Protein AF-A0A2E3XXD7-F1 (afdb_monomer)

Solvent-accessible surface area (backbone atoms only — not comparable to full-atom values): 24082 Å² total; per-residue (Å²): 56,36,39,31,40,51,69,52,52,52,36,30,54,69,69,71,48,57,64,45,38,32,30,41,67,48,47,28,54,47,53,36,42,49,74,49,45,40,50,55,34,24,31,18,62,85,58,59,33,44,53,46,67,41,82,47,79,72,61,70,67,58,44,50,50,40,45,76,73,46,100,34,50,27,35,63,49,64,55,60,68,49,34,55,39,41,66,42,71,98,60,78,90,40,75,64,32,76,74,68,47,61,52,34,62,55,48,49,62,70,43,66,65,40,45,62,27,46,64,42,47,82,72,51,25,40,52,59,52,68,73,66,85,84,87,88,74,78,94,76,56,95,61,43,69,63,52,48,55,59,53,54,76,71,57,54,68,66,60,52,52,30,36,49,53,21,45,55,59,45,46,76,75,70,55,62,95,75,48,21,50,12,26,37,49,42,80,35,80,89,77,73,29,37,40,35,20,36,38,31,44,56,96,91,42,80,43,81,48,62,41,55,54,94,69,84,80,84,88,77,64,80,83,53,25,35,34,32,55,55,45,89,88,62,89,70,100,65,97,52,66,70,43,61,41,82,37,77,44,75,44,70,40,96,63,88,60,62,94,74,63,75,87,31,36,38,38,36,62,36,55,65,34,50,53,42,48,48,71,46,69,72,42,49,58,53,52,60,76,35,52,25,33,19,37,20,64,67,29,40,31,48,42,3,59,72,38,28,64,53,40,31,45,18,59,40,60,31,70,66,53,42,50,56,53,54,66,31,50,42,44,28,66,72,71,45,89,59,57,42,36,31,37,30,45,57,90,55,83,58,93,78,36,59,57,43,43,25,22,46,79,48,72,53,88,74,52,73,70,56,48,57,54,58,32,63,24,40,30,38,37,40,78,38,50,71,58,47,52,53,47,61,76,75,41,75,59,41,87,86,26,38,43,30,30,45,53,33,71,39,40,58,56,50,62,76,66,68,56,95,42,66,44,74,26,82,39,73,64,44,48,52,66,68,73,105

pLDDT: mean 90.57, std 8.2, range [52.22, 98.75]

Radius of gyration: 23.63 Å; Cα contacts (8 Å, |Δi|>4): 786; chains: 1; bounding box: 67×52×64 Å

Foldseek 3Di:
DKKFFPVLLVCQLVLVAQEAEEEAPALQQQQLCQPPVLLQAAQSVVSVYHYGYDYDDDDPLVRLVCNVPHPHRMYDDQPLRVLVLLVWDPDCPDPCCVVPNTSNVSLLVSLARMDAADDDCQRRAAAQLRNDDDDDDDPDDPCVVVVVVVVVVVDDPQSVVFSVVSVVVCVVLVDDSRANKHWGWDQAPLVRFIWIFIFGDHPNDTDTDTDTPPDDDDADDLAFEEEEAAAPPDDFPDPHHYHYDPWKDKFFDPDPCVVVQDLAEEEEEDLVLVVLLPVPVVSVVSQQVHAYEYQADVSSSSCSSVSHNYRYYPNNQEPVSVVVVCPRSSNCSNSNDHAYEYRDAPPDDDPRHHYDHGIHIGTHDDDPVSLVSQQRHQEYEDAAQVVVVVCVVVHNHDLNHAYEYEHDDRSNVVVVVVRPHYDYGPDPVRVSVSND

Secondary structure (DSSP, 8-state):
-EEEEHHHHHHHHTT--SEEEEE---HHHHHHHHHHGGGGSTTTTTTTPEEEEE---S-HHHHHHHHHHSS-SEEE--HHHHHHHHT--S-SSSHHHHHH--HHHHHHHHTTTEEEE---TTTSPPPTTTTPPP----S--TTHHHHHHHHHHH--HHHHHHHHHHHHHHHTTT--TT-EEEEEEEEETTTTEEEEEEEEEETTEEEEEEEEET--PPPPPTT--EEESS-TTS----SS-EEE--SEEEEE-----GGG-SS-EEEE--HHHHHHHTSSHHHHHHHHHSEEEESSHHHHHHHHHTT--EEEE-TTS-HHHHHHHHTSHHHHHHH-S--EEEEEETT---SSS-EEEEEEEEEPPPPHHHHHHHHT-SEEEES-HHHHHHHHHHS---TTSEEEEESSHHHHHHHTTT-TTEEEESSHHHHHHHH-

Structure (mmCIF, N/CA/C/O backbone):
data_AF-A0A2E3XXD7-F1
#
_entry.id   AF-A0A2E3XXD7-F1
#
loop_
_atom_site.group_PDB
_atom_site.id
_atom_site.type_symbol
_atom_site.label_atom_id
_atom_site.label_alt_id
_atom_site.label_comp_id
_atom_site.label_asym_id
_atom_site.label_entity_id
_atom_site.label_seq_id
_atom_site.pdbx_PDB_ins_code
_atom_site.Cartn_x
_atom_site.Cartn_y
_atom_site.Cartn_z
_atom_site.occupancy
_atom_site.B_iso_or_equiv
_atom_site.auth_seq_id
_atom_site.auth_comp_id
_atom_site.auth_asym_id
_atom_site.auth_atom_id
_atom_site.pdbx_PDB_model_num
ATOM 1 N N . MET A 1 1 ? 4.573 0.620 -9.674 1.00 96.00 1 MET A N 1
ATOM 2 C CA . MET A 1 1 ? 3.975 1.910 -10.042 1.00 96.00 1 MET A CA 1
ATOM 3 C C . MET A 1 1 ? 3.148 1.694 -11.287 1.00 96.00 1 MET A C 1
ATOM 5 O O . MET A 1 1 ? 3.635 1.072 -12.228 1.00 96.00 1 MET A O 1
ATOM 9 N N . LEU A 1 2 ? 1.891 2.096 -11.231 1.00 98.62 2 LEU A N 1
ATOM 10 C CA . LEU A 1 2 ? 0.983 2.153 -12.361 1.00 98.62 2 LEU A CA 1
ATOM 11 C C . LEU A 1 2 ? 1.081 3.560 -12.957 1.00 98.62 2 LEU A C 1
ATOM 13 O O . LEU A 1 2 ? 1.084 4.520 -12.194 1.00 98.62 2 LEU A O 1
ATOM 17 N N . PHE A 1 3 ? 1.199 3.666 -14.275 1.00 98.62 3 PHE A N 1
ATOM 18 C CA . PHE A 1 3 ? 1.064 4.919 -15.020 1.00 98.62 3 PHE A CA 1
ATOM 19 C C . PHE A 1 3 ? -0.224 4.871 -15.818 1.00 98.62 3 PHE A C 1
ATOM 21 O O . PHE A 1 3 ? -0.572 3.811 -16.332 1.00 98.62 3 PHE A O 1
ATOM 28 N N . ILE A 1 4 ? -0.911 5.998 -15.905 1.00 98.44 4 ILE A N 1
ATOM 29 C CA . ILE A 1 4 ? -2.241 6.137 -16.503 1.00 98.44 4 ILE A CA 1
ATOM 30 C C . ILE A 1 4 ? -2.316 7.486 -17.208 1.00 98.44 4 ILE A C 1
ATOM 32 O O . ILE A 1 4 ? -1.634 8.418 -16.797 1.00 98.44 4 ILE A O 1
ATOM 36 N N . LYS A 1 5 ? -3.133 7.619 -18.247 1.00 97.81 5 LYS A N 1
ATOM 37 C CA . LYS A 1 5 ? -3.365 8.916 -18.893 1.00 97.81 5 LYS A CA 1
ATOM 38 C C . LYS A 1 5 ? -4.277 9.792 -18.030 1.00 97.81 5 LYS A C 1
ATOM 40 O O . LYS A 1 5 ? -5.230 9.286 -17.435 1.00 97.81 5 LYS A O 1
ATOM 45 N N . ASN A 1 6 ? -4.038 11.104 -17.992 1.00 95.88 6 ASN A N 1
ATOM 46 C CA . ASN A 1 6 ? -4.915 12.026 -17.253 1.00 95.88 6 ASN A CA 1
ATOM 47 C C . ASN A 1 6 ? -6.374 11.954 -17.756 1.00 95.88 6 ASN A C 1
ATOM 49 O O . ASN A 1 6 ? -7.304 11.945 -16.951 1.00 95.88 6 ASN A O 1
ATOM 53 N N . GLU A 1 7 ? -6.581 11.794 -19.068 1.00 96.38 7 GLU A N 1
ATOM 54 C CA . GLU A 1 7 ? -7.914 11.592 -19.660 1.00 96.38 7 GLU A CA 1
ATOM 55 C C . GLU A 1 7 ? -8.632 10.336 -19.138 1.00 96.38 7 GLU A C 1
ATOM 57 O O . GLU A 1 7 ? -9.841 10.354 -18.915 1.00 96.38 7 GLU A O 1
ATOM 62 N N . THR A 1 8 ? -7.903 9.245 -18.893 1.00 98.00 8 THR A N 1
ATOM 63 C CA . THR A 1 8 ? -8.481 7.999 -18.380 1.00 98.00 8 THR A CA 1
ATOM 64 C C . THR A 1 8 ? -8.951 8.173 -16.937 1.00 98.00 8 THR A C 1
ATOM 66 O O . THR A 1 8 ? -9.998 7.643 -16.569 1.00 98.00 8 THR A O 1
ATOM 69 N N . ILE A 1 9 ? -8.233 8.956 -16.120 1.00 97.81 9 ILE A N 1
ATOM 70 C CA . ILE A 1 9 ? -8.694 9.307 -14.766 1.00 97.81 9 ILE A CA 1
ATOM 71 C C . ILE A 1 9 ? -10.008 10.083 -14.836 1.00 97.81 9 ILE A C 1
ATOM 73 O O . ILE A 1 9 ? -10.939 9.739 -14.110 1.00 97.81 9 ILE A O 1
ATOM 77 N N . ALA A 1 10 ? -10.114 11.074 -15.725 1.00 97.31 10 ALA A N 1
ATOM 78 C CA . ALA A 1 10 ? -11.345 11.845 -15.889 1.00 97.31 10 ALA A CA 1
ATOM 79 C C . ALA A 1 10 ? -12.538 10.940 -16.254 1.00 97.31 10 ALA A C 1
ATOM 81 O O . ALA A 1 10 ? -13.580 11.007 -15.603 1.00 97.31 10 ALA A O 1
ATOM 82 N N . LYS A 1 11 ? -12.361 10.006 -17.201 1.00 98.06 11 LYS A N 1
ATOM 83 C CA . LYS A 1 11 ? -13.392 9.013 -17.568 1.00 98.06 11 LYS A CA 1
ATOM 84 C C . LYS A 1 11 ? -13.797 8.120 -16.388 1.00 98.06 11 LYS A C 1
ATOM 86 O O . LYS A 1 11 ? -14.983 7.861 -16.185 1.00 98.06 11 LYS A O 1
ATOM 91 N N . LEU A 1 12 ? -12.833 7.670 -15.576 1.00 98.06 12 LEU A N 1
ATOM 92 C CA . LEU A 1 12 ? -13.111 6.905 -14.350 1.00 98.06 12 LEU A CA 1
ATOM 93 C C . LEU A 1 12 ? -13.937 7.732 -13.351 1.00 98.06 12 LEU A C 1
ATOM 95 O O . LEU A 1 12 ? -14.952 7.258 -12.843 1.00 98.06 12 LEU A O 1
ATOM 99 N N . GLN A 1 13 ? -13.543 8.983 -13.102 1.00 96.56 13 GLN A N 1
ATOM 100 C CA . GLN A 1 13 ? -14.234 9.889 -12.178 1.00 96.56 13 GLN A CA 1
ATOM 101 C C . GLN A 1 13 ? -15.636 10.290 -12.658 1.00 96.56 13 GLN A C 1
ATOM 103 O O . GLN A 1 13 ? -16.503 10.555 -11.825 1.00 96.56 13 GLN A O 1
ATOM 108 N N . ASN A 1 14 ? -15.872 10.282 -13.970 1.00 96.88 14 ASN A N 1
ATOM 109 C CA . ASN A 1 14 ? -17.178 10.524 -14.584 1.00 96.88 14 ASN A CA 1
ATOM 110 C C . ASN A 1 14 ? -18.023 9.250 -14.751 1.00 96.88 14 ASN A C 1
ATOM 112 O O . ASN A 1 14 ? -19.149 9.325 -15.235 1.00 96.88 14 ASN A O 1
ATOM 116 N N . LYS A 1 15 ? -17.520 8.081 -14.324 1.00 97.75 15 LYS A N 1
ATOM 117 C CA . LYS A 1 15 ? -18.206 6.780 -14.439 1.00 97.75 15 LYS A CA 1
ATOM 118 C C . LYS A 1 15 ? -18.480 6.345 -15.890 1.00 97.75 15 LYS A C 1
ATOM 120 O O . LYS A 1 15 ? -19.450 5.628 -16.147 1.00 97.75 15 LYS A O 1
ATOM 125 N N . GLU A 1 16 ? -17.605 6.736 -16.811 1.00 97.88 16 GLU A N 1
ATOM 126 C CA . GLU A 1 16 ? -17.708 6.487 -18.260 1.00 97.88 16 GLU A CA 1
ATOM 127 C C . GLU A 1 16 ? -16.963 5.219 -18.716 1.00 97.88 16 GLU A C 1
ATOM 129 O O . GLU A 1 16 ? -16.950 4.893 -19.899 1.00 97.88 16 GLU A O 1
ATOM 134 N N . MET A 1 17 ? -16.324 4.499 -17.791 1.00 97.31 17 MET A N 1
ATOM 135 C CA . MET A 1 17 ? -15.529 3.305 -18.089 1.00 97.31 17 MET A CA 1
ATOM 136 C C . MET A 1 17 ? -16.274 2.029 -17.691 1.00 97.31 17 MET A C 1
ATOM 138 O O . MET A 1 17 ? -16.750 1.911 -16.561 1.00 97.31 17 MET A O 1
ATOM 142 N N . GLU A 1 18 ? -16.307 1.056 -18.601 1.00 96.88 18 GLU A N 1
ATOM 143 C CA . GLU A 1 18 ? -16.820 -0.304 -18.355 1.00 96.88 18 GLU A CA 1
ATOM 144 C C . GLU A 1 18 ? -15.706 -1.359 -18.358 1.00 96.88 18 GLU A C 1
ATOM 146 O O . GLU A 1 18 ? -15.815 -2.380 -17.685 1.00 96.88 18 GLU A O 1
ATOM 151 N N . SER A 1 19 ? -14.602 -1.089 -19.055 1.00 98.06 19 SER A N 1
ATOM 152 C CA . SER A 1 19 ? -13.413 -1.942 -19.119 1.00 98.06 19 SER A CA 1
ATOM 153 C C . SER A 1 19 ? -12.150 -1.126 -18.868 1.00 98.06 19 SER A C 1
ATOM 155 O O . SER A 1 19 ? -12.126 0.065 -19.161 1.00 98.06 19 SER A O 1
ATOM 157 N N . PHE A 1 20 ? -11.094 -1.766 -18.374 1.00 98.56 20 PHE A N 1
ATOM 158 C CA . PHE A 1 20 ? -9.806 -1.142 -18.094 1.00 98.56 20 PHE A CA 1
ATOM 159 C C . PHE A 1 20 ? -8.652 -2.091 -18.441 1.00 98.56 20 PHE A C 1
ATOM 161 O O . PHE A 1 20 ? -8.468 -3.145 -17.822 1.00 98.56 20 PHE A O 1
ATOM 168 N N . VAL A 1 21 ? -7.862 -1.711 -19.441 1.00 98.62 21 VAL A N 1
ATOM 169 C CA . VAL A 1 21 ? -6.796 -2.529 -20.023 1.00 98.62 21 VAL A CA 1
ATOM 170 C C . VAL A 1 21 ? -5.434 -2.103 -19.487 1.00 98.62 21 VAL A C 1
ATOM 172 O O . VAL A 1 21 ? -4.969 -0.987 -19.723 1.00 98.62 21 VAL A O 1
ATOM 175 N N . VAL A 1 22 ? -4.740 -3.032 -18.824 1.00 98.75 22 VAL A N 1
ATOM 176 C CA . VAL A 1 22 ? -3.419 -2.776 -18.235 1.00 98.75 22 VAL A CA 1
ATOM 177 C C . VAL A 1 22 ? -2.291 -3.458 -19.008 1.00 98.75 22 VAL A C 1
ATOM 179 O O . VAL A 1 22 ? -2.253 -4.679 -19.159 1.00 98.75 22 VAL A O 1
ATOM 182 N N . GLY A 1 23 ? -1.309 -2.681 -19.455 1.00 98.56 23 GLY A N 1
ATOM 183 C CA . GLY A 1 23 ? -0.126 -3.179 -20.151 1.00 98.56 23 GLY A CA 1
ATOM 184 C C . GLY A 1 23 ? 0.897 -3.809 -19.205 1.00 98.56 23 GLY A C 1
ATOM 185 O O . GLY A 1 23 ? 1.579 -3.120 -18.436 1.00 98.56 23 GLY A O 1
ATOM 186 N N . THR A 1 24 ? 1.060 -5.133 -19.274 1.00 97.69 24 THR A N 1
ATOM 187 C CA . THR A 1 24 ? 2.131 -5.860 -18.584 1.00 97.69 24 THR A CA 1
ATOM 188 C C . THR A 1 24 ? 2.336 -7.270 -19.149 1.00 97.69 24 THR A C 1
ATOM 190 O O . THR A 1 24 ? 1.388 -7.937 -19.535 1.00 97.69 24 THR A O 1
ATOM 193 N N . SER A 1 25 ? 3.584 -7.751 -19.166 1.00 95.94 25 SER A N 1
ATOM 194 C CA . SER A 1 25 ? 3.921 -9.138 -19.554 1.00 95.94 25 SER A CA 1
ATOM 195 C C . SER A 1 25 ? 4.311 -10.026 -18.363 1.00 95.94 25 SER A C 1
ATOM 197 O O . SER A 1 25 ? 4.855 -11.108 -18.555 1.00 95.94 25 SER A O 1
ATOM 199 N N . SER A 1 26 ? 4.142 -9.548 -17.125 1.00 95.44 26 SER A N 1
ATOM 200 C CA . SER A 1 26 ? 4.548 -10.284 -15.920 1.00 95.44 26 SER A CA 1
ATOM 201 C C . SER A 1 26 ? 3.362 -11.075 -15.355 1.00 95.44 26 SER A C 1
ATOM 203 O O . SER A 1 26 ? 2.413 -10.430 -14.904 1.00 95.44 26 SER A O 1
ATOM 205 N N . PRO A 1 27 ? 3.426 -12.421 -15.275 1.00 94.31 27 PRO A N 1
ATOM 206 C CA . PRO A 1 27 ? 2.336 -13.246 -14.735 1.00 94.31 27 PRO A CA 1
ATOM 207 C C . PRO A 1 27 ? 1.904 -12.832 -13.322 1.00 94.31 27 PRO A C 1
ATOM 209 O O . PRO A 1 27 ? 0.715 -12.695 -13.035 1.00 94.31 27 PRO A O 1
ATOM 212 N N . ARG A 1 28 ? 2.879 -12.505 -12.461 1.00 94.88 28 ARG A N 1
ATOM 213 C CA . ARG A 1 28 ? 2.646 -11.931 -11.127 1.00 94.88 28 ARG A CA 1
ATOM 214 C C . ARG A 1 28 ? 1.793 -10.664 -11.174 1.00 94.88 28 ARG A C 1
ATOM 216 O O . ARG A 1 28 ? 0.885 -10.498 -10.360 1.00 94.88 28 ARG A O 1
ATOM 223 N N . ARG A 1 29 ? 2.129 -9.724 -12.065 1.00 96.81 29 ARG A N 1
ATOM 224 C CA . ARG A 1 29 ? 1.396 -8.454 -12.179 1.00 96.81 29 ARG A CA 1
ATOM 225 C C . ARG A 1 29 ? -0.007 -8.714 -12.705 1.00 96.81 29 ARG A C 1
ATOM 227 O O . ARG A 1 29 ? -0.940 -8.232 -12.087 1.00 96.81 29 ARG A O 1
ATOM 234 N N . MET A 1 30 ? -0.145 -9.512 -13.764 1.00 96.69 30 MET A N 1
ATOM 235 C CA . MET A 1 30 ? -1.443 -9.855 -14.358 1.00 96.69 30 MET A CA 1
ATOM 236 C C . MET A 1 30 ? -2.399 -10.442 -13.316 1.00 96.69 30 MET A C 1
ATOM 238 O O . MET A 1 30 ? -3.506 -9.940 -13.153 1.00 96.69 30 MET A O 1
ATOM 242 N N . THR A 1 31 ? -1.933 -11.428 -12.545 1.00 95.25 31 THR A N 1
ATOM 243 C CA . THR A 1 31 ? -2.726 -12.104 -11.503 1.00 95.25 31 THR A CA 1
ATOM 244 C C . THR A 1 31 ? -3.225 -11.131 -10.436 1.00 95.25 31 THR A C 1
ATOM 246 O O . THR A 1 31 ? -4.406 -11.114 -10.103 1.00 95.25 31 THR A O 1
ATOM 249 N N . ASN A 1 32 ? -2.346 -10.273 -9.912 1.00 96.00 32 ASN A N 1
ATOM 250 C CA . ASN A 1 32 ? -2.736 -9.338 -8.856 1.00 96.00 32 ASN A CA 1
ATOM 251 C C . ASN A 1 32 ? -3.558 -8.148 -9.393 1.00 96.00 32 ASN A C 1
ATOM 253 O O . ASN A 1 32 ? -4.481 -7.686 -8.729 1.00 96.00 32 ASN A O 1
ATOM 257 N N . ILE A 1 33 ? -3.257 -7.649 -10.596 1.00 97.81 33 ILE A N 1
ATOM 258 C CA . ILE A 1 33 ? -3.964 -6.516 -11.214 1.00 97.81 33 ILE A CA 1
ATOM 259 C C . ILE A 1 33 ? -5.411 -6.882 -11.521 1.00 97.81 33 ILE A C 1
ATOM 261 O O . ILE A 1 33 ? -6.315 -6.198 -11.047 1.00 97.81 33 ILE A O 1
ATOM 265 N N . THR A 1 34 ? -5.625 -7.971 -12.259 1.00 97.00 34 THR A N 1
ATOM 266 C CA . THR A 1 34 ? -6.970 -8.426 -12.651 1.00 97.00 34 THR A CA 1
ATOM 267 C C . THR A 1 34 ? -7.857 -8.680 -11.433 1.00 97.00 34 THR A C 1
ATOM 269 O O . THR A 1 34 ? -9.033 -8.330 -11.433 1.00 97.00 34 THR A O 1
ATOM 272 N N . LYS A 1 35 ? -7.276 -9.206 -10.349 1.00 95.25 35 LYS A N 1
ATOM 273 C CA . LYS A 1 35 ? -8.014 -9.546 -9.133 1.00 95.25 35 LYS A CA 1
ATOM 274 C C . LYS A 1 35 ? -8.301 -8.361 -8.209 1.00 95.25 35 LYS A C 1
ATOM 276 O O . LYS A 1 35 ? -9.373 -8.306 -7.609 1.00 95.25 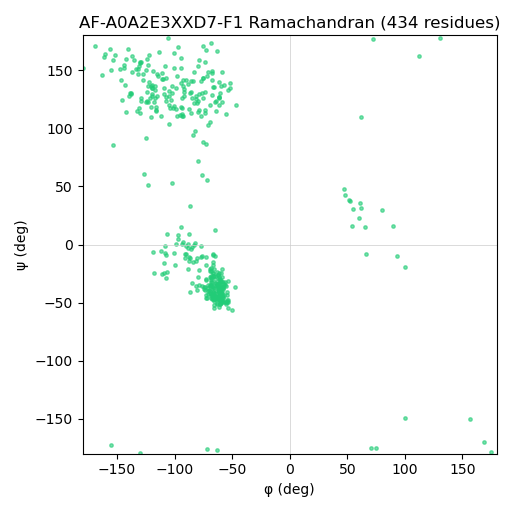35 LYS A O 1
ATOM 281 N N . TYR A 1 36 ? -7.358 -7.430 -8.051 1.00 96.56 36 TYR A N 1
ATOM 282 C CA . TYR A 1 36 ? -7.426 -6.439 -6.968 1.00 96.56 36 TYR A CA 1
ATOM 283 C C . TYR A 1 36 ? -7.514 -4.985 -7.435 1.00 96.56 36 TYR A C 1
ATOM 285 O O . TYR A 1 36 ? -8.049 -4.164 -6.690 1.00 96.56 36 TYR A O 1
ATOM 293 N N . LEU A 1 37 ? -7.048 -4.639 -8.645 1.00 98.50 37 LEU A N 1
ATOM 294 C CA . LEU A 1 37 ? -6.920 -3.234 -9.064 1.00 98.50 37 LEU A CA 1
ATOM 295 C C . LEU A 1 37 ? -8.259 -2.486 -9.084 1.00 98.50 37 LEU A C 1
ATOM 297 O O . LEU A 1 37 ? -8.290 -1.317 -8.715 1.00 98.50 37 LEU A O 1
ATOM 301 N N . LYS A 1 38 ? -9.366 -3.165 -9.414 1.00 98.31 38 LYS A N 1
ATOM 302 C CA . LYS A 1 38 ? -10.731 -2.603 -9.408 1.00 98.31 38 LYS A CA 1
ATOM 303 C C . LYS A 1 38 ? -11.064 -1.829 -8.123 1.00 98.31 38 LYS A C 1
ATOM 305 O O . LYS A 1 38 ? -11.731 -0.803 -8.183 1.00 98.31 38 LYS A O 1
ATOM 310 N N . GLN A 1 39 ? -10.573 -2.293 -6.971 1.00 98.19 39 GLN A N 1
ATOM 311 C CA . GLN A 1 39 ? -10.828 -1.687 -5.654 1.00 98.19 39 GLN A CA 1
ATOM 312 C C . GLN A 1 39 ? -10.088 -0.357 -5.432 1.00 98.19 39 GLN A C 1
ATOM 314 O O . GLN A 1 39 ? -10.348 0.326 -4.446 1.00 98.19 39 GLN A O 1
ATOM 319 N N . TYR A 1 40 ? -9.153 -0.013 -6.315 1.00 98.56 40 TYR A N 1
ATOM 320 C CA . TYR A 1 40 ? -8.302 1.172 -6.228 1.00 98.56 40 TYR A CA 1
ATOM 321 C C . TYR A 1 40 ? -8.605 2.204 -7.317 1.00 98.56 40 TYR A C 1
ATOM 323 O O . TYR A 1 40 ? -8.026 3.286 -7.295 1.00 98.56 40 TYR A O 1
ATOM 331 N N . LEU A 1 41 ? -9.497 1.888 -8.260 1.00 98.56 41 LEU A N 1
ATOM 332 C CA . LEU A 1 41 ? -9.921 2.820 -9.300 1.00 98.56 41 LEU A CA 1
ATOM 333 C C . LEU A 1 41 ? -11.141 3.627 -8.827 1.00 98.56 41 LEU A C 1
ATOM 335 O O . LEU A 1 41 ? -12.025 3.040 -8.192 1.00 98.56 41 LEU A O 1
ATOM 339 N N . PRO A 1 42 ? -11.232 4.932 -9.160 1.00 98.38 42 PRO A N 1
ATOM 340 C CA . PRO A 1 42 ? -12.431 5.734 -8.940 1.00 98.38 42 PRO A CA 1
ATOM 341 C C . PRO A 1 42 ? -13.694 4.999 -9.403 1.00 98.38 42 PRO A C 1
ATOM 343 O O . PRO A 1 42 ? -13.783 4.605 -10.563 1.00 98.38 42 PRO A O 1
ATOM 346 N N . TYR A 1 43 ? -14.633 4.761 -8.481 1.00 98.31 43 TYR A N 1
ATOM 347 C CA . TYR A 1 43 ? -15.886 4.025 -8.720 1.00 98.31 43 TYR A CA 1
ATOM 348 C C . TYR A 1 43 ? -15.733 2.621 -9.341 1.00 98.31 43 TYR A C 1
ATOM 350 O O . TYR A 1 43 ? -16.715 2.046 -9.809 1.00 98.31 43 TYR A O 1
ATOM 358 N N . GLY A 1 44 ? -14.537 2.023 -9.321 1.00 97.94 44 GLY A N 1
ATOM 359 C CA . GLY A 1 44 ? -14.254 0.792 -10.064 1.00 97.94 44 GLY A CA 1
ATOM 360 C C . GLY A 1 44 ? -15.111 -0.401 -9.638 1.00 97.94 44 GLY A C 1
ATOM 361 O O . GLY A 1 44 ? -15.554 -1.184 -10.479 1.00 97.94 44 GLY A O 1
ATOM 362 N N . VAL A 1 45 ? -15.385 -0.525 -8.336 1.00 97.88 45 VAL A N 1
ATOM 363 C CA . VAL A 1 45 ? -16.278 -1.561 -7.791 1.00 97.88 45 VAL A CA 1
ATOM 364 C C . VAL A 1 45 ? -17.737 -1.261 -8.120 1.00 97.88 45 VAL A C 1
ATOM 366 O O . VAL A 1 45 ? -18.435 -2.153 -8.587 1.00 97.88 45 VAL A O 1
ATOM 369 N N . GLU A 1 46 ? -18.178 -0.014 -7.925 1.00 97.69 46 GLU A N 1
ATOM 370 C CA . GLU A 1 46 ? -19.556 0.422 -8.197 1.00 97.69 46 GLU A CA 1
ATOM 371 C C . GLU A 1 46 ? -19.939 0.182 -9.663 1.00 97.69 46 GLU A C 1
ATOM 373 O O . GLU A 1 46 ? -20.988 -0.382 -9.955 1.00 97.69 46 GLU A O 1
ATOM 378 N N . LYS A 1 47 ? -19.049 0.558 -10.586 1.00 97.88 47 LYS A N 1
ATOM 379 C CA . LYS A 1 47 ? -19.230 0.385 -12.032 1.00 97.88 47 LYS A CA 1
ATOM 380 C C . LYS A 1 47 ? -18.844 -1.002 -12.534 1.00 97.88 47 LYS A C 1
ATOM 382 O O . LYS A 1 47 ? -18.963 -1.263 -13.724 1.00 97.88 47 LYS A O 1
ATOM 387 N N . ASN A 1 48 ? -18.394 -1.882 -11.640 1.00 97.69 48 ASN A N 1
ATOM 388 C CA . ASN A 1 48 ? -17.947 -3.233 -11.950 1.00 97.69 48 ASN A CA 1
ATOM 389 C C . ASN A 1 48 ? -16.962 -3.305 -13.138 1.00 97.69 48 ASN A C 1
ATOM 391 O O . ASN A 1 48 ? -17.046 -4.211 -13.960 1.00 97.69 48 ASN A O 1
ATOM 395 N N . ILE A 1 49 ? -16.003 -2.379 -13.201 1.00 98.50 49 ILE A N 1
ATOM 396 C CA . ILE A 1 49 ? -15.110 -2.212 -14.360 1.00 98.50 49 ILE A CA 1
ATOM 397 C C . ILE A 1 49 ? -14.325 -3.497 -14.649 1.00 98.50 49 ILE A C 1
ATOM 399 O O . ILE A 1 49 ? -13.585 -3.978 -13.789 1.00 98.50 49 ILE A O 1
ATOM 403 N N . ASP A 1 50 ? -14.441 -4.053 -15.849 1.00 98.38 50 ASP A N 1
ATOM 404 C CA . ASP A 1 50 ? -13.700 -5.254 -16.224 1.00 98.38 50 ASP A CA 1
ATOM 405 C C . ASP A 1 50 ? -12.198 -4.960 -16.353 1.00 98.38 50 ASP A C 1
ATOM 407 O O . ASP A 1 50 ? -11.789 -4.120 -17.151 1.00 98.38 50 ASP A O 1
ATOM 411 N N . ILE A 1 51 ? -11.361 -5.630 -15.554 1.00 98.56 51 ILE A N 1
ATOM 412 C CA . ILE A 1 51 ? -9.911 -5.401 -15.549 1.00 98.56 51 ILE A CA 1
ATOM 413 C C . ILE A 1 51 ? -9.234 -6.508 -16.346 1.00 98.56 51 ILE A C 1
ATOM 415 O O . ILE A 1 51 ? -9.216 -7.663 -15.921 1.00 98.56 51 ILE A O 1
ATOM 419 N N . SER A 1 52 ? -8.574 -6.140 -17.441 1.00 98.31 52 SER A N 1
ATOM 420 C CA . SER A 1 52 ? -7.810 -7.077 -18.267 1.00 98.31 52 SER A CA 1
ATOM 421 C C . SER A 1 52 ? -6.347 -6.655 -18.394 1.00 98.31 52 SER A C 1
ATOM 423 O O . SER A 1 52 ? -5.959 -5.525 -18.086 1.00 98.31 52 SER A O 1
ATOM 425 N N . CYS A 1 53 ? -5.490 -7.585 -18.817 1.00 98.38 53 CYS A N 1
ATOM 426 C CA . CYS A 1 53 ? -4.086 -7.298 -19.088 1.00 98.38 53 CYS A CA 1
ATOM 427 C C . CYS A 1 53 ? -3.714 -7.662 -20.523 1.00 98.38 53 CYS A C 1
ATOM 429 O O . CYS A 1 53 ? -4.036 -8.751 -20.996 1.00 98.38 53 CYS A O 1
ATOM 431 N N . LYS A 1 54 ? -2.965 -6.775 -21.183 1.00 97.94 54 LYS A N 1
ATOM 432 C CA . LYS A 1 54 ? -2.367 -7.005 -22.504 1.00 97.94 54 LYS A CA 1
ATOM 433 C C . LYS A 1 54 ? -0.840 -7.008 -22.401 1.00 97.94 54 LYS A C 1
ATOM 435 O O . LYS A 1 54 ? -0.252 -6.298 -21.581 1.00 97.94 54 LYS A O 1
ATOM 440 N N . SER A 1 55 ? -0.190 -7.814 -23.239 1.00 96.44 55 SER A N 1
ATOM 441 C CA . SER A 1 55 ? 1.270 -7.965 -23.242 1.00 96.44 55 SER A CA 1
ATOM 442 C C . SER A 1 55 ? 1.964 -6.657 -23.615 1.00 96.44 55 SER A C 1
ATOM 444 O O . SER A 1 55 ? 1.790 -6.145 -24.713 1.00 96.44 55 SER A O 1
ATOM 446 N N . LEU A 1 56 ? 2.853 -6.187 -22.741 1.00 97.25 56 LEU A N 1
ATOM 447 C CA . LEU A 1 56 ? 3.674 -4.999 -22.963 1.00 97.25 56 LEU A CA 1
ATOM 448 C C . LEU A 1 56 ? 5.163 -5.330 -22.810 1.00 97.25 56 LEU A C 1
ATOM 450 O O . LEU A 1 56 ? 5.605 -5.809 -21.756 1.00 97.25 56 LEU A O 1
ATOM 454 N N . ARG A 1 57 ? 5.944 -5.055 -23.860 1.00 94.56 57 ARG A N 1
ATOM 455 C CA . ARG A 1 57 ? 7.398 -5.280 -23.943 1.00 94.56 57 ARG A CA 1
ATOM 456 C C . ARG A 1 57 ? 8.102 -4.062 -24.548 1.00 94.56 57 ARG A C 1
ATOM 458 O O . ARG A 1 57 ? 7.475 -3.258 -25.237 1.00 94.56 57 ARG A O 1
ATOM 465 N N . GLY A 1 58 ? 9.403 -3.958 -24.284 1.00 94.44 58 GLY A N 1
ATOM 466 C CA . GLY A 1 58 ? 10.254 -2.814 -24.630 1.00 94.44 58 GLY A CA 1
ATOM 467 C C . GLY A 1 58 ? 11.075 -2.339 -23.430 1.00 94.44 58 GLY A C 1
ATOM 468 O O . GLY A 1 58 ? 10.923 -2.886 -2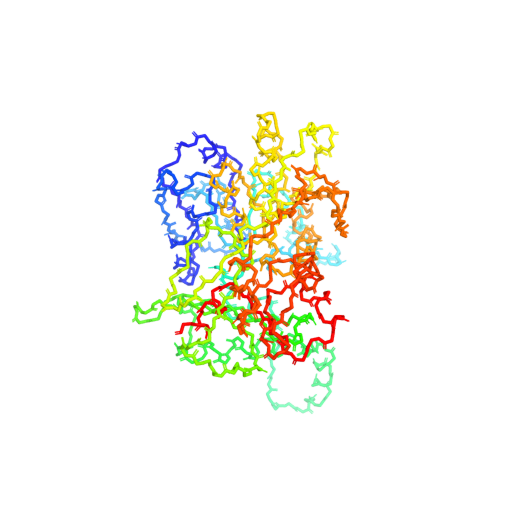2.329 1.00 94.44 58 GLY A O 1
ATOM 469 N N . ASN A 1 59 ? 11.923 -1.332 -23.632 1.00 94.94 59 ASN A N 1
ATOM 470 C CA . ASN A 1 59 ? 12.558 -0.580 -22.543 1.00 94.94 59 ASN A CA 1
ATOM 471 C C . ASN A 1 59 ? 11.517 0.324 -21.834 1.00 94.94 59 ASN A C 1
ATOM 473 O O . ASN A 1 59 ? 10.324 0.231 -22.118 1.00 94.94 59 ASN A O 1
ATOM 477 N N . VAL A 1 60 ? 11.930 1.152 -20.870 1.00 95.50 60 VAL A N 1
ATOM 478 C CA . VAL A 1 60 ? 10.993 2.031 -20.138 1.00 95.50 60 VAL A CA 1
ATOM 479 C C . VAL A 1 60 ? 10.335 3.050 -21.072 1.00 95.50 60 VAL A C 1
ATOM 481 O O . VAL A 1 60 ? 9.108 3.114 -21.103 1.00 95.50 60 VAL A O 1
ATOM 484 N N . ASN A 1 61 ? 11.127 3.775 -21.862 1.00 94.56 61 ASN A N 1
ATOM 485 C CA . ASN A 1 61 ? 10.648 4.867 -22.715 1.00 94.56 61 ASN A CA 1
ATOM 486 C C . ASN A 1 61 ? 9.624 4.369 -23.739 1.00 94.56 61 ASN A C 1
ATOM 488 O O . ASN A 1 61 ? 8.490 4.832 -23.740 1.00 94.56 61 ASN A O 1
ATOM 492 N N . THR A 1 62 ? 9.945 3.305 -24.482 1.00 95.69 62 THR A N 1
ATOM 493 C CA . THR A 1 62 ? 9.027 2.706 -25.463 1.00 95.69 62 THR A CA 1
ATOM 494 C C . THR A 1 62 ? 7.742 2.187 -24.820 1.00 95.69 62 THR A C 1
ATOM 496 O O . THR A 1 62 ? 6.695 2.148 -25.454 1.00 95.69 62 THR A O 1
ATOM 499 N N . ARG A 1 63 ? 7.774 1.760 -23.552 1.00 98.06 63 ARG A N 1
ATOM 500 C CA . ARG A 1 63 ? 6.546 1.347 -22.856 1.00 98.06 63 ARG A CA 1
ATOM 501 C C . ARG A 1 63 ? 5.666 2.533 -22.474 1.00 98.06 63 ARG A C 1
ATOM 503 O O . ARG A 1 63 ? 4.452 2.379 -22.522 1.00 98.06 63 ARG A O 1
ATOM 510 N N . LEU A 1 64 ? 6.256 3.666 -22.093 1.00 97.69 64 LEU A N 1
ATOM 511 C CA . LEU A 1 64 ? 5.524 4.909 -21.834 1.00 97.69 64 LEU A CA 1
ATOM 512 C C . LEU A 1 64 ? 4.949 5.482 -23.137 1.00 97.69 64 LEU A C 1
ATOM 514 O O . LEU A 1 64 ? 3.776 5.827 -23.171 1.00 97.69 64 LEU A O 1
ATOM 518 N N . GLU A 1 65 ? 5.717 5.468 -24.228 1.00 97.25 65 GLU A N 1
ATOM 519 C CA . GLU A 1 65 ? 5.235 5.839 -25.568 1.00 97.25 65 GLU A CA 1
ATOM 520 C C . GLU A 1 65 ? 4.039 4.979 -25.996 1.00 97.25 65 GLU A C 1
ATOM 522 O O . GLU A 1 65 ? 3.040 5.500 -26.477 1.00 97.25 65 GLU A O 1
ATOM 527 N N . LYS A 1 66 ? 4.088 3.663 -25.757 1.00 98.00 66 LYS A N 1
ATOM 528 C CA . LYS A 1 66 ? 2.950 2.770 -26.025 1.00 98.00 66 LYS A CA 1
ATOM 529 C C . LYS A 1 66 ? 1.733 3.059 -25.151 1.00 98.00 66 LYS A C 1
ATOM 531 O O . LYS A 1 66 ? 0.621 2.874 -25.615 1.00 98.00 66 LYS A O 1
ATOM 536 N N . LEU A 1 67 ? 1.903 3.507 -23.904 1.00 98.31 67 LEU A N 1
ATOM 537 C CA . LEU A 1 67 ? 0.757 3.956 -23.099 1.00 98.31 67 LEU A CA 1
ATOM 538 C C . LEU A 1 67 ? 0.080 5.183 -23.727 1.00 98.31 67 LEU A C 1
ATOM 540 O O . LEU A 1 67 ? -1.137 5.311 -23.651 1.00 98.31 67 LEU A O 1
ATOM 544 N N . LEU A 1 68 ? 0.863 6.082 -24.322 1.00 96.94 68 LEU A N 1
ATOM 545 C CA . LEU A 1 68 ? 0.340 7.285 -24.965 1.00 96.94 68 LEU A CA 1
ATOM 546 C C . LEU A 1 68 ? -0.332 6.974 -26.312 1.00 96.94 68 LEU A C 1
ATOM 548 O O . LEU A 1 68 ? -1.360 7.572 -26.618 1.00 96.94 68 LEU A O 1
ATOM 552 N N . ASN A 1 69 ? 0.227 6.038 -27.086 1.00 95.94 69 ASN A N 1
ATOM 553 C CA . ASN A 1 69 ? -0.136 5.833 -28.492 1.00 95.94 69 ASN A CA 1
ATOM 554 C C . ASN A 1 69 ? -0.983 4.579 -28.782 1.00 95.94 69 ASN A C 1
ATOM 556 O O . ASN A 1 69 ? -1.661 4.550 -29.807 1.00 95.94 69 ASN A O 1
ATOM 560 N N . ASP A 1 70 ? -0.946 3.552 -27.928 1.00 93.94 70 ASP A N 1
ATOM 561 C CA . ASP A 1 70 ? -1.647 2.279 -28.152 1.00 93.94 70 ASP A CA 1
ATOM 562 C C . ASP A 1 70 ? -2.899 2.142 -27.251 1.00 93.94 70 ASP A C 1
ATOM 564 O O . ASP A 1 70 ? -3.171 2.955 -26.365 1.00 93.94 70 ASP A O 1
ATOM 568 N N . ASP A 1 71 ? -3.634 1.037 -27.422 1.00 93.12 71 ASP A N 1
ATOM 569 C CA . ASP A 1 71 ? -4.850 0.688 -26.671 1.00 93.12 71 ASP A CA 1
ATOM 570 C C . ASP A 1 71 ? -4.567 0.166 -25.242 1.00 93.12 71 ASP A C 1
ATOM 572 O O . ASP A 1 71 ? -4.922 -0.975 -24.893 1.00 93.12 71 ASP A O 1
ATOM 576 N N . TYR A 1 72 ? -3.916 0.991 -24.415 1.00 98.12 72 TYR A N 1
ATOM 577 C CA . TYR A 1 72 ? -3.774 0.788 -22.970 1.00 98.12 72 TYR A CA 1
ATOM 578 C C . TYR A 1 72 ? -4.407 1.942 -22.188 1.00 98.12 72 TYR A C 1
ATOM 580 O O . TYR A 1 72 ? -4.182 3.116 -22.479 1.00 98.12 72 TYR A O 1
ATOM 588 N N . ASP A 1 73 ? -5.128 1.609 -21.120 1.00 98.50 73 ASP A N 1
ATOM 589 C CA . ASP A 1 73 ? -5.592 2.596 -20.143 1.00 98.50 73 ASP A CA 1
ATOM 590 C C . ASP A 1 73 ? -4.488 2.934 -19.142 1.00 98.50 73 ASP A C 1
ATOM 592 O O . ASP A 1 73 ? -4.334 4.077 -18.712 1.00 98.50 73 ASP A O 1
ATOM 596 N N . ALA A 1 74 ? -3.690 1.927 -18.786 1.00 98.69 74 ALA A N 1
ATOM 597 C CA . ALA A 1 74 ? -2.571 2.063 -17.873 1.00 98.69 74 ALA A CA 1
ATOM 598 C C . ALA A 1 74 ? -1.473 1.033 -18.153 1.00 98.69 74 ALA A C 1
ATOM 600 O O . ALA A 1 74 ? -1.705 -0.005 -18.768 1.00 98.69 74 ALA A O 1
ATOM 601 N N . ILE A 1 75 ? -0.270 1.263 -17.630 1.00 98.75 75 ILE A N 1
ATOM 602 C CA . ILE A 1 75 ? 0.820 0.274 -17.623 1.00 98.75 75 ILE A CA 1
ATOM 603 C C . ILE A 1 75 ? 1.405 0.136 -16.226 1.00 98.75 75 ILE A C 1
ATOM 605 O O . ILE A 1 75 ? 1.347 1.063 -15.423 1.00 98.75 75 ILE A O 1
ATOM 609 N N . VAL A 1 76 ? 2.040 -1.003 -15.935 1.00 98.38 76 VAL A N 1
ATOM 610 C CA . VAL A 1 76 ? 2.727 -1.205 -14.648 1.00 98.38 76 VAL A CA 1
ATOM 611 C C . VAL A 1 76 ? 4.218 -1.424 -14.834 1.00 98.38 76 VAL A C 1
ATOM 613 O O . VAL A 1 76 ? 4.658 -2.393 -15.464 1.00 98.38 76 VAL A O 1
ATOM 616 N N . LEU A 1 77 ? 5.001 -0.567 -14.182 1.00 97.94 77 LEU A N 1
ATOM 617 C CA . LEU A 1 77 ? 6.459 -0.571 -14.172 1.00 97.94 77 LEU A CA 1
ATOM 618 C C . LEU A 1 77 ? 7.012 -0.639 -12.737 1.00 97.94 77 LEU A C 1
ATOM 620 O O . LEU A 1 77 ? 6.324 -0.369 -11.744 1.00 97.94 77 LEU A O 1
ATOM 624 N N . ALA A 1 78 ? 8.267 -1.072 -12.619 1.00 96.75 78 ALA A N 1
ATOM 625 C CA . ALA A 1 78 ? 8.961 -1.110 -11.336 1.00 96.75 78 ALA A CA 1
ATOM 626 C C . ALA A 1 78 ? 9.461 0.298 -10.991 1.00 96.75 78 ALA A C 1
ATOM 628 O O . ALA A 1 78 ? 10.236 0.862 -11.758 1.00 96.75 78 ALA A O 1
ATOM 629 N N . LEU A 1 79 ? 9.056 0.823 -9.830 1.00 96.12 79 LEU A N 1
ATOM 630 C CA . LEU A 1 79 ? 9.468 2.148 -9.356 1.00 96.12 79 LEU A CA 1
ATOM 631 C C . LEU A 1 79 ? 11.005 2.315 -9.334 1.00 96.12 79 LEU A C 1
ATOM 633 O O . LEU A 1 79 ? 11.476 3.267 -9.946 1.00 96.12 79 LEU A O 1
ATOM 637 N N . PRO A 1 80 ? 11.811 1.373 -8.787 1.00 95.25 80 PRO A N 1
ATOM 638 C CA . PRO A 1 80 ? 13.268 1.546 -8.732 1.00 95.25 80 PRO A CA 1
ATOM 639 C C . PRO A 1 80 ? 13.949 1.691 -10.098 1.00 95.25 80 PRO A C 1
ATOM 641 O O . PRO A 1 80 ? 14.994 2.322 -10.203 1.00 95.25 80 PRO A O 1
ATOM 644 N N . GLY A 1 81 ? 13.391 1.083 -11.151 1.00 93.38 81 GLY A N 1
ATOM 645 C CA . GLY A 1 81 ? 13.974 1.169 -12.491 1.00 93.38 81 GLY A CA 1
ATOM 646 C C . GLY A 1 81 ? 13.822 2.560 -13.101 1.00 93.38 81 GLY A C 1
ATOM 647 O O . GLY A 1 81 ? 14.736 3.040 -13.758 1.00 93.38 81 GLY A O 1
ATOM 648 N N . ILE A 1 82 ? 12.683 3.203 -12.856 1.00 95.38 82 ILE A N 1
ATOM 649 C CA . ILE A 1 82 ? 12.370 4.530 -13.393 1.00 95.38 82 ILE A CA 1
ATOM 650 C C . ILE A 1 82 ? 12.951 5.619 -12.490 1.00 95.38 82 ILE A C 1
ATOM 652 O O . ILE A 1 82 ? 13.417 6.630 -12.994 1.00 95.38 82 ILE A O 1
ATOM 656 N N . GLU A 1 83 ? 13.009 5.387 -11.176 1.00 95.81 83 GLU A N 1
ATOM 657 C CA . GLU A 1 83 ? 13.696 6.277 -10.232 1.00 95.81 83 GLU A CA 1
ATOM 658 C C . GLU A 1 83 ? 15.150 6.518 -10.653 1.00 95.81 83 GLU A C 1
ATOM 660 O O . GLU A 1 83 ? 15.591 7.657 -10.697 1.00 95.81 83 GLU A O 1
ATOM 665 N N . ARG A 1 84 ? 15.870 5.468 -11.069 1.00 93.56 84 ARG A N 1
ATOM 666 C CA . ARG A 1 84 ? 17.242 5.596 -11.591 1.00 93.56 84 ARG A CA 1
ATOM 667 C C . ARG A 1 84 ? 17.336 6.484 -12.830 1.00 93.56 84 ARG A C 1
ATOM 669 O O . ARG A 1 84 ? 18.317 7.196 -12.977 1.00 93.56 84 ARG A O 1
ATOM 676 N N . LEU A 1 85 ? 16.334 6.443 -13.711 1.00 92.19 85 LEU A N 1
ATOM 677 C CA . LEU A 1 85 ? 16.276 7.330 -14.878 1.00 92.19 85 LEU A CA 1
ATOM 678 C C . LEU A 1 85 ? 15.971 8.772 -14.456 1.00 92.19 85 LEU A C 1
ATOM 680 O O . LEU A 1 85 ? 16.575 9.702 -14.978 1.00 92.19 85 LEU A O 1
ATOM 684 N N . ALA A 1 86 ? 15.075 8.954 -13.483 1.00 93.88 86 ALA A N 1
ATOM 685 C CA . ALA A 1 86 ? 14.710 10.264 -12.950 1.00 93.88 86 ALA A CA 1
ATOM 686 C C . ALA A 1 86 ? 15.850 10.941 -12.168 1.00 93.88 86 ALA A C 1
ATOM 688 O O . ALA A 1 86 ? 15.920 12.169 -12.143 1.00 93.88 86 ALA A O 1
ATOM 689 N N . MET A 1 87 ? 16.748 10.159 -11.558 1.00 91.56 87 MET A N 1
ATOM 690 C CA . MET A 1 87 ? 17.971 10.656 -10.915 1.00 91.56 87 MET A CA 1
ATOM 691 C C . MET A 1 87 ? 18.966 11.268 -11.916 1.00 91.56 87 MET A C 1
ATOM 693 O O . MET A 1 87 ? 19.789 12.084 -11.511 1.00 91.56 87 MET A O 1
ATOM 697 N N . GLY A 1 88 ? 18.874 10.919 -13.204 1.00 84.12 88 GLY A N 1
ATOM 698 C CA . GLY A 1 88 ? 19.797 11.388 -14.237 1.00 84.12 88 GLY A CA 1
ATOM 699 C C . GLY A 1 88 ? 21.168 10.704 -14.197 1.00 84.12 88 GLY A C 1
ATOM 700 O O . GLY A 1 88 ? 21.398 9.757 -13.441 1.00 84.12 88 GLY A O 1
ATOM 701 N N . LEU A 1 89 ? 22.078 11.177 -15.051 1.00 76.94 89 LEU A N 1
ATOM 702 C CA . LEU A 1 89 ? 23.486 10.776 -15.042 1.00 76.94 89 LEU A CA 1
ATOM 703 C C . LEU A 1 89 ? 24.295 11.749 -14.168 1.00 76.94 89 LEU A C 1
ATOM 705 O O . LEU A 1 89 ? 24.014 12.945 -14.200 1.00 76.94 89 LEU A O 1
ATOM 709 N N . PRO A 1 90 ? 25.288 11.263 -13.400 1.00 70.56 90 PRO A N 1
ATOM 710 C CA . PRO A 1 90 ? 26.126 12.124 -12.567 1.00 70.56 90 PRO A CA 1
ATOM 711 C C . PRO A 1 90 ? 27.039 13.045 -13.391 1.00 70.56 90 PRO A C 1
ATOM 713 O O . PRO A 1 90 ? 27.305 14.157 -12.950 1.00 70.56 90 PRO A O 1
ATOM 716 N N . ASP A 1 91 ? 27.454 12.608 -14.586 1.00 70.31 91 ASP A N 1
ATOM 717 C CA . ASP A 1 91 ? 28.276 13.381 -15.519 1.00 70.31 91 ASP A CA 1
ATOM 718 C C . ASP A 1 91 ? 27.526 13.582 -16.842 1.00 70.31 91 ASP A C 1
ATOM 720 O O . ASP A 1 91 ? 27.036 12.617 -17.440 1.00 70.31 91 ASP A O 1
ATOM 724 N N . HIS A 1 92 ? 27.455 14.832 -17.301 1.00 69.50 92 HIS A N 1
ATOM 725 C CA . HIS A 1 92 ? 26.860 15.206 -18.591 1.00 69.50 92 HIS A CA 1
ATOM 726 C C . HIS A 1 92 ? 27.865 15.147 -19.756 1.00 69.50 92 HIS A C 1
ATOM 728 O O . HIS A 1 92 ? 27.454 15.151 -20.911 1.00 69.50 92 HIS A O 1
ATOM 734 N N . ASP A 1 93 ? 29.156 14.992 -19.453 1.00 68.56 93 ASP A N 1
ATOM 735 C CA . ASP A 1 93 ? 30.253 14.904 -20.424 1.00 68.56 93 ASP A CA 1
ATOM 736 C C . ASP A 1 93 ? 30.712 13.445 -20.605 1.00 68.56 93 ASP A C 1
ATOM 738 O O . ASP A 1 93 ? 31.880 13.102 -20.414 1.00 68.56 93 ASP A O 1
ATOM 742 N N . ASN A 1 94 ? 29.780 12.536 -20.905 1.00 74.56 94 ASN A N 1
ATOM 743 C CA . ASN A 1 94 ? 30.121 11.154 -21.246 1.00 74.56 94 ASN A CA 1
ATOM 744 C C . ASN A 1 94 ? 29.443 10.702 -22.543 1.00 74.56 94 ASN A C 1
ATOM 746 O O . ASN A 1 94 ? 28.387 11.202 -22.929 1.00 74.56 94 ASN A O 1
ATOM 750 N N . GLU A 1 95 ? 30.046 9.704 -23.193 1.00 76.69 95 GLU A N 1
ATOM 751 C CA . GLU A 1 95 ? 29.590 9.153 -24.478 1.00 76.69 95 GLU A CA 1
ATOM 752 C C . GLU A 1 95 ? 28.113 8.714 -24.438 1.00 76.69 95 GLU A C 1
ATOM 754 O O . GLU A 1 95 ? 27.391 8.813 -25.430 1.00 76.69 95 GLU A O 1
ATOM 759 N N . ALA A 1 96 ? 27.626 8.255 -23.278 1.00 74.25 96 ALA A N 1
ATOM 760 C CA . ALA A 1 96 ? 26.233 7.855 -23.119 1.00 74.25 96 ALA A CA 1
ATOM 761 C C . ALA A 1 96 ? 25.273 9.055 -23.174 1.00 74.25 96 ALA A C 1
ATOM 763 O O . ALA A 1 96 ? 24.219 8.938 -23.800 1.00 74.25 96 ALA A O 1
ATOM 764 N N . PHE A 1 97 ? 25.626 10.190 -22.564 1.00 80.44 97 PHE A N 1
ATOM 765 C CA . PHE A 1 97 ? 24.835 11.419 -22.612 1.00 80.44 97 PHE A CA 1
ATOM 766 C C . PHE A 1 97 ? 24.805 12.010 -24.026 1.00 80.44 97 PHE A C 1
ATOM 768 O O . PHE A 1 97 ? 23.730 12.337 -24.521 1.00 80.44 97 PHE A O 1
ATOM 775 N N . GLU A 1 98 ? 25.944 12.061 -24.721 1.00 79.62 98 GLU A N 1
ATOM 776 C CA . GLU A 1 98 ? 25.998 12.524 -26.118 1.00 79.62 98 GLU A CA 1
ATOM 777 C C . GLU A 1 98 ? 25.135 11.657 -27.044 1.00 79.62 98 GLU A C 1
ATOM 779 O O . GLU A 1 98 ? 24.427 12.159 -27.917 1.00 79.62 98 GLU A O 1
ATOM 784 N N . LYS A 1 99 ? 25.164 10.337 -26.835 1.00 81.06 99 LYS A N 1
ATOM 785 C CA . LYS A 1 99 ? 24.456 9.374 -27.682 1.00 81.06 99 LYS A CA 1
ATOM 786 C C . LYS A 1 99 ? 22.960 9.274 -27.390 1.00 81.06 99 LYS A C 1
ATOM 788 O O . LYS A 1 99 ? 22.183 8.986 -28.301 1.00 81.06 99 LYS A O 1
ATOM 793 N N . HIS A 1 100 ? 22.553 9.420 -26.130 1.00 81.06 100 HIS A N 1
ATOM 794 C CA . HIS A 1 100 ? 21.187 9.121 -25.686 1.00 81.06 100 HIS A CA 1
ATOM 795 C C . HIS A 1 100 ? 20.431 10.323 -25.111 1.00 81.06 100 HIS A C 1
ATOM 797 O O . HIS A 1 100 ? 19.231 10.202 -24.866 1.00 81.06 100 HIS A O 1
ATOM 803 N N . GLY A 1 101 ? 21.089 11.471 -24.945 1.00 84.69 101 GLY A N 1
ATOM 804 C CA . GLY A 1 101 ? 20.527 12.665 -24.324 1.00 84.69 101 GLY A CA 1
ATOM 805 C C . GLY A 1 101 ? 20.312 12.516 -22.817 1.00 84.69 101 GLY A C 1
ATOM 806 O O . GLY A 1 101 ? 20.661 11.505 -22.204 1.00 84.69 101 GLY A O 1
ATOM 807 N N . ASP A 1 102 ? 19.704 13.537 -22.212 1.00 87.75 102 ASP A N 1
ATOM 808 C CA . ASP A 1 102 ? 19.351 13.512 -20.794 1.00 87.75 102 ASP A CA 1
ATOM 809 C C . ASP A 1 102 ? 18.141 12.586 -20.547 1.00 87.75 102 ASP A C 1
ATOM 811 O O . ASP A 1 102 ? 17.017 12.920 -20.952 1.00 87.75 102 ASP A O 1
ATOM 815 N N . PRO A 1 103 ? 18.310 11.446 -19.842 1.00 89.44 103 PRO A N 1
ATOM 816 C CA . PRO A 1 103 ? 17.197 10.552 -19.539 1.00 89.44 103 PRO A CA 1
ATOM 817 C C . PRO A 1 103 ? 16.113 11.231 -18.696 1.00 89.44 103 PRO A C 1
ATOM 819 O O . PRO A 1 103 ? 14.943 10.863 -18.817 1.00 89.44 103 PRO A O 1
ATOM 822 N N . ARG A 1 104 ? 16.463 12.229 -17.874 1.00 90.81 104 ARG A N 1
ATOM 823 C CA . ARG A 1 104 ? 15.495 12.967 -17.061 1.00 90.81 104 ARG A CA 1
ATOM 824 C C . ARG A 1 104 ? 14.620 13.865 -17.927 1.00 90.81 104 ARG A C 1
ATOM 826 O O . ARG A 1 104 ? 13.410 13.884 -17.714 1.00 90.81 104 ARG A O 1
ATOM 833 N N . ALA A 1 105 ? 15.196 14.566 -18.904 1.00 90.75 105 ALA A N 1
ATOM 834 C CA . ALA A 1 105 ? 14.441 15.393 -19.846 1.00 90.75 105 ALA A CA 1
ATOM 835 C C . ALA A 1 105 ? 13.477 14.547 -20.691 1.00 90.75 105 ALA A C 1
ATOM 837 O O . ALA A 1 105 ? 12.290 14.861 -20.770 1.00 90.75 105 ALA A O 1
ATOM 838 N N . ILE A 1 106 ? 13.960 13.424 -21.238 1.00 92.94 106 ILE A N 1
ATOM 839 C CA . ILE A 1 106 ? 13.131 12.486 -22.013 1.00 92.94 106 ILE A CA 1
ATOM 840 C C . ILE A 1 106 ? 11.980 11.950 -21.156 1.00 92.94 106 ILE A C 1
ATOM 842 O O . ILE A 1 106 ? 10.825 11.944 -21.579 1.00 92.94 106 ILE A O 1
ATOM 846 N N . LEU A 1 107 ? 12.283 11.516 -19.931 1.00 94.69 107 LEU A N 1
ATOM 847 C CA . LEU A 1 107 ? 11.274 11.013 -19.008 1.00 94.69 107 LEU A CA 1
ATOM 848 C C . LEU A 1 107 ? 10.263 12.100 -18.621 1.00 94.69 107 LEU A C 1
ATOM 850 O O . LEU A 1 107 ? 9.074 11.811 -18.549 1.00 94.69 107 LEU A O 1
ATOM 854 N N . SER A 1 108 ? 10.710 13.337 -18.395 1.00 94.62 108 SER A N 1
ATOM 855 C CA . SER A 1 108 ? 9.831 14.464 -18.069 1.00 94.62 108 SER A CA 1
ATOM 856 C C . SER A 1 108 ? 8.802 14.718 -19.168 1.00 94.62 108 SER A C 1
ATOM 858 O O . SER A 1 108 ? 7.632 14.929 -18.858 1.00 94.62 108 SER A O 1
ATOM 860 N N . GLU A 1 109 ? 9.220 14.656 -20.435 1.00 95.44 109 GLU A N 1
ATOM 861 C CA . GLU A 1 109 ? 8.314 14.834 -21.572 1.00 95.44 109 GLU A CA 1
ATOM 862 C C . GLU A 1 109 ? 7.282 13.700 -21.641 1.00 95.44 109 GLU A C 1
ATOM 864 O O . GLU A 1 109 ? 6.080 13.950 -21.695 1.00 95.44 109 GLU A O 1
ATOM 869 N N . LEU A 1 110 ? 7.726 12.444 -21.514 1.00 95.88 110 LEU A N 1
ATOM 870 C CA . LEU A 1 110 ? 6.839 11.273 -21.538 1.00 95.88 110 LEU A CA 1
ATOM 871 C C . LEU A 1 110 ? 5.824 11.242 -20.382 1.00 95.88 110 LEU A C 1
ATOM 873 O O . LEU A 1 110 ? 4.793 10.581 -20.485 1.00 95.88 110 LEU A O 1
ATOM 877 N N . LEU A 1 111 ? 6.115 11.911 -19.264 1.00 95.88 111 LEU A N 1
ATOM 878 C CA . LEU A 1 111 ? 5.262 11.932 -18.074 1.00 95.88 111 LEU A CA 1
ATOM 879 C C . LEU A 1 111 ? 4.252 13.085 -18.047 1.00 95.88 111 LEU A C 1
ATOM 881 O O . LEU A 1 111 ? 3.394 13.096 -17.160 1.00 95.88 111 LEU A O 1
ATOM 885 N N . LYS A 1 112 ? 4.339 14.041 -18.979 1.00 94.56 112 LYS A N 1
ATOM 886 C CA . LYS A 1 112 ? 3.554 15.283 -18.970 1.00 94.56 112 LYS A CA 1
ATOM 887 C C . LYS A 1 112 ? 2.045 15.035 -18.892 1.00 94.56 112 LYS A C 1
ATOM 889 O O . LYS A 1 112 ? 1.383 15.559 -17.996 1.00 94.56 112 LYS A O 1
ATOM 894 N N . ASP A 1 113 ? 1.538 14.158 -19.755 1.00 93.94 113 ASP A N 1
ATOM 895 C CA . ASP A 1 113 ? 0.104 13.847 -19.874 1.00 93.94 113 ASP A CA 1
ATOM 896 C C . ASP A 1 113 ? -0.321 12.591 -19.099 1.00 93.94 113 ASP A C 1
ATOM 898 O O . ASP A 1 113 ? -1.460 12.117 -19.190 1.00 93.94 113 ASP A O 1
ATOM 902 N N . LEU A 1 114 ? 0.599 12.051 -18.301 1.00 97.06 114 LEU A N 1
ATOM 903 C CA . LEU A 1 114 ? 0.361 10.881 -17.475 1.00 97.06 114 LEU A CA 1
ATOM 904 C C . LEU A 1 114 ? 0.083 11.276 -16.025 1.00 97.06 114 LEU A C 1
ATOM 906 O O . LEU A 1 114 ? 0.365 12.377 -15.572 1.00 97.06 114 LEU A O 1
ATOM 910 N N . ASN A 1 115 ? -0.446 10.333 -15.271 1.00 96.88 115 ASN A N 1
ATOM 911 C CA . ASN A 1 115 ? -0.520 10.326 -13.824 1.00 96.88 115 ASN A CA 1
ATOM 912 C C . ASN A 1 115 ? 0.012 8.983 -13.323 1.00 96.88 115 ASN A C 1
ATOM 914 O O . ASN A 1 115 ? 0.408 8.118 -14.116 1.00 96.88 115 ASN A O 1
ATOM 918 N N . PHE A 1 116 ? 0.021 8.780 -12.010 1.00 98.06 116 PHE A N 1
ATOM 919 C CA . PHE A 1 116 ? 0.541 7.547 -11.447 1.00 98.06 116 PHE A CA 1
ATOM 920 C C . PHE A 1 116 ? -0.267 7.016 -10.272 1.00 98.06 116 PHE A C 1
ATOM 922 O O . PHE A 1 116 ? -1.149 7.665 -9.737 1.00 98.06 116 PHE A O 1
ATOM 929 N N . MET A 1 117 ? 0.041 5.782 -9.892 1.00 98.44 117 MET A N 1
ATOM 930 C CA . MET A 1 117 ? -0.338 5.195 -8.617 1.00 98.44 117 MET A CA 1
ATOM 931 C C . MET A 1 117 ? 0.776 4.258 -8.152 1.00 98.44 117 MET A C 1
ATOM 933 O O . MET A 1 117 ? 1.192 3.315 -8.839 1.00 98.44 117 MET A O 1
ATOM 937 N N . ILE A 1 118 ? 1.282 4.494 -6.954 1.00 98.19 118 ILE A N 1
ATOM 938 C CA . ILE A 1 118 ? 2.196 3.607 -6.254 1.00 98.19 118 ILE A CA 1
ATOM 939 C C . ILE A 1 118 ? 1.353 2.528 -5.580 1.00 98.19 118 ILE A C 1
ATOM 941 O O . ILE A 1 118 ? 0.772 2.715 -4.515 1.00 98.19 118 ILE A O 1
ATOM 945 N N . LEU A 1 119 ? 1.274 1.384 -6.259 1.00 97.69 119 LEU A N 1
ATOM 946 C CA . LEU A 1 119 ? 0.546 0.212 -5.788 1.00 97.69 119 LEU A CA 1
ATOM 947 C C . LEU A 1 119 ? 1.135 -0.296 -4.452 1.00 97.69 119 LEU A C 1
ATOM 949 O O . LEU A 1 119 ? 2.345 -0.547 -4.404 1.00 97.69 119 LEU A O 1
ATOM 953 N N . PRO A 1 120 ? 0.317 -0.473 -3.394 1.00 96.00 120 PRO A N 1
ATOM 954 C CA . PRO A 1 120 ? 0.792 -0.900 -2.079 1.00 96.00 120 PRO A CA 1
ATOM 955 C C . PRO A 1 120 ? 1.346 -2.328 -2.123 1.00 96.00 120 PRO A C 1
ATOM 957 O O . PRO A 1 120 ? 0.736 -3.225 -2.709 1.00 96.00 120 PRO A O 1
ATOM 960 N N . LEU A 1 121 ? 2.500 -2.551 -1.488 1.00 94.88 121 LEU A N 1
ATOM 961 C CA . LEU A 1 121 ? 3.207 -3.838 -1.535 1.00 94.88 121 LEU A CA 1
ATOM 962 C C . LEU A 1 121 ? 2.474 -4.971 -0.807 1.00 94.88 121 LEU A C 1
ATOM 964 O O . LEU A 1 121 ? 2.701 -6.129 -1.146 1.00 94.88 121 LEU A O 1
ATOM 968 N N . SER A 1 122 ? 1.590 -4.662 0.144 1.00 92.25 122 SER A N 1
ATOM 969 C CA . SER A 1 122 ? 0.689 -5.655 0.743 1.00 92.25 122 SER A CA 1
ATOM 970 C C . SER A 1 122 ? -0.219 -6.327 -0.283 1.00 92.25 122 SER A C 1
ATOM 972 O O . SER A 1 122 ? -0.475 -7.521 -0.186 1.00 92.25 122 SER A O 1
ATOM 974 N N . GLU A 1 123 ? -0.680 -5.587 -1.288 1.00 93.25 123 GLU A N 1
ATOM 975 C CA . GLU A 1 123 ? -1.705 -6.065 -2.221 1.00 93.25 123 GLU A CA 1
ATOM 976 C C . GLU A 1 123 ? -1.120 -6.372 -3.603 1.00 93.25 123 GLU A C 1
ATOM 978 O O . GLU A 1 123 ? -1.596 -7.269 -4.299 1.00 93.25 123 GLU A O 1
ATOM 983 N N . PHE A 1 124 ? -0.042 -5.677 -3.974 1.00 96.94 124 PHE A N 1
ATOM 984 C CA . PHE A 1 124 ? 0.691 -5.847 -5.227 1.00 96.94 124 PHE A CA 1
ATOM 985 C C . PHE A 1 124 ? 2.188 -6.082 -4.959 1.00 96.94 124 PHE A C 1
ATOM 987 O O . PHE A 1 124 ? 3.027 -5.289 -5.411 1.00 96.94 124 PHE A O 1
ATOM 994 N N . PRO A 1 125 ? 2.557 -7.161 -4.238 1.00 96.25 125 PRO A N 1
ATOM 995 C CA . PRO A 1 125 ? 3.941 -7.412 -3.857 1.00 96.25 125 PRO A CA 1
ATOM 996 C C . PRO A 1 125 ? 4.845 -7.520 -5.081 1.00 96.25 125 PRO A C 1
ATOM 998 O O . PRO A 1 125 ? 4.429 -7.942 -6.167 1.00 96.25 125 PRO A O 1
ATOM 1001 N N . ALA A 1 126 ? 6.094 -7.096 -4.914 1.00 95.81 126 ALA A N 1
ATOM 1002 C CA . ALA A 1 126 ? 7.071 -6.993 -5.986 1.00 95.81 126 ALA A CA 1
ATOM 1003 C C . ALA A 1 126 ? 7.500 -8.369 -6.531 1.00 95.81 126 ALA A C 1
ATOM 1005 O O . ALA A 1 126 ? 7.100 -9.414 -6.030 1.00 95.81 126 ALA A O 1
ATOM 1006 N N . ALA A 1 127 ? 8.293 -8.384 -7.606 1.00 94.69 127 ALA A N 1
ATOM 1007 C CA . ALA A 1 127 ? 9.049 -9.601 -7.904 1.00 94.69 127 ALA A CA 1
ATOM 1008 C C . ALA A 1 127 ? 10.105 -9.799 -6.804 1.00 94.69 127 ALA A C 1
ATOM 1010 O O . ALA A 1 127 ? 10.603 -8.800 -6.280 1.00 94.69 127 ALA A O 1
ATOM 1011 N N . ALA A 1 128 ? 10.464 -11.047 -6.493 1.00 94.38 128 ALA A N 1
ATOM 1012 C CA . ALA A 1 128 ? 11.555 -11.309 -5.560 1.00 94.38 128 ALA A CA 1
ATOM 1013 C C . ALA A 1 128 ? 12.819 -10.555 -6.009 1.00 94.38 128 ALA A C 1
ATOM 1015 O O . ALA A 1 128 ? 13.176 -10.560 -7.190 1.00 94.38 128 ALA A O 1
ATOM 1016 N N . SER A 1 129 ? 13.464 -9.876 -5.065 1.00 94.62 129 SER A N 1
ATOM 1017 C CA . SER A 1 129 ? 14.664 -9.058 -5.248 1.00 94.62 129 SER A CA 1
ATOM 1018 C C . SER A 1 129 ? 14.482 -7.809 -6.123 1.00 94.62 129 SER A C 1
ATOM 1020 O O . SER A 1 129 ? 15.468 -7.214 -6.565 1.00 94.62 129 SER A O 1
ATOM 1022 N N . GLN A 1 130 ? 13.246 -7.370 -6.401 1.00 96.06 130 GLN A N 1
ATOM 1023 C CA . GLN A 1 130 ? 13.005 -6.209 -7.264 1.00 96.06 130 GLN A CA 1
ATOM 1024 C C . GLN A 1 130 ? 13.630 -4.936 -6.678 1.00 96.06 130 GLN A C 1
ATOM 1026 O O . GLN A 1 130 ? 13.217 -4.445 -5.633 1.00 96.06 130 GLN A O 1
ATOM 1031 N N . GLY A 1 131 ? 14.553 -4.335 -7.428 1.00 95.06 131 GLY A N 1
ATOM 1032 C CA . GLY A 1 131 ? 15.224 -3.093 -7.045 1.00 95.06 131 GLY A CA 1
ATOM 1033 C C . GLY A 1 131 ? 16.618 -3.307 -6.462 1.00 95.06 131 GLY A C 1
ATOM 1034 O O . GLY A 1 131 ? 17.424 -2.386 -6.551 1.00 95.06 131 GLY A O 1
ATOM 1035 N N . ALA A 1 132 ? 16.950 -4.508 -5.986 1.00 96.06 132 ALA A N 1
ATOM 1036 C CA . ALA A 1 132 ? 18.317 -4.846 -5.605 1.00 96.06 132 ALA A CA 1
ATOM 1037 C C . ALA A 1 132 ? 19.212 -4.993 -6.849 1.00 96.06 132 ALA A C 1
ATOM 1039 O O . ALA A 1 132 ? 18.765 -5.463 -7.897 1.00 96.06 132 ALA A O 1
ATOM 1040 N N . LEU A 1 133 ? 20.478 -4.589 -6.728 1.00 95.62 133 LEU A N 1
ATOM 1041 C CA . LEU A 1 133 ? 21.521 -4.894 -7.705 1.00 95.62 133 LEU A CA 1
ATOM 1042 C C . LEU A 1 133 ? 22.393 -6.010 -7.131 1.00 95.62 133 LEU A C 1
ATOM 1044 O O . LEU A 1 133 ? 22.904 -5.888 -6.020 1.00 95.62 133 LEU A O 1
ATOM 1048 N N . GLY A 1 134 ? 22.521 -7.104 -7.877 1.00 94.50 134 GLY A N 1
ATOM 1049 C CA . GLY A 1 134 ? 23.447 -8.189 -7.573 1.00 94.50 134 GLY A CA 1
ATOM 1050 C C . GLY A 1 134 ? 24.672 -8.083 -8.470 1.00 94.50 134 GLY A C 1
ATOM 1051 O O . GLY A 1 134 ? 24.529 -7.833 -9.665 1.00 94.50 134 GLY A O 1
ATOM 1052 N N . ILE A 1 135 ? 25.856 -8.272 -7.896 1.00 93.50 135 ILE A N 1
ATOM 1053 C CA . ILE A 1 135 ? 27.105 -8.384 -8.649 1.00 93.50 135 ILE A CA 1
ATOM 1054 C C . ILE A 1 135 ? 27.493 -9.859 -8.647 1.00 93.50 135 ILE A C 1
ATOM 1056 O O . ILE A 1 135 ? 27.670 -10.452 -7.584 1.00 93.50 135 ILE A O 1
ATOM 1060 N N . GLU A 1 136 ? 27.594 -10.444 -9.835 1.00 92.06 136 GLU A N 1
ATOM 1061 C CA . GLU A 1 136 ? 28.077 -11.806 -10.032 1.00 92.06 136 GLU A CA 1
ATOM 1062 C C . GLU A 1 136 ? 29.548 -11.763 -10.448 1.00 92.06 136 GLU A C 1
ATOM 1064 O O . GLU A 1 136 ? 29.950 -10.968 -11.298 1.00 92.06 136 GLU A O 1
ATOM 1069 N N . CYS A 1 137 ? 30.363 -12.613 -9.833 1.00 87.50 137 CYS A N 1
ATOM 1070 C CA . CYS A 1 137 ? 31.766 -12.769 -10.177 1.00 87.50 137 CYS A CA 1
ATOM 1071 C C . CYS A 1 137 ? 32.169 -14.240 -10.073 1.00 87.50 137 CYS A C 1
ATOM 1073 O O . CYS A 1 137 ? 31.523 -15.031 -9.385 1.00 87.50 137 CYS A O 1
ATOM 1075 N N . LEU A 1 138 ? 33.263 -14.604 -10.744 1.00 88.94 138 LEU A N 1
ATOM 1076 C CA . LEU A 1 138 ? 33.825 -15.949 -10.651 1.00 88.94 138 LEU A CA 1
ATOM 1077 C C . LEU A 1 138 ? 34.219 -16.266 -9.203 1.00 88.94 138 LEU A C 1
ATOM 1079 O O . LEU A 1 138 ? 34.847 -15.446 -8.536 1.00 88.94 138 LEU A O 1
ATOM 1083 N N . SER A 1 139 ? 33.898 -17.476 -8.740 1.00 82.50 139 SER A N 1
ATOM 1084 C CA . SER A 1 139 ? 34.235 -17.935 -7.386 1.00 82.50 139 SER A CA 1
ATOM 1085 C C . SER A 1 139 ? 35.737 -18.158 -7.180 1.00 82.50 139 SER A C 1
ATOM 1087 O O . SER A 1 139 ? 36.207 -18.143 -6.042 1.00 82.50 139 SER A O 1
ATOM 1089 N N . HIS A 1 140 ? 36.495 -18.344 -8.266 1.00 84.69 140 HIS A N 1
ATOM 1090 C CA . HIS A 1 140 ? 37.932 -18.606 -8.246 1.00 84.69 140 HIS A CA 1
ATOM 1091 C C . HIS A 1 140 ? 38.657 -17.657 -9.202 1.00 84.69 140 HIS A C 1
ATOM 1093 O O . HIS A 1 140 ? 38.476 -17.724 -10.416 1.00 84.69 140 HIS A O 1
ATOM 1099 N N . ARG A 1 141 ? 39.473 -16.765 -8.635 1.00 84.19 141 ARG A N 1
ATOM 1100 C CA . ARG A 1 141 ? 40.375 -15.854 -9.346 1.00 84.19 141 ARG A CA 1
ATOM 1101 C C . ARG A 1 141 ? 41.654 -15.684 -8.527 1.00 84.19 141 ARG A C 1
ATOM 1103 O O . ARG A 1 141 ? 41.617 -15.828 -7.306 1.00 84.19 141 ARG A O 1
ATOM 1110 N N . GLU A 1 142 ? 42.765 -15.349 -9.169 1.00 81.88 142 GLU A N 1
ATOM 1111 C CA . GLU A 1 142 ? 44.023 -15.064 -8.461 1.00 81.88 142 GLU A CA 1
ATOM 1112 C C . GLU A 1 142 ? 43.926 -13.775 -7.619 1.00 81.88 142 GLU A C 1
ATOM 1114 O O . GLU A 1 142 ? 44.412 -13.723 -6.492 1.00 81.88 142 GLU A O 1
ATOM 1119 N N . ASP A 1 143 ? 43.192 -12.772 -8.110 1.00 85.19 143 ASP A N 1
ATOM 1120 C CA . ASP A 1 143 ? 42.922 -11.478 -7.461 1.00 85.19 143 ASP A CA 1
ATOM 1121 C C . ASP A 1 143 ? 41.694 -11.493 -6.524 1.00 85.19 143 ASP A C 1
ATOM 1123 O O . ASP A 1 143 ? 41.258 -10.447 -6.034 1.00 85.19 143 ASP A O 1
ATOM 1127 N N . ASN A 1 144 ? 41.116 -12.671 -6.249 1.00 83.94 144 ASN A N 1
ATOM 1128 C CA . ASN A 1 144 ? 39.798 -12.785 -5.611 1.00 83.94 144 ASN A CA 1
ATOM 1129 C C . ASN A 1 144 ? 39.740 -12.124 -4.226 1.00 83.94 144 ASN A C 1
ATOM 1131 O O . ASN A 1 144 ? 38.703 -11.596 -3.835 1.00 83.94 144 ASN A O 1
ATOM 1135 N N . LYS A 1 145 ? 40.855 -12.110 -3.484 1.00 84.12 145 LYS A N 1
ATOM 1136 C CA . LYS A 1 145 ? 40.912 -11.469 -2.163 1.00 84.12 145 LYS A CA 1
ATOM 1137 C C . LYS A 1 145 ? 40.708 -9.955 -2.256 1.00 84.12 145 LYS A C 1
ATOM 1139 O O . LYS A 1 145 ? 39.910 -9.412 -1.499 1.00 84.12 145 LYS A O 1
ATOM 1144 N N . GLU A 1 146 ? 41.394 -9.287 -3.183 1.00 90.06 146 GLU A N 1
ATOM 1145 C CA . GLU A 1 146 ? 41.270 -7.836 -3.367 1.00 90.06 146 GLU A CA 1
ATOM 1146 C C . GLU A 1 146 ? 39.883 -7.468 -3.907 1.00 90.06 146 GLU A C 1
ATOM 1148 O O . GLU A 1 146 ? 39.225 -6.565 -3.381 1.00 90.06 146 GLU A O 1
ATOM 1153 N N . LEU A 1 147 ? 39.410 -8.204 -4.918 1.00 89.56 147 LEU A N 1
ATOM 1154 C CA . LEU A 1 147 ? 38.080 -8.010 -5.488 1.00 89.56 147 LEU A CA 1
ATOM 1155 C C . LEU A 1 147 ? 36.991 -8.181 -4.424 1.00 89.56 147 LEU A C 1
ATOM 1157 O O . LEU A 1 147 ? 36.117 -7.325 -4.299 1.00 89.56 147 LEU A O 1
ATOM 1161 N N . LEU A 1 148 ? 37.055 -9.246 -3.620 1.00 86.88 148 LEU A N 1
ATOM 1162 C CA . LEU A 1 148 ? 36.058 -9.519 -2.589 1.00 86.88 148 LEU A CA 1
ATOM 1163 C C . LEU A 1 148 ? 36.016 -8.412 -1.531 1.00 86.88 148 LEU A C 1
ATOM 1165 O O . LEU A 1 148 ? 34.925 -8.022 -1.126 1.00 86.88 148 LEU A O 1
ATOM 1169 N N . THR A 1 149 ? 37.162 -7.859 -1.123 1.00 90.44 149 THR A N 1
ATOM 1170 C CA . THR A 1 149 ? 37.195 -6.709 -0.204 1.00 90.44 149 THR A CA 1
ATOM 1171 C C . THR A 1 149 ? 36.481 -5.491 -0.796 1.00 90.44 149 THR A C 1
ATOM 1173 O O . THR A 1 149 ? 35.683 -4.858 -0.103 1.00 90.44 149 THR A O 1
ATOM 1176 N N . LYS A 1 150 ? 36.696 -5.189 -2.083 1.00 92.69 150 LYS A N 1
ATOM 1177 C CA . LYS A 1 150 ? 35.996 -4.091 -2.773 1.00 92.69 150 LYS A CA 1
ATOM 1178 C C . LYS A 1 150 ? 34.495 -4.360 -2.917 1.00 92.69 150 LYS A C 1
ATOM 1180 O O . LYS A 1 150 ? 33.689 -3.467 -2.701 1.00 92.69 150 LYS A O 1
ATOM 1185 N N . LEU A 1 151 ? 34.089 -5.586 -3.239 1.00 92.12 151 LEU A N 1
ATOM 1186 C CA . LEU A 1 151 ? 32.668 -5.938 -3.345 1.00 92.12 151 LEU A CA 1
ATOM 1187 C C . LEU A 1 151 ? 31.964 -5.920 -1.981 1.00 92.12 151 LEU A C 1
ATOM 1189 O O . LEU A 1 151 ? 30.804 -5.521 -1.883 1.00 92.12 151 LEU A O 1
ATOM 1193 N N . GLN A 1 152 ? 32.661 -6.315 -0.914 1.00 90.44 152 GLN A N 1
ATOM 1194 C CA . GLN A 1 152 ? 32.131 -6.273 0.448 1.00 90.44 152 GLN A CA 1
ATOM 1195 C C . GLN A 1 152 ? 31.842 -4.846 0.922 1.00 90.44 152 GLN A C 1
ATOM 1197 O O . GLN A 1 152 ? 30.863 -4.662 1.645 1.00 90.44 152 GLN A O 1
ATOM 1202 N N . SER A 1 153 ? 32.620 -3.841 0.498 1.00 95.06 153 SER A N 1
ATOM 1203 C CA . SER A 1 153 ? 32.357 -2.442 0.868 1.00 95.06 153 SER A CA 1
ATOM 1204 C C . SER A 1 153 ? 31.094 -1.869 0.211 1.00 95.06 153 SER A C 1
ATOM 1206 O O . SER A 1 153 ? 30.490 -0.952 0.761 1.00 95.06 153 SER A O 1
ATOM 1208 N N . LEU A 1 154 ? 30.644 -2.443 -0.912 1.00 95.31 154 LEU A N 1
ATOM 1209 C CA . LEU A 1 154 ? 29.384 -2.087 -1.579 1.00 95.31 154 LEU A CA 1
ATOM 1210 C C . LEU A 1 154 ? 28.161 -2.805 -0.980 1.00 95.31 154 LEU A C 1
ATOM 1212 O O . LEU A 1 154 ? 27.018 -2.445 -1.267 1.00 95.31 154 LEU A O 1
ATOM 1216 N N . ASN A 1 155 ? 28.368 -3.854 -0.178 1.00 95.06 155 ASN A N 1
ATOM 1217 C CA . ASN A 1 155 ? 27.289 -4.727 0.266 1.00 95.06 155 ASN A CA 1
ATOM 1218 C C . ASN A 1 155 ? 26.475 -4.116 1.419 1.00 95.06 155 ASN A C 1
ATOM 1220 O O . ASN A 1 155 ? 26.935 -4.023 2.558 1.00 95.06 155 ASN A O 1
ATOM 1224 N N . CYS A 1 156 ? 25.196 -3.839 1.161 1.00 96.19 156 CYS A N 1
ATOM 1225 C CA . CYS A 1 156 ? 24.237 -3.498 2.207 1.00 96.19 156 CYS A CA 1
ATOM 1226 C C . CYS A 1 156 ? 23.732 -4.762 2.927 1.00 96.19 156 CYS A C 1
ATOM 1228 O O . CYS A 1 156 ? 23.015 -5.583 2.349 1.00 96.19 156 CYS A O 1
ATOM 1230 N N . GLN A 1 157 ? 24.059 -4.910 4.217 1.00 93.88 157 GLN A N 1
ATOM 1231 C CA . GLN A 1 157 ? 23.652 -6.080 5.011 1.00 93.88 157 GLN A CA 1
ATOM 1232 C C . GLN A 1 157 ? 22.131 -6.215 5.149 1.00 93.88 157 GLN A C 1
ATOM 1234 O O . GLN A 1 157 ? 21.615 -7.332 5.139 1.00 93.88 157 GLN A O 1
ATOM 1239 N N . GLN A 1 158 ? 21.408 -5.096 5.257 1.00 94.00 158 GLN A N 1
ATOM 1240 C CA . GLN A 1 158 ? 19.949 -5.114 5.342 1.00 94.00 158 GLN A CA 1
ATOM 1241 C C . GLN A 1 158 ? 19.333 -5.634 4.037 1.00 94.00 158 GLN A C 1
ATOM 1243 O O . GLN A 1 158 ? 18.586 -6.610 4.072 1.00 94.00 158 GLN A O 1
ATOM 1248 N N . THR A 1 159 ? 19.714 -5.065 2.887 1.00 95.62 159 THR A N 1
ATOM 1249 C CA . THR A 1 159 ? 19.234 -5.518 1.571 1.00 95.62 159 THR A CA 1
ATOM 1250 C C . THR A 1 159 ? 19.578 -6.981 1.324 1.00 95.62 159 THR A C 1
ATOM 1252 O O . THR A 1 159 ? 18.736 -7.732 0.842 1.00 95.62 159 THR A O 1
ATOM 1255 N N . LYS A 1 160 ? 20.783 -7.425 1.705 1.00 95.19 160 LYS A N 1
ATOM 1256 C CA . LYS A 1 160 ? 21.181 -8.834 1.592 1.00 95.19 160 LYS A CA 1
ATOM 1257 C C . LYS A 1 160 ? 20.243 -9.762 2.373 1.00 95.19 160 LYS A C 1
ATOM 1259 O O . LYS A 1 160 ? 19.854 -10.799 1.842 1.00 95.19 160 LYS A O 1
ATOM 1264 N N . LYS A 1 161 ? 19.870 -9.401 3.608 1.00 93.88 161 LYS A N 1
ATOM 1265 C CA . LYS A 1 161 ? 18.926 -10.176 4.435 1.00 93.88 161 LYS A CA 1
ATOM 1266 C C . LYS A 1 161 ? 17.521 -10.202 3.825 1.00 93.88 161 LYS A C 1
ATOM 1268 O O . LYS A 1 161 ? 16.938 -11.274 3.710 1.00 93.88 161 LYS A O 1
ATOM 1273 N N . GLU A 1 162 ? 17.003 -9.048 3.406 1.00 95.75 162 GLU A N 1
ATOM 1274 C CA . GLU A 1 162 ? 15.684 -8.933 2.764 1.00 95.75 162 GLU A CA 1
ATOM 1275 C C . GLU A 1 162 ? 15.618 -9.780 1.482 1.00 95.75 162 GLU A C 1
ATOM 1277 O O . GLU A 1 162 ? 14.745 -10.635 1.352 1.00 95.75 162 GLU A O 1
ATOM 1282 N N . VAL A 1 163 ? 16.607 -9.641 0.593 1.00 96.25 163 VAL A N 1
ATOM 1283 C CA . VAL A 1 163 ? 16.726 -10.428 -0.644 1.00 96.25 163 VAL A CA 1
ATOM 1284 C C . VAL A 1 163 ? 16.833 -11.925 -0.362 1.00 96.25 163 VAL A C 1
ATOM 1286 O O . VAL A 1 163 ? 16.213 -12.720 -1.068 1.00 96.25 163 VAL A O 1
ATOM 1289 N N . ALA A 1 164 ? 17.601 -12.333 0.653 1.00 95.00 164 ALA A N 1
ATOM 1290 C CA . ALA A 1 164 ? 17.721 -13.740 1.023 1.00 95.00 164 ALA A CA 1
ATOM 1291 C C . ALA A 1 164 ? 16.359 -14.330 1.414 1.00 95.00 164 ALA A C 1
ATOM 1293 O O . ALA A 1 164 ? 16.001 -15.396 0.918 1.00 95.00 164 ALA A O 1
ATOM 1294 N N . TYR A 1 165 ? 15.571 -13.609 2.216 1.00 94.81 165 TYR A N 1
ATOM 1295 C CA . TYR A 1 165 ? 14.221 -14.033 2.589 1.00 94.81 165 TYR A CA 1
ATOM 1296 C C . TYR A 1 165 ? 13.257 -14.084 1.405 1.00 94.81 165 TYR A C 1
ATOM 1298 O O . TYR A 1 165 ? 12.495 -15.041 1.280 1.00 94.81 165 TYR A O 1
ATOM 1306 N N . GLU A 1 166 ? 13.302 -13.100 0.505 1.00 95.56 166 GLU A N 1
ATOM 1307 C CA . GLU A 1 166 ? 12.474 -13.132 -0.703 1.00 95.56 166 GLU A CA 1
ATOM 1308 C C . GLU A 1 166 ? 12.809 -14.336 -1.585 1.00 95.56 166 GLU A C 1
ATOM 1310 O O . GLU A 1 166 ? 11.904 -14.998 -2.087 1.00 95.56 166 GLU A O 1
ATOM 1315 N N . ARG A 1 167 ? 14.101 -14.642 -1.757 1.00 93.81 167 ARG A N 1
ATOM 1316 C CA . ARG A 1 167 ? 14.568 -15.770 -2.573 1.00 93.81 167 ARG A CA 1
ATOM 1317 C C . ARG A 1 167 ? 14.242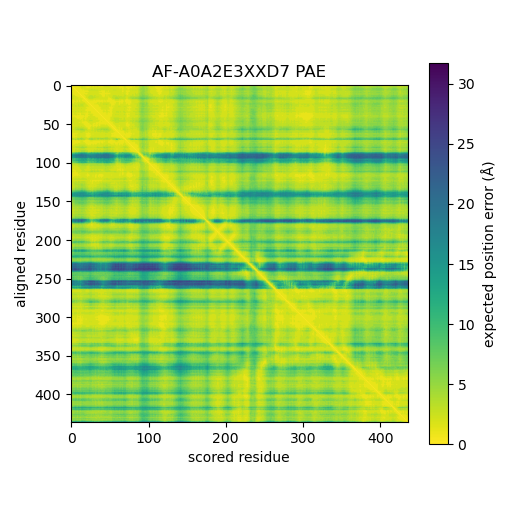 -17.119 -1.945 1.00 93.81 167 ARG A C 1
ATOM 1319 O O . ARG A 1 167 ? 13.807 -18.002 -2.672 1.00 93.81 167 ARG A O 1
ATOM 1326 N N . GLU A 1 168 ? 14.415 -17.259 -0.634 1.00 93.56 168 GLU A N 1
ATOM 1327 C CA . GLU A 1 168 ? 14.054 -18.460 0.132 1.00 93.56 168 GLU A CA 1
ATOM 1328 C C . GLU A 1 168 ? 12.572 -18.808 -0.075 1.00 93.56 168 GLU A C 1
ATOM 1330 O O . GLU A 1 168 ? 12.236 -19.918 -0.484 1.00 93.56 168 GLU A O 1
ATOM 1335 N N . VAL A 1 169 ? 11.683 -17.826 0.110 1.00 92.56 169 VAL A N 1
ATOM 1336 C CA . VAL A 1 169 ? 10.241 -18.022 -0.094 1.00 92.56 169 VAL A CA 1
ATOM 1337 C C . VAL A 1 169 ? 9.897 -18.221 -1.570 1.00 92.56 169 VAL A C 1
ATOM 1339 O O . VAL A 1 169 ? 9.004 -18.993 -1.892 1.00 92.56 169 VAL A O 1
ATOM 1342 N N . PHE A 1 170 ? 10.590 -17.559 -2.496 1.00 92.38 170 PHE A N 1
ATOM 1343 C CA . PHE A 1 170 ? 10.335 -17.762 -3.924 1.00 92.38 170 PHE A CA 1
ATOM 1344 C C . PHE A 1 170 ? 10.715 -19.172 -4.391 1.00 92.38 170 PHE A C 1
ATOM 1346 O O . PHE A 1 170 ? 10.025 -19.760 -5.223 1.00 92.38 170 PHE A O 1
ATOM 1353 N N . GLN A 1 171 ? 11.808 -19.719 -3.853 1.00 91.62 171 GLN A N 1
ATOM 1354 C CA . GLN A 1 171 ? 12.290 -21.063 -4.166 1.00 91.62 171 GLN A CA 1
ATOM 1355 C C . GLN A 1 171 ? 11.351 -22.155 -3.651 1.00 91.62 171 GLN A C 1
ATOM 1357 O O . GLN A 1 171 ? 11.211 -23.175 -4.321 1.00 91.62 171 GLN A O 1
ATOM 1362 N N . SER A 1 172 ? 10.657 -21.942 -2.526 1.00 91.50 172 SER A N 1
ATOM 1363 C CA . SER A 1 172 ? 9.697 -22.929 -2.012 1.00 91.50 172 SER A CA 1
ATOM 1364 C C . SER A 1 172 ? 8.473 -23.128 -2.915 1.00 91.50 172 SER A C 1
ATOM 1366 O O . SER A 1 172 ? 7.795 -24.144 -2.797 1.00 91.50 172 SER A O 1
ATOM 1368 N N . PHE A 1 173 ? 8.229 -22.217 -3.864 1.00 89.44 173 PHE A N 1
ATOM 1369 C CA . PHE A 1 173 ? 7.208 -22.352 -4.908 1.00 89.44 173 PHE A CA 1
ATOM 1370 C C . PHE A 1 173 ? 7.743 -22.931 -6.233 1.00 89.44 173 PHE A C 1
ATOM 1372 O O . PHE A 1 173 ? 7.101 -22.795 -7.269 1.00 89.44 173 PHE A O 1
ATOM 1379 N N . GLY A 1 174 ? 8.940 -23.525 -6.238 1.00 81.69 174 GLY A N 1
ATOM 1380 C CA . GLY A 1 174 ? 9.540 -24.159 -7.418 1.00 81.69 174 GLY A CA 1
ATOM 1381 C C . GLY A 1 174 ? 10.471 -23.261 -8.240 1.00 81.69 174 GLY A C 1
ATOM 1382 O O . GLY A 1 174 ? 11.199 -23.781 -9.075 1.00 81.69 174 GLY A O 1
ATOM 1383 N N . GLY A 1 175 ? 10.511 -21.948 -7.967 1.00 67.62 175 GLY A N 1
ATOM 1384 C CA . GLY A 1 175 ? 11.488 -20.995 -8.513 1.00 67.62 175 GLY A CA 1
ATOM 1385 C C . GLY A 1 175 ? 11.462 -20.827 -10.042 1.00 67.62 175 GLY A C 1
ATOM 1386 O O . GLY A 1 175 ? 11.929 -21.671 -10.793 1.00 67.62 175 GLY A O 1
ATOM 1387 N N . GLY A 1 176 ? 11.005 -19.680 -10.550 1.00 70.94 176 GLY A N 1
ATOM 1388 C CA . GLY A 1 176 ? 11.074 -19.405 -11.992 1.00 70.94 176 GLY A CA 1
ATOM 1389 C C . GLY A 1 176 ? 10.513 -18.045 -12.387 1.00 70.94 176 GLY A C 1
ATOM 1390 O O . GLY A 1 176 ? 9.622 -17.516 -11.734 1.00 70.94 176 GLY A O 1
ATOM 1391 N N . CYS A 1 177 ? 11.004 -17.452 -13.477 1.00 64.56 177 CYS A N 1
ATOM 1392 C CA . CYS A 1 177 ? 10.568 -16.11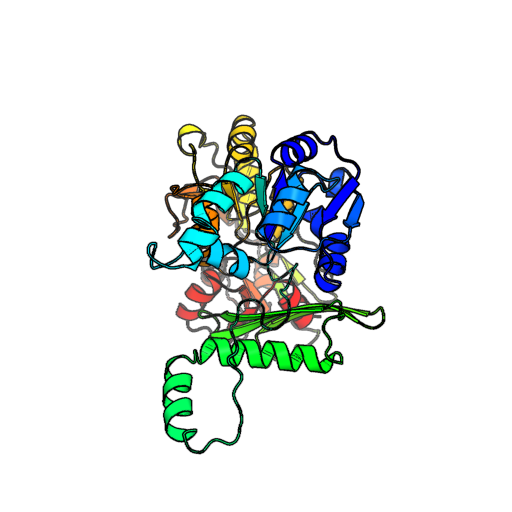9 -13.921 1.00 64.56 177 CYS A CA 1
ATOM 1393 C C . CYS A 1 177 ? 9.098 -16.061 -14.390 1.00 64.56 177 CYS A C 1
ATOM 1395 O O . CYS A 1 177 ? 8.519 -14.974 -14.455 1.00 64.56 177 CYS A O 1
ATOM 1397 N N . HIS A 1 178 ? 8.495 -17.216 -14.686 1.00 72.75 178 HIS A N 1
ATOM 1398 C CA . HIS A 1 178 ? 7.096 -17.352 -15.100 1.00 72.75 178 HIS A CA 1
ATOM 1399 C C . HIS A 1 178 ? 6.118 -17.520 -13.931 1.00 72.75 178 HIS A C 1
ATOM 1401 O O . HIS A 1 178 ? 4.910 -17.558 -14.156 1.00 72.75 178 HIS A O 1
ATOM 1407 N N . LEU A 1 179 ? 6.612 -17.584 -12.691 1.00 86.31 179 LEU A N 1
ATOM 1408 C CA . LEU A 1 179 ? 5.762 -17.770 -11.525 1.00 86.31 179 LEU A CA 1
ATOM 1409 C C . LEU A 1 179 ? 4.852 -16.548 -11.309 1.00 86.31 179 LEU A C 1
ATOM 1411 O O . LEU A 1 179 ? 5.288 -15.393 -11.364 1.00 86.31 179 LEU A O 1
ATOM 1415 N N . ALA A 1 180 ? 3.579 -16.798 -11.015 1.00 93.00 180 ALA A N 1
ATOM 1416 C CA . ALA A 1 180 ? 2.580 -15.760 -10.788 1.00 93.00 180 ALA A CA 1
ATOM 1417 C C . ALA A 1 180 ? 2.535 -15.274 -9.326 1.00 93.00 180 ALA A C 1
ATOM 1419 O O . ALA A 1 180 ? 1.478 -14.883 -8.835 1.00 93.00 180 ALA A O 1
ATOM 1420 N N . VAL A 1 181 ? 3.680 -15.261 -8.633 1.00 94.62 181 VAL A N 1
ATOM 1421 C CA . VAL A 1 181 ? 3.792 -14.875 -7.214 1.00 94.62 181 VAL A CA 1
ATOM 1422 C C . VAL A 1 181 ? 4.656 -13.638 -7.049 1.00 94.62 181 VAL A C 1
ATOM 1424 O O . VAL A 1 181 ? 5.712 -13.497 -7.668 1.00 94.62 181 VAL A O 1
ATOM 1427 N N . GLY A 1 182 ? 4.187 -12.723 -6.208 1.00 95.62 182 GLY A N 1
ATOM 1428 C CA . GLY A 1 182 ? 4.949 -11.589 -5.723 1.00 95.62 182 GLY A CA 1
ATOM 1429 C C . GLY A 1 182 ? 5.343 -11.768 -4.274 1.00 95.62 182 GLY A C 1
ATOM 1430 O O . GLY A 1 182 ? 4.573 -12.306 -3.482 1.00 95.62 182 GLY A O 1
ATOM 1431 N N . ILE A 1 183 ? 6.544 -11.302 -3.953 1.00 95.88 183 ILE A N 1
ATOM 1432 C CA . ILE A 1 183 ? 7.124 -11.342 -2.617 1.00 95.88 183 ILE A CA 1
ATOM 1433 C C . ILE A 1 183 ? 7.797 -9.996 -2.378 1.00 95.88 183 ILE A C 1
ATOM 1435 O O . ILE A 1 183 ? 8.553 -9.515 -3.222 1.00 95.88 183 ILE A O 1
ATOM 1439 N N . SER A 1 184 ? 7.506 -9.387 -1.236 1.00 95.81 184 SER A N 1
ATOM 1440 C CA . SER A 1 184 ? 8.242 -8.229 -0.733 1.00 95.81 184 SER A CA 1
ATOM 1441 C C . SER A 1 184 ? 8.650 -8.484 0.708 1.00 95.81 184 SER A C 1
ATOM 1443 O O . SER A 1 184 ? 7.767 -8.755 1.525 1.00 95.81 184 SER A O 1
ATOM 1445 N N . ALA A 1 185 ? 9.934 -8.352 1.020 1.00 95.56 185 ALA A N 1
ATOM 1446 C CA . ALA A 1 185 ? 10.465 -8.386 2.375 1.00 95.56 185 ALA A CA 1
ATOM 1447 C C . ALA A 1 185 ? 11.057 -7.019 2.727 1.00 95.56 185 ALA A C 1
ATOM 1449 O O . ALA A 1 185 ? 11.869 -6.475 1.983 1.00 95.56 185 ALA A O 1
ATOM 1450 N N . ARG A 1 186 ? 10.645 -6.442 3.856 1.00 93.19 186 ARG A N 1
ATOM 1451 C CA . ARG A 1 186 ? 11.141 -5.137 4.314 1.00 93.19 186 ARG A CA 1
ATOM 1452 C C . ARG A 1 186 ? 11.372 -5.152 5.813 1.00 93.19 186 ARG A C 1
ATOM 1454 O O . ARG A 1 186 ? 10.484 -5.537 6.573 1.00 93.19 186 ARG A O 1
ATOM 1461 N N . TRP A 1 187 ? 12.547 -4.708 6.243 1.00 91.38 187 TRP A N 1
ATOM 1462 C CA . TRP A 1 187 ? 12.819 -4.442 7.648 1.00 91.38 187 TRP A CA 1
ATOM 1463 C C . TRP A 1 187 ? 11.886 -3.345 8.163 1.00 91.38 187 TRP A C 1
ATOM 1465 O O . TRP A 1 187 ? 11.817 -2.252 7.597 1.00 91.38 187 TRP A O 1
ATOM 1475 N N . ASN A 1 188 ? 11.174 -3.634 9.247 1.00 89.25 188 ASN A N 1
ATOM 1476 C CA . ASN A 1 188 ? 10.373 -2.661 9.964 1.00 89.25 188 ASN A CA 1
ATOM 1477 C C . ASN A 1 188 ? 11.108 -2.263 11.246 1.00 89.25 188 ASN A C 1
ATOM 1479 O O . ASN A 1 188 ? 11.343 -3.102 12.114 1.00 89.25 188 ASN A O 1
ATOM 1483 N N . LYS A 1 189 ? 11.466 -0.980 11.359 1.00 86.25 189 LYS A N 1
ATOM 1484 C CA . LYS A 1 189 ? 12.229 -0.463 12.501 1.00 86.25 189 LYS A CA 1
ATOM 1485 C C . LYS A 1 189 ? 11.438 -0.532 13.808 1.00 86.25 189 LYS A C 1
ATOM 1487 O O . LYS A 1 189 ? 12.027 -0.835 14.829 1.00 86.25 189 LYS A O 1
ATOM 1492 N N . GLN A 1 190 ? 10.127 -0.279 13.775 1.00 84.12 190 GLN A N 1
ATOM 1493 C CA . GLN A 1 190 ? 9.291 -0.240 14.981 1.00 84.12 190 GLN A CA 1
ATOM 1494 C C . GLN A 1 190 ? 9.087 -1.631 15.596 1.00 84.12 190 GLN A C 1
ATOM 1496 O O . GLN A 1 190 ? 9.093 -1.779 16.812 1.00 84.12 190 GLN A O 1
ATOM 1501 N N . ALA A 1 191 ? 8.904 -2.652 14.759 1.00 86.12 191 ALA A N 1
ATOM 1502 C CA . ALA A 1 191 ? 8.758 -4.033 15.207 1.00 86.12 191 ALA A CA 1
ATOM 1503 C C . ALA A 1 191 ? 10.095 -4.770 15.364 1.00 86.12 191 ALA A C 1
ATOM 1505 O O . ALA A 1 191 ? 10.096 -5.860 15.921 1.00 86.12 191 ALA A O 1
ATOM 1506 N N . GLU A 1 192 ? 11.196 -4.231 14.830 1.00 89.06 192 GLU A N 1
ATOM 1507 C CA . GLU A 1 192 ? 12.501 -4.906 14.724 1.00 89.06 192 GLU A CA 1
ATOM 1508 C C . GLU A 1 192 ? 12.414 -6.295 14.064 1.00 89.06 192 GLU A C 1
ATOM 1510 O O . GLU A 1 192 ? 13.073 -7.266 14.449 1.00 89.06 192 GLU A O 1
ATOM 1515 N N . LYS A 1 193 ? 11.556 -6.407 13.047 1.00 90.81 193 LYS A N 1
ATOM 1516 C CA . LYS A 1 193 ? 11.303 -7.645 12.297 1.00 90.81 193 LYS A CA 1
ATOM 1517 C C . LYS A 1 193 ? 11.219 -7.356 10.807 1.00 90.81 193 LYS A C 1
ATOM 1519 O O . LYS A 1 193 ? 10.992 -6.224 10.380 1.00 90.81 193 LYS A O 1
ATOM 1524 N N . VAL A 1 194 ? 11.356 -8.403 9.997 1.00 92.62 194 VAL A N 1
ATOM 1525 C CA . VAL A 1 194 ? 11.098 -8.309 8.557 1.00 92.62 194 VAL A CA 1
ATOM 1526 C C . VAL A 1 194 ? 9.622 -8.564 8.301 1.00 92.62 194 VAL A C 1
ATOM 1528 O O . VAL A 1 194 ? 9.129 -9.660 8.549 1.00 92.62 194 VAL A O 1
ATOM 1531 N N . ARG A 1 195 ? 8.925 -7.561 7.773 1.00 93.44 195 ARG A N 1
ATOM 1532 C CA . ARG A 1 195 ? 7.572 -7.717 7.244 1.00 93.44 195 ARG A CA 1
ATOM 1533 C C . ARG A 1 195 ? 7.644 -8.348 5.863 1.00 93.44 195 ARG A C 1
ATOM 1535 O O . ARG A 1 195 ? 8.370 -7.852 5.000 1.00 93.44 195 ARG A O 1
ATOM 1542 N N . MET A 1 196 ? 6.864 -9.399 5.650 1.00 94.06 196 MET A N 1
ATOM 1543 C CA . MET A 1 196 ? 6.743 -10.082 4.371 1.00 94.06 196 MET A CA 1
ATOM 1544 C C . MET A 1 196 ? 5.301 -10.035 3.872 1.00 94.06 196 MET A C 1
ATOM 1546 O O . MET A 1 196 ? 4.362 -10.286 4.624 1.00 94.06 196 MET A O 1
ATOM 1550 N N . ASN A 1 197 ? 5.137 -9.719 2.587 1.00 94.94 197 ASN A N 1
ATOM 1551 C CA . ASN A 1 197 ? 3.870 -9.862 1.872 1.00 94.94 197 ASN A CA 1
ATOM 1552 C C . ASN A 1 197 ? 4.093 -10.792 0.690 1.00 94.94 197 ASN A C 1
ATOM 1554 O O . ASN A 1 197 ? 5.004 -10.564 -0.112 1.00 94.94 197 ASN A O 1
ATOM 1558 N N . ILE A 1 198 ? 3.273 -11.834 0.599 1.00 95.00 198 ILE A N 1
ATOM 1559 C CA . ILE A 1 198 ? 3.376 -12.868 -0.424 1.00 95.00 198 ILE A CA 1
ATOM 1560 C C . ILE A 1 198 ? 1.991 -13.059 -1.025 1.00 95.00 198 ILE A C 1
ATOM 1562 O O . ILE A 1 198 ? 1.062 -13.465 -0.326 1.00 95.00 198 ILE A O 1
ATOM 1566 N N . ARG A 1 199 ? 1.848 -12.785 -2.322 1.00 95.25 199 ARG A N 1
ATOM 1567 C CA . ARG A 1 199 ? 0.552 -12.883 -2.998 1.00 95.25 199 ARG A CA 1
ATOM 1568 C C . ARG A 1 199 ? 0.683 -13.320 -4.443 1.00 95.25 199 ARG A C 1
ATOM 1570 O O . ARG A 1 199 ? 1.595 -12.888 -5.151 1.00 95.25 199 ARG A O 1
ATOM 1577 N N . GLY A 1 200 ? -0.242 -14.154 -4.896 1.00 94.06 200 GLY A N 1
ATOM 1578 C CA . GLY A 1 200 ? -0.260 -14.641 -6.266 1.00 94.06 200 GLY A CA 1
ATOM 1579 C C . GLY A 1 200 ? -1.013 -15.948 -6.410 1.00 94.06 200 GLY A C 1
ATOM 1580 O O . GLY A 1 200 ? -1.947 -16.218 -5.656 1.00 94.06 200 GLY A O 1
ATOM 1581 N N . GLN A 1 201 ? -0.589 -16.752 -7.377 1.00 92.56 201 GLN A N 1
ATOM 1582 C CA . GLN A 1 201 ? -1.179 -18.053 -7.653 1.00 92.56 201 GLN A CA 1
ATOM 1583 C C . GLN A 1 201 ? -0.099 -19.057 -8.064 1.00 92.56 201 GLN A C 1
ATOM 1585 O O . GLN A 1 201 ? 0.803 -18.713 -8.832 1.00 92.56 201 GLN A O 1
ATOM 1590 N N . VAL A 1 202 ? -0.193 -20.278 -7.541 1.00 90.38 202 VAL A N 1
ATOM 1591 C CA . VAL A 1 202 ? 0.645 -21.439 -7.894 1.00 90.38 202 VAL A CA 1
ATOM 1592 C C . VAL A 1 202 ? -0.282 -22.642 -7.972 1.00 90.38 202 VAL A C 1
ATOM 1594 O O . VAL A 1 202 ? -1.079 -22.822 -7.060 1.00 90.38 202 VAL A O 1
ATOM 1597 N N . ASP A 1 203 ? -0.221 -23.417 -9.057 1.00 87.38 203 ASP A N 1
ATOM 1598 C CA . ASP A 1 203 ? -1.036 -24.629 -9.251 1.00 87.38 203 ASP A CA 1
ATOM 1599 C C . ASP A 1 203 ? -2.525 -24.423 -8.911 1.00 87.38 203 ASP A C 1
ATOM 1601 O O . ASP A 1 203 ? -3.121 -25.171 -8.144 1.00 87.38 203 ASP A O 1
ATOM 1605 N N . GLU A 1 204 ? -3.107 -23.331 -9.427 1.00 84.94 204 GLU A N 1
ATOM 1606 C CA . GLU A 1 204 ? -4.495 -22.888 -9.169 1.00 84.94 204 GLU A CA 1
ATOM 1607 C C . GLU A 1 204 ? -4.810 -22.441 -7.730 1.00 84.94 204 GLU A C 1
ATOM 1609 O O . GLU A 1 204 ? -5.848 -21.825 -7.482 1.00 84.94 204 GLU A O 1
ATOM 1614 N N . GLN A 1 205 ? -3.887 -22.627 -6.789 1.00 89.00 205 GLN A N 1
ATOM 1615 C CA . GLN A 1 205 ? -4.034 -22.177 -5.413 1.00 89.00 205 GLN A CA 1
ATOM 1616 C C . GLN A 1 205 ? -3.684 -20.698 -5.274 1.00 89.00 205 GLN A C 1
ATOM 1618 O O . GLN A 1 205 ? -2.605 -20.236 -5.656 1.00 89.00 205 GLN A O 1
ATOM 1623 N N . VAL A 1 206 ? -4.605 -19.942 -4.678 1.00 92.06 206 VAL A N 1
ATOM 1624 C CA . VAL A 1 206 ? -4.391 -18.537 -4.329 1.00 92.06 206 VAL A CA 1
ATOM 1625 C C . VAL A 1 206 ? -3.485 -18.457 -3.106 1.00 92.06 206 VAL A C 1
ATOM 1627 O O . VAL A 1 206 ? -3.800 -19.000 -2.051 1.00 92.06 206 VAL A O 1
ATOM 1630 N N . ILE A 1 207 ? -2.401 -17.699 -3.228 1.00 93.00 207 ILE A N 1
ATOM 1631 C CA . ILE A 1 207 ? -1.506 -17.378 -2.119 1.00 93.00 207 ILE A CA 1
ATOM 1632 C C . ILE A 1 207 ? -1.810 -15.957 -1.663 1.00 93.00 207 ILE A C 1
ATOM 1634 O O . ILE A 1 207 ? -1.847 -15.037 -2.482 1.00 93.00 207 ILE A O 1
ATOM 1638 N N . ASP A 1 208 ? -2.003 -15.776 -0.358 1.00 92.38 208 ASP A N 1
ATOM 1639 C CA . ASP A 1 208 ? -2.233 -14.469 0.256 1.00 92.38 208 ASP A CA 1
ATOM 1640 C C . ASP A 1 208 ? -1.783 -14.473 1.726 1.00 92.38 208 ASP A C 1
ATOM 1642 O O . ASP A 1 208 ? -2.580 -14.747 2.630 1.00 92.38 208 ASP A O 1
ATOM 1646 N N . ARG A 1 209 ? -0.490 -14.214 1.955 1.00 91.00 209 ARG A N 1
ATOM 1647 C CA . ARG A 1 209 ? 0.156 -14.247 3.276 1.00 91.00 209 ARG A CA 1
ATOM 1648 C C . ARG A 1 209 ? 0.769 -12.897 3.639 1.00 91.00 209 ARG A C 1
ATOM 1650 O O . ARG A 1 209 ? 1.472 -12.291 2.827 1.00 91.00 209 ARG A O 1
ATOM 1657 N N . HIS A 1 210 ? 0.555 -12.490 4.888 1.00 91.06 210 HIS A N 1
ATOM 1658 C CA . HIS A 1 210 ? 1.181 -11.330 5.519 1.00 91.06 210 HIS A CA 1
ATOM 1659 C C . HIS A 1 210 ? 1.774 -11.773 6.848 1.00 91.06 210 HIS A C 1
ATOM 1661 O O . HIS A 1 210 ? 1.050 -12.318 7.678 1.00 91.06 210 HIS A O 1
ATOM 1667 N N . GLU A 1 211 ? 3.069 -11.555 7.044 1.00 89.38 211 GLU A N 1
ATOM 1668 C CA . GLU A 1 211 ? 3.760 -12.062 8.228 1.00 89.38 211 GLU A CA 1
ATOM 1669 C C . GLU A 1 211 ? 4.894 -11.141 8.685 1.00 89.38 211 GLU A C 1
ATOM 1671 O O . GLU A 1 211 ? 5.531 -10.444 7.889 1.00 89.38 211 GLU A O 1
ATOM 1676 N N . LEU A 1 212 ? 5.168 -11.155 9.989 1.00 90.88 212 LEU A N 1
ATOM 1677 C CA . LEU A 1 212 ? 6.416 -10.652 10.566 1.00 90.88 212 LEU A CA 1
ATOM 1678 C C . LEU A 1 212 ? 7.367 -11.831 10.815 1.00 90.88 212 LEU A C 1
ATOM 1680 O O . LEU A 1 212 ? 7.131 -12.646 11.705 1.00 90.88 212 LEU A O 1
ATOM 1684 N N . LYS A 1 213 ? 8.455 -11.927 10.045 1.00 88.62 213 LYS A N 1
ATOM 1685 C CA . LYS A 1 213 ? 9.405 -13.045 10.126 1.00 88.62 213 LYS A CA 1
ATOM 1686 C C . LYS A 1 213 ? 10.176 -13.041 11.447 1.00 88.62 213 LYS A C 1
ATOM 1688 O O . LYS A 1 213 ? 10.622 -11.995 11.917 1.00 88.62 213 LYS A O 1
ATOM 1693 N N . GLY A 1 214 ? 10.413 -14.238 11.987 1.00 80.56 214 GLY A N 1
ATOM 1694 C CA . GLY A 1 214 ? 11.255 -14.450 13.167 1.00 80.56 214 GLY A CA 1
ATOM 1695 C C . GLY A 1 214 ? 10.542 -14.161 14.485 1.00 80.56 214 GLY A C 1
ATOM 1696 O O . GLY A 1 214 ? 11.184 -13.710 15.436 1.00 80.56 214 GLY A O 1
ATOM 1697 N N . ARG A 1 215 ? 9.222 -14.363 14.533 1.00 85.62 215 ARG A N 1
ATOM 1698 C CA . ARG A 1 215 ? 8.426 -14.318 15.761 1.00 85.62 215 ARG A CA 1
ATOM 1699 C C . ARG A 1 215 ? 7.648 -15.615 15.932 1.00 85.62 215 ARG A C 1
ATOM 1701 O O . ARG A 1 215 ? 7.232 -16.210 14.942 1.00 85.62 215 ARG A O 1
ATOM 1708 N N . GLU A 1 216 ? 7.400 -15.975 17.179 1.00 87.19 216 GLU A N 1
ATOM 1709 C CA . GLU A 1 216 ? 6.453 -17.021 17.542 1.00 87.19 216 GLU A CA 1
ATOM 1710 C C . GLU A 1 216 ? 5.244 -16.359 18.194 1.00 87.19 216 GLU A C 1
ATOM 1712 O O . GLU A 1 216 ? 5.384 -15.500 19.066 1.00 87.19 216 GLU A O 1
ATOM 1717 N N . LEU A 1 217 ? 4.055 -16.714 17.715 1.00 91.62 217 LEU A N 1
ATOM 1718 C CA . LEU A 1 217 ? 2.801 -16.265 18.299 1.00 91.62 217 LEU A CA 1
ATOM 1719 C C . LEU A 1 217 ? 2.334 -17.299 19.329 1.00 91.62 217 LEU A C 1
ATOM 1721 O O . LEU A 1 217 ? 2.395 -18.498 19.042 1.00 91.62 217 LEU A O 1
ATOM 1725 N N . PRO A 1 218 ? 1.855 -16.875 20.510 1.00 92.81 218 PRO A N 1
ATOM 1726 C CA . PRO A 1 218 ? 1.370 -17.818 21.501 1.00 92.81 218 PRO A CA 1
ATOM 1727 C C . PRO A 1 218 ? 0.090 -18.499 21.006 1.00 92.81 218 PRO A C 1
ATOM 1729 O O . PRO A 1 218 ? -0.712 -17.910 20.278 1.00 92.81 218 PRO A O 1
ATOM 1732 N N . SER A 1 219 ? -0.092 -19.758 21.404 1.00 92.12 219 SER A N 1
ATOM 1733 C CA . SER A 1 219 ? -1.318 -20.505 21.118 1.00 92.12 219 SER A CA 1
ATOM 1734 C C . SER A 1 219 ? -2.457 -19.996 21.992 1.00 92.12 219 SER A C 1
ATOM 1736 O O . SER A 1 219 ? -2.306 -19.894 23.208 1.00 92.12 219 SER A O 1
ATOM 1738 N N . LEU A 1 220 ? -3.599 -19.724 21.367 1.00 90.31 220 LEU A N 1
ATOM 1739 C CA . LEU A 1 220 ? -4.775 -19.191 22.041 1.00 90.31 220 LEU A CA 1
ATOM 1740 C C . LEU A 1 220 ? -5.785 -20.294 22.381 1.00 90.31 220 LEU A C 1
ATOM 1742 O O . LEU A 1 220 ? -5.994 -21.235 21.611 1.00 90.31 220 LEU A O 1
ATOM 1746 N N . LYS A 1 221 ? -6.470 -20.156 23.516 1.00 88.38 221 LYS A N 1
ATOM 1747 C CA . LYS A 1 221 ? -7.612 -20.995 23.901 1.00 88.38 221 LYS A CA 1
ATOM 1748 C C . LYS A 1 221 ? -8.885 -20.440 23.266 1.00 88.38 221 LYS A C 1
ATOM 1750 O O . LYS A 1 221 ? -9.127 -19.241 23.287 1.00 88.38 221 LYS A O 1
ATOM 1755 N N . LYS A 1 222 ? -9.778 -21.315 22.789 1.00 83.69 222 LYS A N 1
ATOM 1756 C CA . LYS A 1 222 ? -11.076 -20.905 22.205 1.00 83.69 222 LYS A CA 1
ATOM 1757 C C . LYS A 1 222 ? -11.972 -20.099 23.157 1.00 83.69 222 LYS A C 1
ATOM 1759 O O . LYS A 1 222 ? -12.888 -19.429 22.699 1.00 83.69 222 LYS A O 1
ATOM 1764 N N . THR A 1 223 ? -11.736 -20.208 24.462 1.00 86.75 223 THR A N 1
ATOM 1765 C CA . THR A 1 223 ? -12.479 -19.496 25.509 1.00 86.75 223 THR A CA 1
ATOM 1766 C C . THR A 1 223 ? -12.001 -18.064 25.728 1.00 86.75 223 THR A C 1
ATOM 1768 O O . THR A 1 223 ? -12.695 -17.323 26.414 1.00 86.75 223 THR A O 1
ATOM 1771 N N . GLU A 1 224 ? -10.832 -17.689 25.201 1.00 90.56 224 GLU A N 1
ATOM 1772 C CA . GLU A 1 224 ? -10.284 -16.345 25.385 1.00 90.56 224 GLU A CA 1
ATOM 1773 C C . GLU A 1 224 ? -11.137 -15.309 24.657 1.00 90.56 224 GLU A C 1
ATOM 1775 O O . GLU A 1 224 ? -11.449 -15.457 23.468 1.00 90.56 224 GLU A O 1
ATOM 1780 N N . LYS A 1 225 ? -11.517 -14.262 25.389 1.00 92.50 225 LYS A N 1
ATOM 1781 C CA . LYS A 1 225 ? -12.364 -13.179 24.889 1.00 92.50 225 LYS A CA 1
ATOM 1782 C C . LYS A 1 225 ? -11.517 -12.091 24.247 1.00 92.50 225 LYS A C 1
ATOM 1784 O O . LYS A 1 225 ? -10.483 -11.693 24.786 1.00 92.50 225 LYS A O 1
ATOM 1789 N N . VAL A 1 226 ? -11.991 -11.579 23.116 1.00 93.06 226 VAL A N 1
ATOM 1790 C CA . VAL A 1 226 ? -11.250 -10.608 22.307 1.00 93.06 226 VAL A CA 1
ATOM 1791 C C . VAL A 1 226 ? -11.996 -9.284 22.272 1.00 93.06 226 VAL A C 1
ATOM 1793 O O . VAL A 1 226 ? -13.098 -9.214 21.735 1.00 93.06 226 VAL A O 1
ATOM 1796 N N . PHE A 1 227 ? -11.375 -8.222 22.774 1.00 93.75 227 PHE A N 1
ATOM 1797 C CA . PHE A 1 227 ? -11.792 -6.855 22.508 1.00 93.75 227 PHE A CA 1
ATOM 1798 C C . PHE A 1 227 ? -11.172 -6.354 21.208 1.00 93.75 227 PHE A C 1
ATOM 1800 O O . PHE A 1 227 ? -9.958 -6.417 21.008 1.00 93.75 227 PHE A O 1
ATOM 1807 N N . LEU A 1 228 ? -12.000 -5.778 20.346 1.00 91.75 228 LEU A N 1
ATOM 1808 C CA . LEU A 1 228 ? -11.575 -5.091 19.142 1.00 91.75 228 LEU A CA 1
ATOM 1809 C C . LEU A 1 228 ? -11.949 -3.624 19.239 1.00 91.75 228 LEU A C 1
ATOM 1811 O O . LEU A 1 228 ? -13.122 -3.260 19.153 1.00 91.75 228 LEU A O 1
ATOM 1815 N N . GLY A 1 229 ? -10.927 -2.773 19.267 1.00 88.88 229 GLY A N 1
ATOM 1816 C CA . GLY A 1 229 ? -11.041 -1.319 19.215 1.00 88.88 229 GLY A CA 1
ATOM 1817 C C . GLY A 1 229 ? -11.613 -0.766 17.903 1.00 88.88 229 GLY A C 1
ATOM 1818 O O . GLY A 1 229 ? -11.471 0.423 17.624 1.00 88.88 229 GLY A O 1
ATOM 1819 N N . ILE A 1 230 ? -12.189 -1.615 17.052 1.00 81.69 230 ILE A N 1
ATOM 1820 C CA . ILE A 1 230 ? -12.856 -1.252 15.807 1.00 81.69 230 ILE A CA 1
ATOM 1821 C C . ILE A 1 230 ? -14.359 -1.370 16.044 1.00 81.69 230 ILE A C 1
ATOM 1823 O O . ILE A 1 230 ? -14.831 -2.430 16.454 1.00 81.69 230 ILE A O 1
ATOM 1827 N N . GLY A 1 231 ? -15.104 -0.311 15.721 1.00 71.31 231 GLY A N 1
ATOM 1828 C CA . GLY A 1 231 ? -16.562 -0.302 15.831 1.00 71.31 231 GLY A CA 1
ATOM 1829 C C . GLY A 1 231 ? -17.274 -1.316 14.919 1.00 71.31 231 GLY A C 1
ATOM 1830 O O . GLY A 1 231 ? -16.662 -2.084 14.171 1.00 71.31 231 GLY A O 1
ATOM 1831 N N . LYS A 1 232 ? -18.611 -1.291 14.947 1.00 61.97 232 LYS A N 1
ATOM 1832 C CA . LYS A 1 232 ? -19.491 -2.276 14.280 1.00 61.97 232 LYS A CA 1
ATOM 1833 C C . LYS A 1 232 ? -19.418 -2.292 12.742 1.00 61.97 232 LYS A C 1
ATOM 1835 O O . LYS A 1 232 ? -19.958 -3.200 12.124 1.00 61.97 232 LYS A O 1
ATOM 1840 N N . SER A 1 233 ? -18.749 -1.323 12.115 1.00 52.22 233 SER A N 1
ATOM 1841 C CA . SER A 1 233 ? -18.713 -1.156 10.654 1.00 52.22 233 SER A CA 1
ATOM 1842 C C . SER A 1 233 ? -17.792 -2.127 9.907 1.00 52.22 233 SER A C 1
ATOM 1844 O O . SER A 1 233 ? -17.858 -2.191 8.681 1.00 52.22 233 SER A O 1
ATOM 1846 N N . ILE A 1 234 ? -16.942 -2.889 10.606 1.00 58.09 234 ILE A N 1
ATOM 1847 C CA . ILE A 1 234 ? -16.068 -3.892 9.982 1.00 58.09 234 ILE A CA 1
ATOM 1848 C C . ILE A 1 234 ? -16.525 -5.292 10.390 1.00 58.09 234 ILE A C 1
ATOM 1850 O O . ILE A 1 234 ? -16.348 -5.708 11.543 1.00 58.09 234 ILE A O 1
ATOM 1854 N N . SER A 1 235 ? -17.076 -6.028 9.420 1.00 55.59 235 SER A N 1
ATOM 1855 C CA . SER A 1 235 ? -17.389 -7.450 9.557 1.00 55.59 235 SER A CA 1
ATOM 1856 C C . SER A 1 235 ? -16.107 -8.230 9.825 1.00 55.59 235 SER A C 1
ATOM 1858 O O . SER A 1 235 ? -15.137 -8.117 9.073 1.00 55.59 235 SER A O 1
ATOM 1860 N N . ILE A 1 236 ? -16.104 -9.019 10.891 1.00 61.09 236 ILE A N 1
ATOM 1861 C CA . ILE A 1 236 ? -15.017 -9.947 11.187 1.00 61.09 236 ILE A CA 1
ATOM 1862 C C . ILE A 1 236 ? -15.666 -11.312 11.301 1.00 61.09 236 ILE A C 1
ATOM 1864 O O . ILE A 1 236 ? -16.626 -11.473 12.050 1.00 61.09 236 ILE A O 1
ATOM 1868 N N . ASP A 1 237 ? -15.176 -12.240 10.490 1.00 56.94 237 ASP A N 1
ATOM 1869 C CA . ASP A 1 237 ? -15.546 -13.647 10.549 1.00 56.94 237 ASP A CA 1
ATOM 1870 C C . ASP A 1 237 ? -14.827 -14.261 11.755 1.00 56.94 237 ASP A C 1
ATOM 1872 O O . ASP A 1 237 ? -13.671 -14.676 11.653 1.00 56.94 237 ASP A O 1
ATOM 1876 N N . ASP A 1 238 ? -15.464 -14.189 12.924 1.00 59.12 238 ASP A N 1
ATOM 1877 C CA . ASP A 1 238 ? -14.944 -14.749 14.169 1.00 59.12 238 ASP A CA 1
ATOM 1878 C C . ASP A 1 238 ? -15.964 -15.726 14.768 1.00 59.12 238 ASP A C 1
ATOM 1880 O O . ASP A 1 238 ? -17.156 -15.436 14.875 1.00 59.12 238 ASP A O 1
ATOM 1884 N N . LYS A 1 239 ? -15.477 -16.912 15.146 1.00 57.22 239 LYS A N 1
ATOM 1885 C CA . LYS A 1 239 ? -16.237 -17.952 15.854 1.00 57.22 239 LYS A CA 1
ATOM 1886 C C . LYS A 1 239 ? -16.143 -17.798 17.381 1.00 57.22 239 LYS A C 1
ATOM 1888 O O . LYS A 1 239 ? -16.718 -18.619 18.097 1.00 57.22 239 LYS A O 1
ATOM 1893 N N . ARG A 1 240 ? -15.396 -16.807 17.886 1.00 69.69 240 ARG A N 1
ATOM 1894 C CA . ARG A 1 240 ? -15.206 -16.499 19.313 1.00 69.69 240 ARG A CA 1
ATOM 1895 C C . ARG A 1 240 ? -16.135 -15.385 19.798 1.00 69.69 240 ARG A C 1
ATOM 1897 O O . ARG A 1 240 ? -16.796 -14.697 19.026 1.00 69.69 240 ARG A O 1
ATOM 1904 N N . SER A 1 241 ? -16.168 -15.201 21.119 1.00 73.06 241 SER A N 1
ATOM 1905 C CA . SER A 1 241 ? -16.844 -14.074 21.765 1.00 73.06 241 SER A CA 1
ATOM 1906 C C . SER A 1 241 ? -16.046 -12.784 21.546 1.00 73.06 241 SER A C 1
ATOM 1908 O O . SER A 1 241 ? -15.209 -12.415 22.373 1.00 73.06 241 SER A O 1
ATOM 1910 N N . THR A 1 242 ? -16.299 -12.106 20.428 1.00 84.19 242 THR A N 1
ATOM 1911 C CA . THR A 1 242 ? -15.692 -10.813 20.099 1.00 84.19 242 THR A CA 1
ATOM 1912 C C . THR A 1 242 ? -16.497 -9.655 20.685 1.00 84.19 242 THR A C 1
ATOM 1914 O O . THR A 1 242 ? -17.701 -9.538 20.460 1.00 84.19 242 THR A O 1
ATOM 1917 N N . ILE A 1 243 ? -15.816 -8.747 21.372 1.00 88.62 243 ILE A N 1
ATOM 1918 C CA . ILE A 1 243 ? -16.382 -7.536 21.966 1.00 88.62 243 ILE A CA 1
ATOM 1919 C C . ILE A 1 243 ? -15.867 -6.346 21.164 1.00 88.62 243 ILE A C 1
ATOM 1921 O O . ILE A 1 243 ? -14.694 -6.290 20.800 1.00 88.62 243 ILE A O 1
ATOM 1925 N N . ARG A 1 244 ? -16.751 -5.412 20.820 1.00 88.75 244 ARG A N 1
ATOM 1926 C CA . ARG A 1 244 ? -16.429 -4.270 19.957 1.00 88.75 244 ARG A CA 1
ATOM 1927 C C . ARG A 1 244 ? -16.396 -2.992 20.761 1.00 88.75 244 ARG A C 1
ATOM 1929 O O . ARG A 1 244 ? -17.115 -2.880 21.742 1.00 88.75 244 ARG A O 1
ATOM 1936 N N . ASP A 1 245 ? -15.623 -2.025 20.289 1.00 89.81 245 ASP A N 1
ATOM 1937 C CA . ASP A 1 245 ? -15.713 -0.666 20.803 1.00 89.81 245 ASP A CA 1
ATOM 1938 C C . ASP A 1 245 ? -17.088 -0.053 20.497 1.00 89.81 245 ASP A C 1
ATOM 1940 O O . ASP A 1 245 ? -17.447 0.139 19.329 1.00 89.81 245 ASP A O 1
ATOM 1944 N N . GLU A 1 246 ? -17.851 0.233 21.551 1.00 88.12 246 GLU A N 1
ATOM 1945 C CA . GLU A 1 246 ? -19.160 0.893 21.485 1.00 88.12 246 GLU A CA 1
ATOM 1946 C C . GLU A 1 246 ? -19.145 2.334 22.014 1.00 88.12 246 GLU A C 1
ATOM 1948 O O . GLU A 1 246 ? -20.143 3.043 21.874 1.00 88.12 246 GLU A O 1
ATOM 1953 N N . ILE A 1 247 ? -18.028 2.778 22.599 1.00 89.44 247 ILE A N 1
ATOM 1954 C CA . ILE A 1 247 ? -17.959 4.049 23.330 1.00 89.44 247 ILE A CA 1
ATOM 1955 C C . ILE A 1 247 ? -17.143 5.116 22.610 1.00 89.44 247 ILE A C 1
ATOM 1957 O O . ILE A 1 247 ? -17.399 6.298 22.822 1.00 89.44 247 ILE A O 1
ATOM 1961 N N . THR A 1 248 ? -16.203 4.740 21.738 1.00 88.31 248 THR A N 1
ATOM 1962 C CA . THR A 1 248 ? -15.476 5.721 20.924 1.00 88.31 248 THR A CA 1
ATOM 1963 C C . THR A 1 248 ? -16.376 6.262 19.817 1.00 88.31 248 THR A C 1
ATOM 1965 O O . THR A 1 248 ? -16.729 5.552 18.872 1.00 88.31 248 THR A O 1
ATOM 1968 N N . GLU A 1 249 ? -16.677 7.555 19.87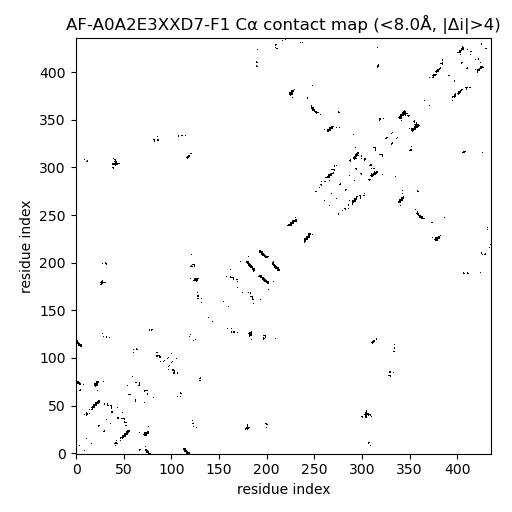5 1.00 87.31 249 GLU A N 1
ATOM 1969 C CA . GLU A 1 249 ? -17.429 8.287 18.863 1.00 87.31 249 GLU A CA 1
ATOM 1970 C C . GLU A 1 249 ? -16.524 9.287 18.134 1.00 87.31 249 GLU A C 1
ATOM 1972 O O . GLU A 1 249 ? -15.564 9.830 18.684 1.00 87.31 249 GLU A O 1
ATOM 1977 N N . LYS A 1 250 ? -16.821 9.518 16.855 1.00 87.94 250 LYS A N 1
ATOM 1978 C CA . LYS A 1 250 ? -16.205 10.585 16.067 1.00 87.94 250 LYS A CA 1
ATOM 1979 C C . LYS A 1 250 ? -17.292 11.565 15.654 1.00 87.94 250 LYS A C 1
ATOM 1981 O O . LYS A 1 250 ? -18.334 11.131 15.164 1.00 87.94 250 LYS A O 1
ATOM 1986 N N . LYS A 1 251 ? -17.043 12.861 15.831 1.00 87.06 251 LYS A N 1
ATOM 1987 C CA . LYS A 1 251 ? -17.974 13.925 15.439 1.00 87.06 251 LYS A CA 1
ATOM 1988 C C . LYS A 1 251 ? -17.316 14.842 14.412 1.00 87.06 251 LYS A C 1
ATOM 1990 O O . LYS A 1 251 ? -16.157 15.199 14.617 1.00 87.06 251 LYS A O 1
ATOM 1995 N N . PRO A 1 252 ? -18.002 15.217 13.321 1.00 85.75 252 PRO A N 1
ATOM 1996 C CA . PRO A 1 252 ? -17.436 16.124 12.332 1.00 85.75 252 PRO A CA 1
ATOM 1997 C C . PRO A 1 252 ? -17.122 17.475 12.966 1.00 85.75 252 PRO A C 1
ATOM 1999 O O . PRO A 1 252 ? -17.907 18.018 13.745 1.00 85.75 252 PRO A O 1
ATOM 2002 N N . THR A 1 253 ? -15.991 18.055 12.587 1.00 81.31 253 THR A N 1
ATOM 2003 C CA . THR A 1 253 ? -15.743 19.480 12.791 1.00 81.31 253 THR A CA 1
ATOM 2004 C C . THR A 1 253 ? -16.168 20.178 11.504 1.00 81.31 253 THR A C 1
ATOM 2006 O O . THR A 1 253 ? -15.532 20.011 10.468 1.00 81.31 253 THR A O 1
ATOM 2009 N N . LEU A 1 254 ? -17.259 20.953 11.540 1.00 64.56 254 LEU A N 1
ATOM 2010 C CA . LEU A 1 254 ? -17.771 21.717 10.387 1.00 64.56 254 LEU A CA 1
ATOM 2011 C C . LEU A 1 254 ? -16.862 22.919 10.053 1.00 64.56 254 LEU A C 1
ATOM 2013 O O . LEU A 1 254 ? -17.294 24.070 10.046 1.00 64.56 254 LEU A O 1
ATOM 2017 N N . LYS A 1 255 ? -15.570 22.669 9.828 1.00 66.31 255 LYS A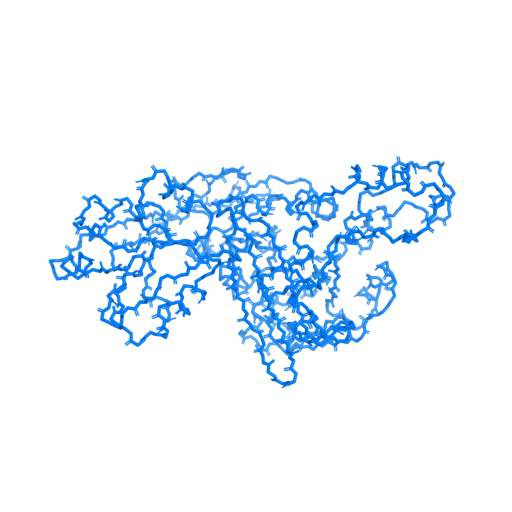 N 1
ATOM 2018 C CA . LYS A 1 255 ? -14.603 23.668 9.378 1.00 66.31 255 LYS A CA 1
ATOM 2019 C C . LYS A 1 255 ? -14.512 23.610 7.860 1.00 66.31 255 LYS A C 1
ATOM 2021 O O . LYS A 1 255 ? -14.244 22.556 7.288 1.00 66.31 255 LYS A O 1
ATOM 2026 N N . ASN A 1 256 ? -14.703 24.758 7.217 1.00 66.12 256 ASN A N 1
ATOM 2027 C CA . ASN A 1 256 ? -14.341 24.914 5.817 1.00 66.12 256 ASN A CA 1
ATOM 2028 C C . ASN A 1 256 ? -12.807 24.896 5.722 1.00 66.12 256 ASN A C 1
ATOM 2030 O O . ASN A 1 256 ? -12.156 25.859 6.120 1.00 66.12 256 ASN A O 1
ATOM 2034 N N . ILE A 1 257 ? -12.248 23.785 5.243 1.00 70.62 257 ILE A N 1
ATOM 2035 C CA . ILE A 1 257 ? -10.797 23.582 5.111 1.00 70.62 257 ILE A CA 1
ATOM 2036 C C . ILE A 1 257 ? -10.290 23.882 3.691 1.00 70.62 257 ILE A C 1
ATOM 2038 O O . ILE A 1 257 ? -9.112 23.684 3.407 1.00 70.62 257 ILE A O 1
ATOM 2042 N N . LEU A 1 258 ? -11.159 24.368 2.792 1.00 61.84 258 LEU A N 1
ATOM 2043 C CA . LEU A 1 258 ? -10.831 24.636 1.382 1.00 61.84 258 LEU A CA 1
ATOM 2044 C C . LEU A 1 258 ? -9.711 25.654 1.215 1.00 61.84 258 LEU A C 1
ATOM 2046 O O . LEU A 1 258 ? -8.839 25.468 0.376 1.00 61.84 258 LEU A O 1
ATOM 2050 N N . ALA A 1 259 ? -9.731 26.719 2.020 1.00 62.09 259 ALA A N 1
ATOM 2051 C CA . ALA A 1 259 ? -8.731 27.785 1.956 1.00 62.09 259 ALA A CA 1
ATOM 2052 C C . ALA A 1 259 ? -7.326 27.311 2.365 1.00 62.09 259 ALA A C 1
ATOM 2054 O O . ALA A 1 259 ? -6.362 28.057 2.229 1.00 62.09 259 ALA A O 1
ATOM 2055 N N . GLU A 1 260 ? -7.208 26.090 2.892 1.00 67.06 260 GLU A N 1
ATOM 2056 C CA . GLU A 1 260 ? -5.962 25.552 3.418 1.00 67.06 260 GLU A CA 1
ATOM 2057 C C . GLU A 1 260 ? -5.344 24.459 2.543 1.00 67.06 260 GLU A C 1
ATOM 2059 O O . GLU A 1 260 ? -4.288 23.968 2.932 1.00 67.06 260 GLU A O 1
ATOM 2064 N N . ILE A 1 261 ? -5.975 24.065 1.427 1.00 71.31 261 ILE A N 1
ATOM 2065 C CA . ILE A 1 261 ? -5.498 23.005 0.525 1.00 71.31 261 ILE A CA 1
ATOM 2066 C C . ILE A 1 261 ? -5.385 23.582 -0.891 1.00 71.31 261 ILE A C 1
ATOM 2068 O O . ILE A 1 261 ? -6.349 23.557 -1.653 1.00 71.31 261 ILE A O 1
ATOM 2072 N N . GLU A 1 262 ? -4.211 24.095 -1.258 1.00 69.88 262 GLU A N 1
ATOM 2073 C CA . GLU A 1 262 ? -3.956 24.619 -2.607 1.00 69.88 262 GLU A CA 1
ATOM 2074 C C . GLU A 1 262 ? -2.627 24.084 -3.148 1.00 69.88 262 GLU A C 1
ATOM 2076 O O . GLU A 1 262 ? -1.564 24.396 -2.627 1.00 69.88 262 GLU A O 1
ATOM 2081 N N . ASP A 1 263 ? -2.692 23.274 -4.210 1.00 71.62 263 ASP A N 1
ATOM 2082 C CA . ASP A 1 263 ? -1.523 22.705 -4.899 1.00 71.62 263 ASP A CA 1
ATOM 2083 C C . ASP A 1 263 ? -0.625 21.796 -4.015 1.00 71.62 263 ASP A C 1
ATOM 2085 O O . ASP A 1 263 ? 0.587 21.692 -4.209 1.00 71.62 263 ASP A O 1
ATOM 2089 N N . GLU A 1 264 ? -1.212 21.024 -3.095 1.00 82.88 264 GLU A N 1
ATOM 2090 C CA . GLU A 1 264 ? -0.477 20.254 -2.074 1.00 82.88 264 GLU A CA 1
ATOM 2091 C C . GLU A 1 264 ? -0.564 18.726 -2.203 1.00 82.88 264 GLU A C 1
ATOM 2093 O O . GLU A 1 264 ? -1.402 18.152 -2.908 1.00 82.88 264 GLU A O 1
ATOM 2098 N N . HIS A 1 265 ? 0.320 18.040 -1.473 1.00 93.25 265 HIS A N 1
ATOM 2099 C CA . HIS A 1 265 ? 0.089 16.654 -1.087 1.00 93.25 265 HIS A CA 1
ATOM 2100 C C . HIS A 1 265 ? -0.927 16.594 0.052 1.00 93.25 265 HIS A C 1
ATOM 2102 O O . HIS A 1 265 ? -0.765 17.250 1.079 1.00 93.25 265 HIS A O 1
ATOM 2108 N N . VAL A 1 266 ? -1.941 15.744 -0.092 1.00 94.62 266 VAL A N 1
ATOM 2109 C CA . VAL A 1 266 ? -2.994 15.589 0.915 1.00 94.62 266 VAL A CA 1
ATOM 2110 C C . VAL A 1 266 ? -2.953 14.175 1.475 1.00 94.62 266 VAL A C 1
ATOM 2112 O O . VAL A 1 266 ? -3.202 13.205 0.759 1.00 94.62 266 VAL A O 1
ATOM 2115 N N . PHE A 1 267 ? -2.645 14.045 2.763 1.00 95.88 267 PHE A N 1
ATOM 2116 C CA . PHE A 1 267 ? -2.596 12.765 3.459 1.00 95.88 267 PHE A CA 1
ATOM 2117 C C . PHE A 1 267 ? -3.879 12.517 4.254 1.00 95.88 267 PHE A C 1
ATOM 2119 O O . PHE A 1 267 ? -4.200 13.228 5.207 1.00 95.88 267 PHE A O 1
ATOM 2126 N N . MET A 1 268 ? -4.602 11.466 3.875 1.00 95.50 268 MET A N 1
ATOM 2127 C CA . MET A 1 268 ? -5.839 11.036 4.513 1.00 95.50 268 MET A CA 1
ATOM 2128 C C . MET A 1 268 ? -5.551 9.973 5.577 1.00 95.50 268 MET A C 1
ATOM 2130 O O . MET A 1 268 ? -5.171 8.837 5.265 1.00 95.50 268 MET A O 1
ATOM 2134 N N . THR A 1 269 ? -5.760 10.313 6.850 1.00 93.12 269 THR A N 1
ATOM 2135 C CA . THR A 1 269 ? -5.375 9.424 7.961 1.00 93.12 269 THR A CA 1
ATOM 2136 C C . THR A 1 269 ? -6.349 8.274 8.206 1.00 93.12 269 THR A C 1
ATOM 2138 O O . THR A 1 269 ? -5.960 7.251 8.774 1.00 93.12 269 THR A O 1
ATOM 2141 N N . SER A 1 270 ? -7.608 8.386 7.776 1.00 91.12 270 SER A N 1
ATOM 2142 C CA . SER A 1 270 ? -8.597 7.320 7.947 1.00 91.12 270 SER A CA 1
ATOM 2143 C C . SER A 1 270 ? -9.784 7.459 7.002 1.00 91.12 270 SER A C 1
ATOM 2145 O O . SER A 1 270 ? -10.054 8.533 6.472 1.00 91.12 270 SER A O 1
ATOM 2147 N N . GLY A 1 271 ? -10.548 6.376 6.850 1.00 90.19 271 GLY A N 1
ATOM 2148 C CA . GLY A 1 271 ? -11.819 6.422 6.133 1.00 90.19 271 GLY A CA 1
ATOM 2149 C C . GLY A 1 271 ? -12.862 7.340 6.779 1.00 90.19 271 GLY A C 1
ATOM 2150 O O . GLY A 1 271 ? -13.716 7.840 6.064 1.00 90.19 271 GLY A O 1
ATOM 2151 N N . SER A 1 272 ? -12.799 7.583 8.093 1.00 88.88 272 SER A N 1
ATOM 2152 C CA . SER A 1 272 ? -13.676 8.568 8.747 1.00 88.88 272 SER A CA 1
ATOM 2153 C C . SER A 1 272 ? -13.252 9.996 8.420 1.00 88.88 272 SER A C 1
ATOM 2155 O O . SER A 1 272 ? -14.103 10.838 8.193 1.00 88.88 272 SER A O 1
ATOM 2157 N N . ALA A 1 273 ? -11.940 10.264 8.360 1.00 91.31 273 ALA A N 1
ATOM 2158 C CA . ALA A 1 273 ? -11.445 11.575 7.941 1.00 91.31 273 ALA A CA 1
ATOM 2159 C C . ALA A 1 273 ? -11.956 11.926 6.538 1.00 91.31 273 ALA A C 1
ATOM 2161 O O . ALA A 1 273 ? -12.350 13.061 6.309 1.00 91.31 273 ALA A O 1
ATOM 2162 N N . LEU A 1 274 ? -12.015 10.936 5.639 1.00 93.19 274 LEU A N 1
ATOM 2163 C CA . LEU A 1 274 ? -12.627 11.102 4.325 1.00 93.19 274 LEU A CA 1
ATOM 2164 C C . LEU A 1 274 ? -14.113 11.453 4.435 1.00 93.19 274 LEU A C 1
ATOM 2166 O O . LEU A 1 274 ? -14.500 12.457 3.855 1.00 93.19 274 LEU A O 1
ATOM 2170 N N . ASP A 1 275 ? -14.911 10.661 5.167 1.00 91.06 275 ASP A N 1
ATOM 2171 C CA . ASP A 1 275 ? -16.362 10.889 5.286 1.00 91.06 275 ASP A CA 1
ATOM 2172 C C . ASP A 1 275 ? -16.651 12.341 5.665 1.00 91.06 275 ASP A C 1
ATOM 2174 O O . ASP A 1 275 ? -17.295 13.057 4.901 1.00 91.06 275 ASP A O 1
ATOM 2178 N N . TYR A 1 276 ? -16.068 12.790 6.779 1.00 89.94 276 TYR A N 1
ATOM 2179 C CA . TYR A 1 276 ? -16.288 14.130 7.316 1.00 89.94 276 TYR A CA 1
ATOM 2180 C C . TYR A 1 276 ? -15.707 15.224 6.422 1.00 89.94 276 TYR A C 1
ATOM 2182 O O . TYR A 1 276 ? -16.337 16.258 6.221 1.00 89.94 276 TYR A O 1
ATOM 2190 N N . ALA A 1 277 ? -14.537 14.994 5.817 1.00 88.31 277 ALA A N 1
ATOM 2191 C CA . ALA A 1 277 ? -13.980 15.942 4.858 1.00 88.31 277 ALA A CA 1
ATOM 2192 C C . ALA A 1 277 ? -14.877 16.112 3.626 1.00 88.31 277 ALA A C 1
ATOM 2194 O O . ALA A 1 277 ? -14.823 17.162 3.002 1.00 88.31 277 ALA A O 1
ATOM 2195 N N . THR A 1 278 ? -15.691 15.117 3.273 1.00 88.38 278 THR A N 1
ATOM 2196 C CA . THR A 1 278 ? -16.567 15.150 2.092 1.00 88.38 278 THR A CA 1
ATOM 2197 C C . THR A 1 278 ? -18.022 15.518 2.389 1.00 88.38 278 THR A C 1
ATOM 2199 O O . THR A 1 278 ? -18.813 15.597 1.453 1.00 88.38 278 THR A O 1
ATOM 2202 N N . GLU A 1 279 ? -18.381 15.787 3.650 1.00 86.06 279 GLU A N 1
ATOM 2203 C CA . GLU A 1 279 ? -19.710 16.317 4.006 1.00 86.06 279 GLU A CA 1
ATOM 2204 C C . GLU A 1 279 ? -19.956 17.711 3.409 1.00 86.06 279 GLU A C 1
ATOM 2206 O O . GLU A 1 279 ? -21.097 18.076 3.135 1.00 86.06 279 GLU A O 1
ATOM 2211 N N . VAL A 1 280 ? -18.883 18.470 3.166 1.00 82.38 280 VAL A N 1
ATOM 2212 C CA . VAL A 1 280 ? -18.908 19.755 2.458 1.00 82.38 280 VAL A CA 1
ATOM 2213 C C . VAL A 1 280 ? -18.640 19.496 0.964 1.00 82.38 280 VAL A C 1
ATOM 2215 O O . VAL A 1 280 ? -17.516 19.116 0.614 1.00 82.38 280 VAL A O 1
ATOM 2218 N N . PRO A 1 281 ? -19.625 19.670 0.060 1.00 81.88 281 PRO A N 1
ATOM 2219 C CA . PRO A 1 281 ? -19.501 19.288 -1.352 1.00 81.88 281 PRO A CA 1
ATOM 2220 C C . PRO A 1 281 ? -18.315 19.923 -2.085 1.00 81.88 281 PRO A C 1
ATOM 2222 O O . PRO A 1 281 ? -17.687 19.291 -2.937 1.00 81.88 281 PRO A O 1
ATOM 2225 N N . GLU A 1 282 ? -17.971 21.159 -1.740 1.00 83.19 282 GLU A N 1
ATOM 2226 C CA . GLU A 1 282 ? -16.866 21.905 -2.329 1.00 83.19 282 GLU A CA 1
ATOM 2227 C C . GLU A 1 282 ? -15.514 21.216 -2.086 1.00 83.19 282 GLU A C 1
ATOM 2229 O O . GLU A 1 282 ? -14.637 21.255 -2.952 1.00 83.19 282 GLU A O 1
ATOM 2234 N N . HIS A 1 283 ? -15.345 20.533 -0.943 1.00 86.50 283 HIS A N 1
ATOM 2235 C CA . HIS A 1 283 ? -14.100 19.838 -0.596 1.00 86.50 283 HIS A CA 1
ATOM 2236 C C . HIS A 1 283 ? -13.801 18.712 -1.589 1.00 86.50 283 HIS A C 1
ATOM 2238 O O . HIS A 1 283 ? -12.643 18.462 -1.924 1.00 86.50 283 HIS A O 1
ATOM 2244 N N . MET A 1 284 ? -14.841 18.056 -2.113 1.00 88.75 284 MET A N 1
ATOM 2245 C CA . MET A 1 284 ? -14.690 16.969 -3.078 1.00 88.75 284 MET A CA 1
ATOM 2246 C C . MET A 1 284 ? -13.988 17.433 -4.357 1.00 88.75 284 MET A C 1
ATOM 2248 O O . MET A 1 284 ? -13.170 16.696 -4.908 1.00 88.75 284 MET A O 1
ATOM 2252 N N . LYS A 1 285 ? -14.282 18.653 -4.828 1.00 87.19 285 LYS A N 1
ATOM 2253 C CA . LYS A 1 285 ? -13.639 19.205 -6.024 1.00 87.19 285 LYS A CA 1
ATOM 2254 C C . LYS A 1 285 ? -12.133 19.369 -5.806 1.00 87.19 285 LYS A C 1
ATOM 2256 O O . LYS A 1 285 ? -11.358 18.840 -6.595 1.00 87.19 285 LYS A O 1
ATOM 2261 N N . LEU A 1 286 ? -11.727 20.004 -4.704 1.00 87.44 286 LEU A N 1
ATOM 2262 C CA . LEU A 1 286 ? -10.305 20.184 -4.384 1.00 87.44 286 LEU A CA 1
ATOM 2263 C C . LEU A 1 286 ? -9.579 18.851 -4.192 1.00 87.44 286 LEU A C 1
ATOM 2265 O O . LEU A 1 286 ? -8.464 18.675 -4.680 1.00 87.44 286 LEU A O 1
ATOM 2269 N N . LEU A 1 287 ? -10.210 17.882 -3.520 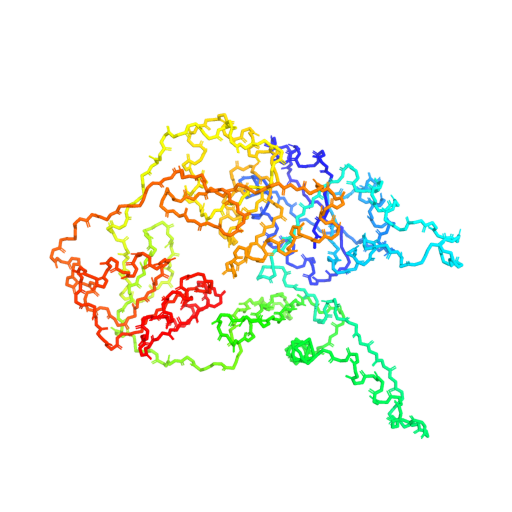1.00 91.25 287 LEU A N 1
ATOM 2270 C CA . LEU A 1 287 ? -9.618 16.557 -3.338 1.00 91.25 287 LEU A CA 1
ATOM 2271 C C . LEU A 1 287 ? -9.366 15.858 -4.682 1.00 91.25 287 LEU A C 1
ATOM 2273 O O . LEU A 1 287 ? -8.333 15.211 -4.834 1.00 91.25 287 LEU A O 1
ATOM 2277 N N . LYS A 1 288 ? -10.259 16.007 -5.671 1.00 90.69 288 LYS A N 1
ATOM 2278 C CA . LYS A 1 288 ? -10.062 15.451 -7.023 1.00 90.69 288 LYS A CA 1
ATOM 2279 C C . LYS A 1 288 ? -8.897 16.092 -7.781 1.00 90.69 288 LYS A C 1
ATOM 2281 O O . LYS A 1 288 ? -8.311 15.424 -8.628 1.00 90.69 288 LYS A O 1
ATOM 2286 N N . GLU A 1 289 ? -8.568 17.343 -7.475 1.00 86.94 289 GLU A N 1
ATOM 2287 C CA . GLU A 1 289 ? -7.478 18.109 -8.097 1.00 86.94 289 GLU A CA 1
ATOM 2288 C C . GLU A 1 289 ? -6.133 17.947 -7.350 1.00 86.94 289 GLU A C 1
ATOM 2290 O O . GLU A 1 289 ? -5.086 18.358 -7.847 1.00 86.94 289 GLU A O 1
ATOM 2295 N N . SER A 1 290 ? -6.137 17.305 -6.176 1.00 90.50 290 SER A N 1
ATOM 2296 C CA . SER A 1 290 ? -4.975 17.169 -5.287 1.00 90.50 290 SER A CA 1
ATOM 2297 C C . SER A 1 290 ? -4.176 15.872 -5.488 1.00 90.50 290 SER A C 1
ATOM 2299 O O . SER A 1 290 ? -4.683 14.850 -5.953 1.00 90.50 290 SER A O 1
ATOM 2301 N N . TYR A 1 291 ? -2.916 15.858 -5.033 1.00 94.19 291 TYR A N 1
ATOM 2302 C CA . TYR A 1 291 ? -2.119 14.627 -4.943 1.00 94.19 291 TYR A CA 1
ATOM 2303 C C . TYR A 1 291 ? -2.424 13.894 -3.635 1.00 94.19 291 TYR A C 1
ATOM 2305 O O . TYR A 1 291 ? -1.834 14.175 -2.590 1.00 94.19 291 TYR A O 1
ATOM 2313 N N . LEU A 1 292 ? -3.361 12.950 -3.702 1.00 96.12 292 LEU A N 1
ATOM 2314 C CA . LEU A 1 292 ? -3.880 12.258 -2.528 1.00 96.12 292 LEU A CA 1
ATOM 2315 C C . LEU A 1 292 ? -3.034 11.053 -2.109 1.00 96.12 292 LEU A C 1
ATOM 2317 O O . LEU A 1 292 ? -2.639 10.229 -2.932 1.00 96.12 292 LEU A O 1
ATOM 2321 N N . TRP A 1 293 ? -2.871 10.885 -0.803 1.00 97.56 293 TRP A N 1
ATOM 2322 C CA . TRP A 1 293 ? -2.180 9.769 -0.165 1.00 97.56 293 TRP A CA 1
ATOM 2323 C C . TRP A 1 293 ? -3.015 9.241 0.997 1.00 97.56 293 TRP A C 1
ATOM 2325 O O . TRP A 1 293 ? -3.752 9.995 1.630 1.00 97.56 293 TRP A O 1
ATOM 2335 N N . SER A 1 294 ? -2.896 7.955 1.321 1.00 97.31 294 SER A N 1
ATOM 2336 C CA . SER A 1 294 ? -3.653 7.358 2.426 1.00 97.31 294 SER A CA 1
ATOM 2337 C C . SER A 1 294 ? -2.765 6.709 3.485 1.00 97.31 294 SER A C 1
ATOM 2339 O O . SER A 1 294 ? -1.681 6.202 3.198 1.00 97.31 294 SER A O 1
ATOM 2341 N N . SER A 1 295 ? -3.265 6.626 4.716 1.00 94.00 295 SER A N 1
ATOM 2342 C CA . SER A 1 295 ? -2.596 5.905 5.808 1.00 94.00 295 SER A CA 1
ATOM 2343 C C . SER A 1 295 ? -2.520 4.388 5.621 1.00 94.00 295 SER A C 1
ATOM 2345 O O . SER A 1 295 ? -1.650 3.736 6.193 1.00 94.00 295 SER A O 1
ATOM 2347 N N . GLY A 1 296 ? -3.427 3.804 4.839 1.00 93.06 296 GLY A N 1
ATOM 2348 C CA . GLY A 1 296 ? -3.505 2.360 4.649 1.00 93.06 296 GLY A CA 1
ATOM 2349 C C . GLY A 1 296 ? -4.451 1.958 3.525 1.00 93.06 296 GLY A C 1
ATOM 2350 O O . GLY A 1 296 ? -5.213 2.774 2.993 1.00 93.06 296 GLY A O 1
ATOM 2351 N N . ILE A 1 297 ? -4.426 0.669 3.183 1.00 93.44 297 ILE A N 1
ATOM 2352 C CA . ILE A 1 297 ? -5.154 0.131 2.027 1.00 93.44 297 ILE A CA 1
ATOM 2353 C C . ILE A 1 297 ? -6.672 0.279 2.147 1.00 93.44 297 ILE A C 1
ATOM 2355 O O . ILE A 1 297 ? -7.328 0.555 1.151 1.00 93.44 297 ILE A O 1
ATOM 2359 N N . HIS A 1 298 ? -7.241 0.163 3.350 1.00 92.25 298 HIS A N 1
ATOM 2360 C CA . HIS A 1 298 ? -8.684 0.329 3.546 1.00 92.25 298 HIS A CA 1
ATOM 2361 C C . HIS A 1 298 ? -9.122 1.773 3.265 1.00 92.25 298 HIS A C 1
ATOM 2363 O O . HIS A 1 298 ? -10.058 1.999 2.502 1.00 92.25 298 HIS A O 1
ATOM 2369 N N . THR A 1 299 ? -8.391 2.753 3.806 1.00 95.44 299 THR A N 1
ATOM 2370 C CA . THR A 1 299 ? -8.612 4.176 3.512 1.00 95.44 299 THR A CA 1
ATOM 2371 C C . THR A 1 299 ? -8.452 4.453 2.017 1.00 95.44 299 THR A C 1
ATOM 2373 O O . THR A 1 299 ? -9.301 5.117 1.436 1.00 95.44 299 THR A O 1
ATOM 2376 N N . MET A 1 300 ? -7.424 3.884 1.372 1.00 97.88 300 MET A N 1
ATOM 2377 C CA . MET A 1 300 ? -7.201 4.036 -0.074 1.00 97.88 300 MET A CA 1
ATOM 2378 C C . MET A 1 300 ? -8.392 3.531 -0.900 1.00 97.88 300 MET A C 1
ATOM 2380 O O . MET A 1 300 ? -8.882 4.249 -1.766 1.00 97.88 300 MET A O 1
ATOM 2384 N N . LYS A 1 301 ? -8.882 2.318 -0.606 1.00 97.88 301 LYS A N 1
ATOM 2385 C CA . LYS A 1 301 ? -10.042 1.717 -1.285 1.00 97.88 301 LYS A CA 1
ATOM 2386 C C . LYS A 1 301 ? -11.303 2.558 -1.087 1.00 97.88 301 LYS A C 1
ATOM 2388 O O . LYS A 1 301 ? -12.071 2.748 -2.023 1.00 97.88 301 LYS A O 1
ATOM 2393 N N . LYS A 1 302 ? -11.498 3.111 0.114 1.00 97.31 302 LYS A N 1
ATOM 2394 C CA . LYS A 1 302 ? -12.634 3.993 0.407 1.00 97.31 302 LYS A CA 1
ATOM 2395 C C . LYS A 1 302 ? -12.569 5.312 -0.369 1.00 97.31 302 LYS A C 1
ATOM 2397 O O . LYS A 1 302 ? -13.577 5.740 -0.916 1.00 97.31 302 LYS A O 1
ATOM 2402 N N . MET A 1 303 ? -11.387 5.919 -0.469 1.00 98.12 303 MET A N 1
ATOM 2403 C CA . MET A 1 303 ? -11.166 7.115 -1.293 1.00 98.12 303 MET A CA 1
ATOM 2404 C C . MET A 1 303 ? -11.455 6.831 -2.773 1.00 98.12 303 MET A C 1
ATOM 2406 O O . MET A 1 303 ? -12.172 7.596 -3.412 1.00 98.12 303 MET A O 1
ATOM 2410 N N . ALA A 1 304 ? -10.984 5.697 -3.298 1.00 98.31 304 ALA A N 1
ATOM 2411 C CA . ALA A 1 304 ? -11.296 5.268 -4.661 1.00 98.31 304 ALA A CA 1
ATOM 2412 C C . ALA A 1 304 ? -12.808 5.047 -4.866 1.00 98.31 304 ALA A C 1
ATOM 2414 O O . ALA A 1 304 ? -13.384 5.527 -5.841 1.00 98.31 304 ALA A O 1
ATOM 2415 N N . ALA A 1 305 ? -13.492 4.403 -3.917 1.00 98.06 305 ALA A N 1
ATOM 2416 C CA . ALA A 1 305 ? -14.946 4.240 -3.960 1.00 98.06 305 ALA A CA 1
ATOM 2417 C C . ALA A 1 305 ? -15.703 5.584 -3.948 1.00 98.06 305 ALA A C 1
ATOM 2419 O O . ALA A 1 305 ? -16.755 5.689 -4.569 1.00 98.06 305 ALA A O 1
ATOM 2420 N N . ALA A 1 306 ? -15.148 6.621 -3.313 1.00 96.88 306 ALA A N 1
ATOM 2421 C CA . ALA A 1 306 ? -15.686 7.983 -3.337 1.00 96.88 306 ALA A CA 1
ATOM 2422 C C . ALA A 1 306 ? -15.404 8.747 -4.651 1.00 96.88 306 ALA A C 1
ATOM 2424 O O . ALA A 1 306 ? -15.841 9.886 -4.804 1.00 96.88 306 ALA A O 1
ATOM 2425 N N . GLY A 1 307 ? -14.697 8.138 -5.610 1.00 96.94 307 GLY A N 1
ATOM 2426 C CA . GLY A 1 307 ? -14.363 8.750 -6.898 1.00 96.94 307 GLY A CA 1
ATOM 2427 C C . GLY A 1 307 ? -13.045 9.522 -6.912 1.00 96.94 307 GLY A C 1
ATOM 2428 O O . GLY A 1 307 ? -12.812 10.320 -7.819 1.00 96.94 307 GLY A O 1
ATOM 2429 N N . LEU A 1 308 ? -12.182 9.323 -5.915 1.00 97.62 308 LEU A N 1
ATOM 2430 C CA . LEU A 1 308 ? -10.896 10.009 -5.819 1.00 97.62 308 LEU A CA 1
ATOM 2431 C C . LEU A 1 308 ? -9.767 9.174 -6.431 1.00 97.62 308 LEU A C 1
ATOM 2433 O O . LEU A 1 308 ? -9.689 7.964 -6.218 1.00 97.62 308 LEU A O 1
ATOM 2437 N N . TRP A 1 309 ? -8.858 9.829 -7.157 1.00 97.94 309 TRP A N 1
ATOM 2438 C CA . TRP A 1 309 ? -7.611 9.208 -7.600 1.00 97.94 309 TRP A CA 1
ATOM 2439 C C . TRP A 1 309 ? -6.556 9.322 -6.497 1.00 97.94 309 TRP A C 1
ATOM 2441 O O . TRP A 1 309 ? -6.289 10.417 -6.007 1.00 97.94 309 TRP A O 1
ATOM 2451 N N . VAL A 1 310 ? -5.955 8.201 -6.092 1.00 98.06 310 VAL A N 1
ATOM 2452 C CA . VAL A 1 310 ? -5.012 8.163 -4.963 1.00 98.06 310 VAL A CA 1
ATOM 2453 C C . VAL A 1 310 ? -3.631 7.731 -5.437 1.00 98.06 310 VAL A C 1
ATOM 2455 O O . VAL A 1 310 ? -3.476 6.663 -6.025 1.00 98.06 310 VAL A O 1
ATOM 2458 N N . GLN A 1 311 ? -2.618 8.540 -5.131 1.00 97.50 311 GLN A N 1
ATOM 2459 C CA . GLN A 1 311 ? -1.240 8.354 -5.585 1.00 97.50 311 GLN A CA 1
ATOM 2460 C C . GLN A 1 311 ? -0.531 7.202 -4.893 1.00 97.50 311 GLN A C 1
ATOM 2462 O O . GLN A 1 311 ? 0.347 6.575 -5.477 1.00 97.50 311 GLN A O 1
ATOM 2467 N N . GLY A 1 312 ? -0.895 6.896 -3.654 1.00 97.06 312 GLY A N 1
ATOM 2468 C CA . GLY A 1 312 ? -0.280 5.810 -2.913 1.00 97.06 312 GLY A CA 1
ATOM 2469 C C . GLY A 1 312 ? -0.770 5.729 -1.481 1.00 97.06 312 GLY A C 1
ATOM 2470 O O . GLY A 1 312 ? -1.623 6.496 -1.030 1.00 97.06 312 GLY A O 1
ATOM 2471 N N . SER A 1 313 ? -0.206 4.773 -0.756 1.00 96.75 313 SER A N 1
ATOM 2472 C CA . SER A 1 313 ? -0.547 4.519 0.633 1.00 96.75 313 SER A CA 1
ATOM 2473 C C . SER A 1 313 ? 0.706 4.265 1.453 1.00 96.75 313 SER A C 1
ATOM 2475 O O . SER A 1 313 ? 1.651 3.650 0.965 1.00 96.75 313 SER A O 1
ATOM 2477 N N . ALA A 1 314 ? 0.661 4.656 2.723 1.00 94.00 314 ALA A N 1
ATOM 2478 C CA . ALA A 1 314 ? 1.630 4.247 3.731 1.00 94.00 314 ALA A CA 1
ATOM 2479 C C . ALA A 1 314 ? 1.548 2.747 4.052 1.00 94.00 314 ALA A C 1
ATOM 2481 O O . ALA A 1 314 ? 2.369 2.248 4.813 1.00 94.00 314 ALA A O 1
ATOM 2482 N N . ASP A 1 315 ? 0.544 2.028 3.533 1.00 91.69 315 ASP A N 1
ATOM 2483 C CA . ASP A 1 315 ? 0.354 0.593 3.769 1.00 91.69 315 ASP A CA 1
ATOM 2484 C C . ASP A 1 315 ? 0.298 0.237 5.270 1.00 91.69 315 ASP A C 1
ATOM 2486 O O . ASP A 1 315 ? 0.734 -0.831 5.698 1.00 91.69 315 ASP A O 1
ATOM 2490 N N . SER A 1 316 ? -0.208 1.177 6.082 1.00 86.31 316 SER A N 1
ATOM 2491 C CA . SER A 1 316 ? -0.237 1.119 7.549 1.00 86.31 316 SER A CA 1
ATOM 2492 C C . SER A 1 316 ? 1.141 1.019 8.223 1.00 86.31 316 SER A C 1
ATOM 2494 O O . SER A 1 316 ? 1.235 0.600 9.372 1.00 86.31 316 SER A O 1
ATOM 2496 N N . LEU A 1 317 ? 2.207 1.446 7.540 1.00 85.31 317 LEU A N 1
ATOM 2497 C CA . LEU A 1 317 ? 3.579 1.479 8.065 1.00 85.31 317 LEU A CA 1
ATOM 2498 C C . LEU A 1 317 ? 3.941 2.812 8.735 1.00 85.31 317 LEU A C 1
ATOM 2500 O O . LEU A 1 317 ? 4.944 2.892 9.438 1.00 85.31 317 LEU A O 1
ATOM 2504 N N . GLY A 1 318 ? 3.105 3.835 8.555 1.00 86.56 318 GLY A N 1
ATOM 2505 C CA . GLY A 1 318 ? 3.321 5.180 9.082 1.00 86.56 318 GLY A CA 1
ATOM 2506 C C . GLY A 1 318 ? 3.575 6.211 7.987 1.00 86.56 318 GLY A C 1
ATOM 2507 O O . GLY A 1 318 ? 3.884 5.886 6.844 1.00 86.56 318 GLY A O 1
ATOM 2508 N N . GLU A 1 319 ? 3.409 7.479 8.346 1.00 89.25 319 GLU A N 1
ATOM 2509 C CA . GLU A 1 319 ? 3.453 8.599 7.402 1.00 89.25 319 GLU A CA 1
ATOM 2510 C C . GLU A 1 319 ? 4.840 8.840 6.780 1.00 89.25 319 GLU A C 1
ATOM 2512 O O . GLU A 1 319 ? 4.929 9.299 5.645 1.00 89.25 319 GLU A O 1
ATOM 2517 N N . GLU A 1 320 ? 5.917 8.416 7.451 1.00 88.94 320 GLU A N 1
ATOM 2518 C CA . GLU A 1 320 ? 7.279 8.428 6.894 1.00 88.94 320 GLU A CA 1
ATOM 2519 C C . GLU A 1 320 ? 7.376 7.648 5.570 1.00 88.94 320 GLU A C 1
ATOM 2521 O O . GLU A 1 320 ? 8.135 8.033 4.682 1.00 88.94 320 GLU A O 1
ATOM 2526 N N . GLU A 1 321 ? 6.590 6.577 5.386 1.00 90.62 321 GLU A N 1
ATOM 2527 C CA . GLU A 1 321 ? 6.624 5.795 4.143 1.00 90.62 321 GLU A CA 1
ATOM 2528 C C . GLU A 1 321 ? 6.136 6.629 2.952 1.00 90.62 321 GLU A C 1
ATOM 2530 O O . GLU A 1 321 ? 6.785 6.645 1.908 1.00 90.62 321 GLU A O 1
ATOM 2535 N N . VAL A 1 322 ? 5.035 7.378 3.099 1.00 93.06 322 VAL A N 1
ATOM 2536 C CA . VAL A 1 322 ? 4.559 8.257 2.015 1.00 93.06 322 VAL A CA 1
ATOM 2537 C C . VAL A 1 322 ? 5.451 9.477 1.836 1.00 93.06 322 VAL A C 1
ATOM 2539 O O . VAL A 1 322 ? 5.608 9.931 0.707 1.00 93.06 322 VAL A O 1
ATOM 2542 N N . GLN A 1 323 ? 6.088 9.966 2.905 1.00 91.69 323 GLN A N 1
ATOM 2543 C CA . GLN A 1 323 ? 7.087 11.027 2.805 1.00 91.69 323 GLN A CA 1
ATOM 2544 C C . GLN A 1 323 ? 8.258 10.592 1.918 1.00 91.69 323 GLN A C 1
ATOM 2546 O O . GLN A 1 323 ? 8.608 11.295 0.972 1.00 91.69 323 GLN A O 1
ATOM 2551 N N . ASN A 1 324 ? 8.810 9.402 2.176 1.00 91.69 324 ASN A N 1
ATOM 2552 C CA . ASN A 1 324 ? 9.902 8.827 1.391 1.00 91.69 324 ASN A CA 1
ATOM 2553 C C . ASN A 1 324 ? 9.492 8.611 -0.072 1.00 91.69 324 ASN A C 1
ATOM 2555 O O . ASN A 1 324 ? 10.268 8.888 -0.986 1.00 91.69 324 ASN A O 1
ATOM 2559 N N . LEU A 1 325 ? 8.261 8.145 -0.309 1.00 93.44 325 LEU A N 1
ATOM 2560 C CA . LEU A 1 325 ? 7.733 7.979 -1.663 1.00 93.44 325 LEU A CA 1
ATOM 2561 C C . LEU A 1 325 ? 7.553 9.319 -2.382 1.00 93.44 325 LEU A C 1
ATOM 2563 O O . LEU A 1 325 ? 7.901 9.410 -3.551 1.00 93.44 325 LEU A O 1
ATOM 2567 N N . ALA A 1 326 ? 7.055 10.361 -1.717 1.00 91.88 326 ALA A N 1
ATOM 2568 C CA . ALA A 1 326 ? 6.913 11.686 -2.321 1.00 91.88 326 ALA A CA 1
ATOM 2569 C C . ALA A 1 326 ? 8.267 12.361 -2.598 1.00 91.88 326 ALA A C 1
ATOM 2571 O O . ALA A 1 326 ? 8.388 13.156 -3.526 1.00 91.88 326 ALA A O 1
ATOM 2572 N N . GLN A 1 327 ? 9.301 12.018 -1.823 1.00 91.75 327 GLN A N 1
ATOM 2573 C CA . GLN A 1 327 ? 10.666 12.508 -2.016 1.00 91.75 327 GLN A CA 1
ATOM 2574 C C . GLN A 1 327 ? 11.418 11.834 -3.175 1.00 91.75 327 GLN A C 1
ATOM 2576 O O . GLN A 1 327 ? 12.479 12.329 -3.550 1.00 91.75 327 GLN A O 1
ATOM 2581 N N . SER A 1 328 ? 10.890 10.764 -3.775 1.00 94.62 328 SER A N 1
ATOM 2582 C CA . SER A 1 328 ? 11.451 10.154 -4.991 1.00 94.62 328 SER A CA 1
ATOM 2583 C C . SER A 1 328 ? 11.654 11.195 -6.098 1.00 94.62 328 SER A C 1
ATOM 2585 O O . SER A 1 328 ? 10.792 12.046 -6.327 1.00 94.62 328 SER A O 1
ATOM 2587 N N . HIS A 1 329 ? 12.773 11.106 -6.822 1.00 94.88 329 HIS A N 1
ATOM 2588 C CA . HIS A 1 329 ? 13.062 11.981 -7.960 1.00 94.88 329 HIS A CA 1
ATOM 2589 C C . HIS A 1 329 ? 11.988 11.851 -9.029 1.00 94.88 329 HIS A C 1
ATOM 2591 O O . HIS A 1 329 ? 11.575 12.853 -9.596 1.00 94.88 329 HIS A O 1
ATOM 2597 N N . LEU A 1 330 ? 11.497 10.635 -9.277 1.00 95.25 330 LEU A N 1
ATOM 2598 C CA . LEU A 1 330 ? 10.407 10.392 -10.213 1.00 95.25 330 LEU A CA 1
ATOM 2599 C C . LEU A 1 330 ? 9.102 11.064 -9.778 1.00 95.25 330 LEU A C 1
ATOM 2601 O O . LEU A 1 330 ? 8.422 11.670 -10.604 1.00 95.25 330 LEU A O 1
ATOM 2605 N N . VAL A 1 331 ? 8.742 10.955 -8.497 1.00 94.44 331 VAL A N 1
ATOM 2606 C CA . VAL A 1 331 ? 7.521 11.591 -7.989 1.00 94.44 331 VAL A CA 1
ATOM 2607 C C . VAL A 1 331 ? 7.657 13.108 -8.071 1.00 94.44 331 VAL A C 1
ATOM 2609 O O . VAL A 1 331 ? 6.810 13.747 -8.689 1.00 94.44 331 VAL A O 1
ATOM 2612 N N . GLN A 1 332 ? 8.766 13.675 -7.589 1.00 93.62 332 GLN A N 1
ATOM 2613 C CA . GLN A 1 332 ? 9.043 15.110 -7.705 1.00 93.62 332 GLN A CA 1
ATOM 2614 C C . GLN A 1 332 ? 9.133 15.590 -9.158 1.00 93.62 332 GLN A C 1
ATOM 2616 O O . GLN A 1 332 ? 8.741 16.715 -9.444 1.00 93.62 332 GLN A O 1
ATOM 2621 N N . LEU A 1 333 ? 9.613 14.765 -10.092 1.00 92.56 333 LEU A N 1
ATOM 2622 C CA . LEU A 1 333 ? 9.614 15.099 -11.517 1.00 92.56 333 LEU A CA 1
ATOM 2623 C C . LEU A 1 333 ? 8.183 15.256 -12.042 1.00 92.56 333 LEU A C 1
ATOM 2625 O O . LEU A 1 333 ? 7.929 16.121 -12.873 1.00 92.56 333 LEU A O 1
ATOM 2629 N N . LYS A 1 334 ? 7.242 14.447 -11.538 1.00 91.75 334 LYS A N 1
ATOM 2630 C CA . LYS A 1 334 ? 5.854 14.452 -12.001 1.00 91.75 334 LYS A CA 1
ATOM 2631 C C . LYS A 1 334 ? 4.955 15.467 -11.297 1.00 91.75 334 LYS A C 1
ATOM 2633 O O . LYS A 1 334 ? 4.080 16.043 -11.945 1.00 91.75 334 LYS A O 1
ATOM 2638 N N . CYS A 1 335 ? 5.092 15.628 -9.985 1.00 87.69 335 CYS A N 1
ATOM 2639 C CA . CYS A 1 335 ? 4.243 16.524 -9.201 1.00 87.69 335 CYS A CA 1
ATOM 2640 C C . CYS A 1 335 ? 4.963 17.791 -8.734 1.00 87.69 335 CYS A C 1
ATOM 2642 O O . CYS A 1 335 ? 4.307 18.696 -8.241 1.00 87.69 335 CYS A O 1
ATOM 2644 N N . GLY A 1 336 ? 6.278 17.913 -8.889 1.00 87.69 336 GLY A N 1
ATOM 2645 C CA . GLY A 1 336 ? 7.043 18.984 -8.252 1.00 87.69 336 GLY A CA 1
ATOM 2646 C C . GLY A 1 336 ? 7.194 18.774 -6.742 1.00 87.69 336 GLY A C 1
ATOM 2647 O O . GLY A 1 336 ? 6.670 17.821 -6.161 1.00 87.69 336 GLY A O 1
ATOM 2648 N N . LYS A 1 337 ? 7.933 19.682 -6.098 1.00 86.88 337 LYS A N 1
ATOM 2649 C CA . LYS A 1 337 ? 8.024 19.748 -4.634 1.00 86.88 337 LYS A CA 1
ATOM 2650 C C . LYS A 1 337 ? 6.805 20.489 -4.097 1.00 86.88 337 LYS A C 1
ATOM 2652 O O . LYS A 1 337 ? 6.563 21.618 -4.507 1.00 86.88 337 LYS A O 1
ATOM 2657 N N . ARG A 1 338 ? 6.071 19.861 -3.181 1.00 88.00 338 ARG A N 1
ATOM 2658 C CA . ARG A 1 338 ? 4.820 20.385 -2.618 1.00 88.00 338 ARG A CA 1
ATOM 2659 C C . ARG A 1 338 ? 4.822 20.283 -1.101 1.00 88.00 338 ARG A C 1
ATOM 2661 O O . ARG A 1 338 ? 5.456 19.381 -0.547 1.00 88.00 338 ARG A O 1
ATOM 2668 N N . SER A 1 339 ? 4.113 21.193 -0.438 1.00 89.94 339 SER A N 1
ATOM 2669 C CA . SER A 1 339 ? 3.802 21.068 0.986 1.00 89.94 339 SER A CA 1
ATOM 2670 C C . SER A 1 339 ? 2.755 19.979 1.227 1.00 89.94 339 SER A C 1
ATOM 2672 O O . SER A 1 339 ? 2.141 19.446 0.298 1.00 89.94 339 SER A O 1
ATOM 2674 N N . TRP A 1 340 ? 2.604 19.607 2.497 1.00 92.69 340 TRP A N 1
ATOM 2675 C CA . TRP A 1 340 ? 1.675 18.579 2.946 1.00 92.69 340 TRP A CA 1
ATOM 2676 C C . TRP A 1 340 ? 0.539 19.181 3.760 1.00 92.69 340 TRP A C 1
ATOM 2678 O O . TRP A 1 340 ? 0.776 20.015 4.633 1.00 92.69 340 TRP A O 1
ATOM 2688 N N . LYS A 1 341 ? -0.662 18.638 3.572 1.00 92.69 341 LYS A N 1
ATOM 2689 C CA . LYS A 1 341 ? -1.795 18.787 4.488 1.00 92.69 341 LYS A CA 1
ATOM 2690 C C . LYS A 1 341 ? -2.271 17.431 4.953 1.00 92.69 341 LYS A C 1
ATOM 2692 O O . LYS A 1 341 ? -2.335 16.477 4.177 1.00 92.69 341 LYS A O 1
ATOM 2697 N N . VAL A 1 342 ? -2.614 17.344 6.232 1.00 93.56 342 VAL A N 1
ATOM 2698 C CA . VAL A 1 342 ? -2.975 16.076 6.864 1.00 93.56 342 VAL A CA 1
ATOM 2699 C C . VAL A 1 342 ? -4.387 16.147 7.415 1.00 93.56 342 VAL A C 1
ATOM 2701 O O . VAL A 1 342 ? -4.629 16.819 8.410 1.00 93.56 342 VAL A O 1
ATOM 2704 N N . LEU A 1 343 ? -5.317 15.422 6.797 1.00 92.81 343 LEU A N 1
ATOM 2705 C CA . LEU A 1 343 ? -6.718 15.385 7.218 1.00 92.81 343 LEU A CA 1
ATOM 2706 C C . LEU A 1 343 ? -6.873 14.329 8.311 1.00 92.81 343 LEU A C 1
ATOM 2708 O O . LEU A 1 343 ? -6.666 13.126 8.093 1.00 92.81 343 LEU A O 1
ATOM 2712 N N . THR A 1 344 ? -7.182 14.783 9.521 1.00 91.44 344 THR A N 1
ATOM 2713 C CA . THR A 1 344 ? -7.126 13.953 10.728 1.00 91.44 344 THR A CA 1
ATOM 2714 C C . THR A 1 344 ? -8.058 14.472 11.817 1.00 91.44 344 THR A C 1
ATOM 2716 O O . THR A 1 344 ? -8.886 15.345 11.576 1.00 91.44 344 THR A O 1
ATOM 2719 N N . ASN A 1 345 ? -7.967 13.889 13.008 1.00 88.69 345 ASN A N 1
ATOM 2720 C CA . ASN A 1 345 ? -8.659 14.407 14.177 1.00 88.69 345 ASN A CA 1
ATOM 2721 C C . ASN A 1 345 ? -8.021 15.724 14.659 1.00 88.69 345 ASN A C 1
ATOM 2723 O O . ASN A 1 345 ? -6.807 15.889 14.553 1.00 88.69 345 ASN A O 1
ATOM 2727 N N . ASP A 1 346 ? -8.813 16.625 15.223 1.00 85.56 346 ASP A N 1
ATOM 2728 C CA . ASP A 1 346 ? -8.393 17.970 15.642 1.00 85.56 346 ASP A CA 1
ATOM 2729 C C . ASP A 1 346 ? -7.252 18.022 16.673 1.00 85.56 346 ASP A C 1
ATOM 2731 O O . ASP A 1 346 ? -6.458 18.959 16.656 1.00 85.56 346 ASP A O 1
ATOM 2735 N N . SER A 1 347 ? -7.106 16.995 17.510 1.00 84.00 347 SER A N 1
ATOM 2736 C CA . SER A 1 347 ? -6.011 16.883 18.486 1.00 84.00 347 SER A CA 1
ATOM 2737 C C . SER A 1 347 ? -4.719 16.263 17.928 1.00 84.00 347 SER A C 1
ATOM 2739 O O . SER A 1 347 ? -3.727 16.122 18.645 1.00 84.00 347 SER A O 1
ATOM 2741 N N . SER A 1 348 ? -4.706 15.814 16.667 1.00 85.50 348 SER A N 1
ATOM 2742 C CA . SER A 1 348 ? -3.542 15.134 16.087 1.00 85.50 348 SER A CA 1
ATOM 2743 C C . SER A 1 348 ? -2.476 16.088 15.566 1.00 85.50 348 SER A C 1
ATOM 2745 O O . SER A 1 348 ? -2.755 17.137 14.995 1.00 85.50 348 SER A O 1
ATOM 2747 N N . GLN A 1 349 ? -1.236 15.615 15.667 1.00 87.25 349 GLN A N 1
ATOM 2748 C CA . GLN A 1 349 ? -0.054 16.185 15.030 1.00 87.25 349 GLN A CA 1
ATOM 2749 C C . GLN A 1 349 ? 0.559 15.165 14.065 1.00 87.25 349 GLN A C 1
ATOM 2751 O O . GLN A 1 349 ? 0.483 13.951 14.310 1.00 87.25 349 GLN A O 1
ATOM 2756 N N . SER A 1 350 ? 1.183 15.674 13.004 1.00 89.50 350 SER A N 1
ATOM 2757 C CA . SER A 1 350 ? 1.868 14.905 11.965 1.00 89.50 350 SER A CA 1
ATOM 2758 C C . SER A 1 350 ? 3.254 15.485 11.704 1.00 89.50 350 SER A C 1
ATOM 2760 O O . SER A 1 350 ? 3.453 16.695 11.798 1.00 89.50 350 SER A O 1
ATOM 2762 N N . THR A 1 351 ? 4.207 14.621 11.362 1.00 89.44 351 THR A N 1
ATOM 2763 C CA . THR A 1 351 ? 5.543 15.019 10.908 1.00 89.44 351 THR A CA 1
ATOM 2764 C C . THR A 1 351 ? 5.575 15.418 9.430 1.00 89.44 351 THR A C 1
ATOM 2766 O O . THR A 1 351 ? 6.569 15.990 8.987 1.00 89.44 351 THR A O 1
ATOM 2769 N N . LEU A 1 352 ? 4.508 15.150 8.664 1.00 89.75 352 LEU A N 1
ATOM 2770 C CA . LEU A 1 352 ? 4.414 15.524 7.249 1.00 89.75 352 LEU A CA 1
ATOM 2771 C C . LEU A 1 352 ? 4.208 17.029 7.060 1.00 89.75 352 LEU A C 1
ATOM 2773 O O . LEU A 1 352 ? 4.820 17.626 6.177 1.00 89.75 352 LEU A O 1
ATOM 2777 N N . GLY A 1 353 ? 3.331 17.633 7.864 1.00 90.50 353 GLY A N 1
ATOM 2778 C CA . GLY A 1 353 ? 2.924 19.027 7.716 1.00 90.50 353 GLY A CA 1
ATOM 2779 C C . GLY A 1 353 ? 1.709 19.394 8.575 1.00 90.50 353 GLY A C 1
ATOM 2780 O O . GLY A 1 353 ? 1.298 18.600 9.429 1.00 90.50 353 GLY A O 1
ATOM 2781 N N . PRO A 1 354 ? 1.132 20.592 8.363 1.00 91.31 354 PRO A N 1
ATOM 2782 C CA . PRO A 1 354 ? -0.037 21.069 9.095 1.00 91.31 354 PRO A CA 1
ATOM 2783 C C . PRO A 1 354 ? -1.208 20.077 9.091 1.00 91.31 354 PRO A C 1
ATOM 2785 O O . PRO A 1 354 ? -1.576 19.514 8.053 1.00 91.31 354 PRO A O 1
ATOM 2788 N N . THR A 1 355 ? -1.808 19.882 10.267 1.00 91.38 355 THR A N 1
ATOM 2789 C CA . THR A 1 355 ? -2.981 19.027 10.447 1.00 91.38 355 THR A CA 1
ATOM 2790 C C . THR A 1 355 ? -4.269 19.830 10.310 1.00 91.38 355 THR A C 1
ATOM 2792 O O . THR A 1 355 ? -4.446 20.880 10.920 1.00 91.38 355 THR A O 1
ATOM 2795 N N . LEU A 1 356 ? -5.189 19.302 9.510 1.00 90.19 356 LEU A N 1
ATOM 2796 C CA . LEU A 1 356 ? -6.542 19.801 9.325 1.00 90.19 356 LEU A CA 1
ATOM 2797 C C . LEU A 1 356 ? -7.484 18.868 10.086 1.00 90.19 356 LEU A C 1
ATOM 2799 O O . LEU A 1 356 ? -7.739 17.733 9.671 1.00 90.19 356 LEU A O 1
ATOM 2803 N N . GLY A 1 357 ? -7.947 19.333 11.245 1.00 90.19 357 GLY A N 1
ATOM 2804 C CA . GLY A 1 357 ? -8.899 18.617 12.088 1.00 90.19 357 GLY A CA 1
ATOM 2805 C C . GLY A 1 357 ? -10.284 18.592 11.453 1.00 90.19 357 GLY A C 1
ATOM 2806 O O . GLY A 1 357 ? -10.976 19.607 11.522 1.00 90.19 357 GLY A O 1
ATOM 2807 N N . VAL A 1 358 ? -10.676 17.457 10.866 1.00 89.94 358 VAL A N 1
ATOM 2808 C CA . VAL A 1 358 ? -11.992 17.242 10.217 1.00 89.94 358 VAL A CA 1
ATOM 2809 C C . VAL A 1 358 ? -12.981 16.470 11.096 1.00 89.94 358 VAL A C 1
ATOM 2811 O O . VAL A 1 358 ? -14.153 16.336 10.754 1.00 89.94 358 VAL A O 1
ATOM 2814 N N . TYR A 1 359 ? -12.520 15.969 12.243 1.00 89.06 359 TYR A N 1
ATOM 2815 C CA . TYR A 1 359 ? -13.382 15.411 13.280 1.00 89.06 359 TYR A CA 1
ATOM 2816 C C . TYR A 1 359 ? -12.750 15.521 14.668 1.00 89.06 359 TYR A C 1
ATOM 2818 O O . TYR A 1 359 ? -11.527 15.596 14.793 1.00 89.06 359 TYR A O 1
ATOM 2826 N N . THR A 1 360 ? -13.574 15.457 15.709 1.00 89.44 360 THR A N 1
ATOM 2827 C CA . THR A 1 360 ? -13.150 15.233 17.096 1.00 89.44 360 THR A CA 1
ATOM 2828 C C . THR A 1 360 ? -13.374 13.771 17.471 1.00 89.44 360 THR A C 1
ATOM 2830 O O . THR A 1 360 ? -14.235 13.089 16.902 1.00 89.44 360 THR A O 1
ATOM 2833 N N . LYS A 1 361 ? -12.574 13.252 18.405 1.00 88.00 361 LYS A N 1
ATOM 2834 C CA . LYS A 1 361 ? -12.802 11.937 19.013 1.00 88.00 361 LYS A CA 1
ATOM 2835 C C . LYS A 1 361 ? -13.280 12.133 20.445 1.00 88.00 361 LYS A C 1
ATOM 2837 O O . LYS A 1 361 ? -12.599 12.785 21.227 1.00 88.00 361 LYS A O 1
ATOM 2842 N N . GLU A 1 362 ? -14.401 11.513 20.777 1.00 89.00 362 GLU A N 1
ATOM 2843 C CA . GLU A 1 362 ? -15.013 11.566 22.101 1.00 89.00 362 GLU A CA 1
ATOM 2844 C C . GLU A 1 362 ? -15.314 10.147 22.590 1.00 89.00 362 GLU A C 1
ATOM 2846 O O . GLU A 1 362 ? -15.439 9.218 21.789 1.00 89.00 362 GLU A O 1
ATOM 2851 N N . PHE A 1 363 ? -15.419 9.974 23.905 1.00 89.44 363 PHE A N 1
ATOM 2852 C CA . PHE A 1 363 ? -15.765 8.699 24.523 1.00 89.44 363 PHE A CA 1
ATOM 2853 C C . PHE A 1 363 ? -17.057 8.858 25.318 1.00 89.44 363 PHE A C 1
ATOM 2855 O O . PHE A 1 363 ? -17.182 9.772 26.132 1.00 89.44 363 PHE A O 1
ATOM 2862 N N . LYS A 1 364 ? -18.025 7.982 25.055 1.00 91.06 364 LYS A N 1
ATOM 2863 C CA . LYS A 1 364 ? -19.274 7.903 25.817 1.00 91.06 364 LYS A CA 1
ATOM 2864 C C . LYS A 1 364 ? -19.046 7.152 27.123 1.00 91.06 364 LYS A C 1
ATOM 2866 O O . LYS A 1 364 ? -18.193 6.270 27.189 1.00 91.06 364 LYS A O 1
ATOM 2871 N N . GLU A 1 365 ? -19.861 7.453 28.128 1.00 87.94 365 GLU A N 1
ATOM 2872 C CA . GLU A 1 365 ? -19.907 6.639 29.341 1.00 87.94 365 GLU A CA 1
ATOM 2873 C C . GLU A 1 365 ? -20.319 5.201 28.997 1.00 87.94 365 GLU A C 1
ATOM 2875 O O . GLU A 1 365 ? -21.290 4.958 28.271 1.00 87.94 365 GLU A O 1
ATOM 2880 N N . ALA A 1 366 ? -19.550 4.243 29.508 1.00 87.69 366 ALA A N 1
ATOM 2881 C CA . ALA A 1 366 ? -19.879 2.832 29.430 1.00 87.69 366 ALA A CA 1
ATOM 2882 C C . ALA A 1 366 ? -20.959 2.486 30.459 1.00 87.69 366 ALA A C 1
ATOM 2884 O O . ALA A 1 366 ? -20.912 2.950 31.592 1.00 87.69 366 ALA A O 1
ATOM 2885 N N . ASN A 1 367 ? -21.902 1.620 30.084 1.00 89.75 367 ASN A N 1
ATOM 2886 C CA . ASN A 1 367 ? -22.781 0.990 31.069 1.00 89.75 367 ASN A CA 1
ATOM 2887 C C . ASN A 1 367 ? -22.061 -0.171 31.785 1.00 89.75 367 ASN A C 1
ATOM 2889 O O . ASN A 1 367 ? -21.120 -0.756 31.239 1.00 89.75 367 ASN A O 1
ATOM 2893 N N . ASP A 1 368 ? -22.551 -0.552 32.969 1.00 88.88 368 ASP A N 1
ATOM 2894 C CA . ASP A 1 368 ? -21.946 -1.591 33.823 1.00 88.88 368 ASP A CA 1
ATOM 2895 C C . ASP A 1 368 ? -21.755 -2.939 33.107 1.00 88.88 368 ASP A C 1
ATOM 2897 O O . ASP A 1 368 ? -20.773 -3.657 33.324 1.00 88.88 368 ASP A O 1
ATOM 2901 N N . SER A 1 369 ? -22.692 -3.295 32.220 1.00 89.12 369 SER A N 1
ATOM 2902 C CA . SER A 1 369 ? -22.637 -4.543 31.453 1.00 89.12 369 SER A CA 1
ATOM 2903 C C . SER A 1 369 ? -21.486 -4.537 30.447 1.00 89.12 369 SER A C 1
ATOM 2905 O O . SER A 1 369 ? -20.760 -5.529 30.328 1.00 89.12 369 SER A O 1
ATOM 2907 N N . TYR A 1 370 ? -21.295 -3.421 29.745 1.00 90.00 370 TYR A N 1
ATOM 2908 C CA . TYR A 1 370 ? -20.204 -3.243 28.800 1.00 90.00 370 TYR A CA 1
ATOM 2909 C C . TYR A 1 370 ? -18.859 -3.181 29.525 1.00 90.00 370 TYR A C 1
ATOM 2911 O O . TYR A 1 370 ? -17.938 -3.894 29.135 1.00 90.00 370 TYR A O 1
ATOM 2919 N N . GLN A 1 371 ? -18.771 -2.433 30.629 1.00 91.50 371 GLN A N 1
ATOM 2920 C CA . GLN A 1 371 ? -17.577 -2.389 31.475 1.00 91.50 371 GLN A CA 1
ATOM 2921 C C . GLN A 1 371 ? -17.137 -3.794 31.910 1.00 91.50 371 GLN A C 1
ATOM 2923 O O . GLN A 1 371 ? -16.018 -4.208 31.609 1.00 91.50 371 GLN A O 1
ATOM 2928 N N . SER A 1 372 ? -18.045 -4.567 32.513 1.00 90.56 372 SER A N 1
ATOM 2929 C CA . SER A 1 372 ? -17.761 -5.940 32.963 1.00 90.56 372 SER A CA 1
ATOM 2930 C C . SER A 1 372 ? -17.278 -6.839 31.818 1.00 90.56 372 SER A C 1
ATOM 2932 O O . SER A 1 372 ? -16.457 -7.739 31.993 1.00 90.56 372 SER A O 1
ATOM 2934 N N . THR A 1 373 ? -17.800 -6.600 30.615 1.00 91.12 373 THR A N 1
ATOM 2935 C CA . THR A 1 373 ? -17.445 -7.355 29.416 1.00 91.12 373 THR A CA 1
ATOM 2936 C C . THR A 1 373 ? -16.028 -7.015 28.946 1.00 91.12 373 THR A C 1
ATOM 2938 O O . THR A 1 373 ? -15.247 -7.934 28.685 1.00 91.12 373 THR A O 1
ATOM 2941 N N . ILE A 1 374 ? -15.678 -5.726 28.902 1.00 93.25 374 ILE A N 1
ATOM 2942 C CA . ILE A 1 374 ? -14.342 -5.234 28.544 1.00 93.25 374 ILE A CA 1
ATOM 2943 C C . ILE A 1 374 ? -13.291 -5.751 29.516 1.00 93.25 374 ILE A C 1
ATOM 2945 O O . ILE A 1 374 ? -12.330 -6.366 29.070 1.00 93.25 374 ILE A O 1
ATOM 2949 N N . GLU A 1 375 ? -13.505 -5.589 30.821 1.00 94.75 375 GLU A N 1
ATOM 2950 C CA . GLU A 1 375 ? -12.557 -6.011 31.863 1.00 94.75 375 GLU A CA 1
ATOM 2951 C C . GLU A 1 375 ? -12.301 -7.528 31.847 1.00 94.75 375 GLU A C 1
ATOM 2953 O O . GLU A 1 375 ? -11.230 -7.994 32.233 1.00 94.75 375 GLU A O 1
ATOM 2958 N N . SER A 1 376 ? -13.254 -8.310 31.325 1.00 93.25 376 SER A N 1
ATOM 2959 C CA . SER A 1 376 ? -13.124 -9.762 31.174 1.00 93.25 376 SER A CA 1
ATOM 2960 C C . SER A 1 376 ? -12.364 -10.225 29.923 1.00 93.25 376 SER A C 1
ATOM 2962 O O . SER A 1 376 ? -12.279 -11.431 29.694 1.00 93.25 376 SER A O 1
ATOM 2964 N N . CYS A 1 377 ? -11.863 -9.313 29.082 1.00 95.19 377 CYS A N 1
ATOM 2965 C CA . CYS A 1 377 ? -11.139 -9.680 27.866 1.00 95.19 377 CYS A CA 1
ATOM 2966 C C . CYS A 1 377 ? -9.717 -10.172 28.159 1.00 95.19 377 CYS A C 1
ATOM 2968 O O . CYS A 1 377 ? -9.015 -9.641 29.019 1.00 95.19 377 CYS A O 1
ATOM 2970 N N . ASP A 1 378 ? -9.277 -11.158 27.380 1.00 95.38 378 ASP A N 1
ATOM 2971 C CA . ASP A 1 378 ? -7.931 -11.742 27.440 1.00 95.38 378 ASP A CA 1
ATOM 2972 C C . ASP A 1 378 ? -7.014 -11.180 26.348 1.00 95.38 378 ASP A C 1
ATOM 2974 O O . ASP A 1 378 ? -5.792 -11.315 26.405 1.00 95.38 378 ASP A O 1
ATOM 2978 N N . ILE A 1 379 ? -7.602 -10.564 25.321 1.00 96.06 379 ILE A N 1
ATOM 2979 C CA . ILE A 1 379 ? -6.901 -10.010 24.167 1.00 96.06 379 ILE A CA 1
ATOM 2980 C C . ILE A 1 379 ? -7.553 -8.679 23.814 1.00 96.06 379 ILE A C 1
ATOM 2982 O O . ILE A 1 379 ? -8.761 -8.626 23.603 1.00 96.06 379 ILE A O 1
ATOM 2986 N N . TYR A 1 380 ? -6.764 -7.616 23.694 1.00 96.62 380 TYR A N 1
ATOM 2987 C CA . TYR A 1 380 ? -7.240 -6.294 23.296 1.00 96.62 380 TYR A CA 1
ATOM 2988 C C . TYR A 1 380 ? -6.534 -5.842 22.027 1.00 96.62 380 TYR A C 1
ATOM 2990 O O . TYR A 1 380 ? -5.323 -5.657 22.036 1.00 96.62 380 TYR A O 1
ATOM 2998 N N . TYR A 1 381 ? -7.267 -5.612 20.940 1.00 95.69 381 TYR A N 1
ATOM 2999 C CA . TYR A 1 381 ? -6.717 -4.986 19.742 1.00 95.69 381 TYR A CA 1
ATOM 3000 C C . TYR A 1 381 ? -6.988 -3.482 19.738 1.00 95.69 381 TYR A C 1
ATOM 3002 O O . TYR A 1 381 ? -8.121 -3.040 19.536 1.00 95.69 381 TYR A O 1
ATOM 3010 N N . TRP A 1 382 ? -5.935 -2.685 19.886 1.00 95.06 382 TRP A N 1
ATOM 3011 C CA . TRP A 1 382 ? -5.999 -1.228 19.918 1.00 95.06 382 TRP A CA 1
ATOM 3012 C C . TRP A 1 382 ? -5.813 -0.634 18.523 1.00 95.06 382 TRP A C 1
ATOM 3014 O O . TRP A 1 382 ? -4.832 -0.903 17.825 1.00 95.06 382 TRP A O 1
ATOM 3024 N N . THR A 1 383 ? -6.738 0.236 18.117 1.00 89.50 383 THR A N 1
ATOM 3025 C CA . THR A 1 383 ? -6.643 0.948 16.830 1.00 89.50 383 THR A CA 1
ATOM 3026 C C . THR A 1 383 ? -5.861 2.249 16.933 1.00 89.50 383 THR A C 1
ATOM 3028 O O . THR A 1 383 ? -5.360 2.757 15.930 1.00 89.50 383 THR A O 1
ATOM 3031 N N . SER A 1 384 ? -5.737 2.800 18.141 1.00 89.19 384 SER A N 1
ATOM 3032 C CA . SER A 1 384 ? -4.980 4.020 18.402 1.00 89.19 384 SER A CA 1
ATOM 3033 C C . SER A 1 384 ? -4.512 4.076 19.852 1.00 89.19 384 SER A C 1
ATOM 3035 O O . SER A 1 384 ? -5.196 3.579 20.741 1.00 89.19 384 SER A O 1
ATOM 3037 N N . TYR A 1 385 ? -3.383 4.733 20.099 1.00 92.06 385 TYR A N 1
ATOM 3038 C CA . TYR A 1 385 ? -2.870 4.914 21.457 1.00 92.06 385 TYR A CA 1
ATOM 3039 C C . TYR A 1 385 ? -3.826 5.694 22.390 1.00 92.06 385 TYR A C 1
ATOM 3041 O O . TYR A 1 385 ? -4.042 5.231 23.505 1.00 92.06 385 TYR A O 1
ATOM 3049 N N . PRO A 1 386 ? -4.502 6.784 21.957 1.00 91.25 386 PRO A N 1
ATOM 3050 C CA . PRO A 1 386 ? -5.495 7.454 22.805 1.00 91.25 386 PRO A CA 1
ATOM 3051 C C . PRO A 1 386 ? -6.664 6.557 23.235 1.00 91.25 386 PRO A C 1
ATOM 3053 O O . PRO A 1 386 ? -7.198 6.735 24.319 1.00 91.25 386 PRO A O 1
ATOM 3056 N N . GLN A 1 387 ? -7.052 5.580 22.402 1.00 92.31 387 GLN A N 1
ATOM 3057 C CA . GLN A 1 387 ? -8.068 4.589 22.776 1.00 92.31 387 GLN A CA 1
ATOM 3058 C C . GLN A 1 387 ? -7.553 3.682 23.895 1.00 92.31 387 GLN A C 1
ATOM 3060 O O . GLN A 1 387 ? -8.262 3.475 24.868 1.00 92.31 387 GLN A O 1
ATOM 3065 N N . TYR A 1 388 ? -6.318 3.187 23.784 1.00 95.12 388 TYR A N 1
ATOM 3066 C CA . TYR A 1 388 ? -5.704 2.406 24.857 1.00 95.12 388 TYR A CA 1
ATOM 3067 C C . TYR A 1 388 ? -5.637 3.199 26.170 1.00 95.12 388 TYR A C 1
ATOM 3069 O O . TYR A 1 388 ? -6.088 2.687 27.186 1.00 95.12 388 TYR A O 1
ATOM 3077 N N . LYS A 1 389 ? -5.143 4.448 26.149 1.00 94.94 389 LYS A N 1
ATOM 3078 C CA . LYS A 1 389 ? -5.029 5.270 27.369 1.00 94.94 389 LYS A CA 1
ATOM 3079 C C . LYS A 1 389 ? -6.377 5.503 28.031 1.00 94.94 389 LYS A C 1
ATOM 3081 O O . LYS A 1 389 ? -6.513 5.234 29.215 1.00 94.94 389 LYS A O 1
ATOM 3086 N N . TYR A 1 390 ? -7.388 5.889 27.252 1.00 94.06 390 TYR A N 1
ATOM 3087 C CA . TYR A 1 390 ? -8.734 6.061 27.788 1.00 94.06 390 TYR A CA 1
ATOM 3088 C C . TYR A 1 390 ? -9.243 4.778 28.459 1.00 94.06 390 TYR A C 1
ATOM 3090 O O . TYR A 1 390 ? -9.692 4.814 29.600 1.00 94.06 390 TYR A O 1
ATOM 3098 N N . PHE A 1 391 ? -9.128 3.630 27.784 1.00 95.06 391 PHE A N 1
ATOM 3099 C CA . PHE A 1 391 ? -9.611 2.363 28.332 1.00 95.06 391 PHE A CA 1
ATOM 3100 C C . PHE A 1 391 ? -8.814 1.912 29.563 1.00 95.06 391 PHE A C 1
ATOM 3102 O O . PHE A 1 391 ? -9.397 1.360 30.487 1.00 95.06 391 PHE A O 1
ATOM 3109 N N . GLN A 1 392 ? -7.505 2.156 29.596 1.00 94.81 392 GLN A N 1
ATOM 3110 C CA . GLN A 1 392 ? -6.651 1.839 30.740 1.00 94.81 392 GLN A CA 1
ATOM 3111 C C . GLN A 1 392 ? -6.952 2.721 31.963 1.00 94.81 392 GLN A C 1
ATOM 3113 O O . GLN A 1 392 ? -6.825 2.250 33.088 1.00 94.81 392 GLN A O 1
ATOM 3118 N N . GLU A 1 393 ? -7.370 3.971 31.756 1.00 94.62 393 GLU A N 1
ATOM 3119 C CA . GLU A 1 393 ? -7.733 4.906 32.830 1.00 94.62 393 GLU A CA 1
ATOM 3120 C C . GLU A 1 393 ? -9.147 4.663 33.387 1.00 94.62 393 GLU A C 1
ATOM 3122 O O . GLU A 1 393 ? -9.400 4.968 34.551 1.00 94.62 393 GLU A O 1
ATOM 3127 N N . HIS A 1 394 ? -10.064 4.119 32.576 1.00 94.44 394 HIS A N 1
ATOM 3128 C CA . HIS A 1 394 ? -11.490 4.006 32.921 1.00 94.44 394 HIS A CA 1
ATOM 3129 C C . HIS A 1 394 ? -11.965 2.573 33.203 1.00 94.44 394 HIS A C 1
ATOM 3131 O O . HIS A 1 394 ? -13.036 2.399 33.779 1.00 94.44 394 HIS A O 1
ATOM 3137 N N . PHE A 1 395 ? -11.194 1.551 32.823 1.00 94.75 395 PHE A N 1
ATOM 3138 C CA . PHE A 1 395 ? -11.533 0.144 33.047 1.00 94.75 395 PHE A CA 1
ATOM 3139 C C . PHE A 1 395 ? -10.393 -0.591 33.742 1.00 94.75 395 PHE A C 1
ATOM 3141 O O . PHE A 1 395 ? -9.216 -0.350 33.467 1.00 94.75 395 PHE A O 1
ATOM 3148 N N . ASN A 1 396 ? -10.733 -1.563 34.587 1.00 94.62 396 ASN A N 1
ATOM 3149 C CA . ASN A 1 396 ? -9.746 -2.461 35.179 1.00 94.62 396 ASN A CA 1
ATOM 3150 C C . ASN A 1 396 ? -9.346 -3.560 34.181 1.00 94.62 396 ASN A C 1
ATOM 3152 O O . ASN A 1 396 ? -9.758 -4.716 34.299 1.00 94.62 396 ASN A O 1
ATOM 3156 N N . LEU A 1 397 ? -8.580 -3.179 33.153 1.00 95.12 397 LEU A N 1
ATOM 3157 C CA . LEU A 1 397 ? -8.137 -4.099 32.106 1.00 95.12 397 LEU A CA 1
ATOM 3158 C C . LEU A 1 397 ? -7.360 -5.277 32.710 1.00 95.12 397 LEU A C 1
ATOM 3160 O O . LEU A 1 397 ? -6.498 -5.105 33.574 1.00 95.12 397 LEU A O 1
ATOM 3164 N N . ASN A 1 398 ? -7.644 -6.483 32.217 1.00 92.44 398 ASN A N 1
ATOM 3165 C CA . ASN A 1 398 ? -6.960 -7.703 32.636 1.00 92.44 398 ASN A CA 1
ATOM 3166 C C . ASN A 1 398 ? -5.434 -7.576 32.456 1.00 92.44 398 ASN A C 1
ATOM 3168 O O . ASN A 1 398 ? -4.927 -7.572 31.337 1.00 92.44 398 ASN A O 1
ATOM 3172 N N . GLN A 1 399 ? -4.703 -7.544 33.572 1.00 89.88 399 GLN A N 1
ATOM 3173 C CA . GLN A 1 399 ? -3.242 -7.385 33.623 1.00 89.88 399 GLN A CA 1
ATOM 3174 C C . GLN A 1 399 ? -2.476 -8.501 32.890 1.00 89.88 399 GLN A C 1
ATOM 3176 O O . GLN A 1 399 ? -1.344 -8.307 32.465 1.00 89.88 399 GLN A O 1
ATOM 3181 N N . SER A 1 400 ? -3.081 -9.685 32.735 1.00 92.38 400 SER A N 1
ATOM 3182 C CA . SER A 1 400 ? -2.485 -10.819 32.014 1.00 92.38 400 SER A CA 1
ATOM 3183 C C . SER A 1 400 ? -2.868 -10.868 30.532 1.00 92.38 400 SER A C 1
ATOM 3185 O O . SER A 1 400 ? -2.494 -11.817 29.836 1.00 92.38 400 SER A O 1
ATOM 3187 N N . ALA A 1 401 ? -3.632 -9.898 30.037 1.00 95.62 401 ALA A N 1
ATOM 3188 C CA . ALA A 1 401 ? -4.108 -9.913 28.667 1.00 95.62 401 ALA A CA 1
ATOM 3189 C C . ALA A 1 401 ? -3.012 -9.599 27.647 1.00 95.62 401 ALA A C 1
ATOM 3191 O O . ALA A 1 401 ? -2.019 -8.930 27.928 1.00 95.62 401 ALA A O 1
ATOM 3192 N N . TYR A 1 402 ? -3.230 -10.054 26.419 1.00 97.19 402 TYR A N 1
ATOM 3193 C CA . TYR A 1 402 ? -2.432 -9.646 25.273 1.00 97.19 402 TYR A CA 1
ATOM 3194 C C . TYR A 1 402 ? -2.902 -8.284 24.762 1.00 97.19 402 TYR A C 1
ATOM 3196 O O . TYR A 1 402 ? -4.048 -8.129 24.338 1.00 97.19 402 TYR A O 1
ATOM 3204 N N . HIS A 1 403 ? -2.002 -7.306 24.729 1.00 97.56 403 HIS A N 1
ATOM 3205 C CA . HIS A 1 403 ? -2.250 -6.017 24.092 1.00 97.56 403 HIS A CA 1
ATOM 3206 C C . HIS A 1 403 ? -1.740 -6.078 22.657 1.00 97.56 403 HIS A C 1
ATOM 3208 O O . HIS A 1 403 ? -0.557 -6.279 22.404 1.00 97.56 403 HIS A O 1
ATOM 3214 N N . CYS A 1 404 ? -2.644 -5.923 21.702 1.00 96.62 404 CYS A N 1
ATOM 3215 C CA . CYS A 1 404 ? -2.387 -6.086 20.283 1.00 96.62 404 CYS A CA 1
ATOM 3216 C C . CYS A 1 404 ? -2.554 -4.760 19.545 1.00 96.62 404 CYS A C 1
ATOM 3218 O O . CYS A 1 404 ? -3.424 -3.957 19.876 1.00 96.62 404 CYS A O 1
ATOM 3220 N N . CYS A 1 405 ? -1.747 -4.521 18.515 1.00 94.81 405 CYS A N 1
ATOM 3221 C CA . CYS A 1 405 ? -1.936 -3.377 17.624 1.00 94.81 405 CYS A CA 1
ATOM 3222 C C . CYS A 1 405 ? -1.306 -3.618 16.247 1.00 94.81 405 CYS A C 1
ATOM 3224 O O . CYS A 1 405 ? -0.542 -4.563 16.040 1.00 94.81 405 CYS A O 1
ATOM 3226 N N . GLY A 1 406 ? -1.623 -2.747 15.291 1.00 91.38 406 GLY A N 1
ATOM 3227 C CA . GLY A 1 406 ? -0.889 -2.677 14.029 1.00 91.38 406 GLY A CA 1
ATOM 3228 C C . GLY A 1 406 ? 0.472 -1.992 14.197 1.00 91.38 406 GLY A C 1
ATOM 3229 O O . GLY A 1 406 ? 0.762 -1.387 15.228 1.00 91.38 406 GLY A O 1
ATOM 3230 N N . LEU A 1 407 ? 1.293 -2.042 13.151 1.00 89.00 407 LEU A N 1
ATOM 3231 C CA . LEU A 1 407 ? 2.541 -1.274 13.079 1.00 89.00 407 LEU A CA 1
ATOM 3232 C C . LEU A 1 407 ? 2.290 0.252 13.100 1.00 89.00 407 LEU A C 1
ATOM 3234 O O . LEU A 1 407 ? 1.171 0.730 12.906 1.00 89.00 407 LEU A O 1
ATOM 3238 N N . GLY A 1 408 ? 3.351 1.033 13.322 1.00 86.44 408 GLY A N 1
ATOM 3239 C CA . GLY A 1 408 ? 3.323 2.500 13.254 1.00 86.44 408 GLY A CA 1
ATOM 3240 C C . GLY A 1 408 ? 3.222 3.191 14.619 1.00 86.44 408 GLY A C 1
ATOM 3241 O O . GLY A 1 408 ? 3.730 2.692 15.622 1.00 86.44 408 GLY A O 1
ATOM 3242 N N . LYS A 1 409 ? 2.587 4.374 14.658 1.00 85.31 409 LYS A N 1
ATOM 3243 C CA . LYS A 1 409 ? 2.559 5.264 15.840 1.00 85.31 409 LYS A CA 1
ATOM 3244 C C . LYS A 1 409 ? 1.929 4.614 17.076 1.00 85.31 409 LYS A C 1
ATOM 3246 O O . LYS A 1 409 ? 2.412 4.831 18.180 1.00 85.31 409 LYS A O 1
ATOM 3251 N N . THR A 1 410 ? 0.886 3.801 16.899 1.00 90.31 410 THR A N 1
ATOM 3252 C CA . THR A 1 410 ? 0.248 3.085 18.016 1.00 90.31 410 THR A CA 1
ATOM 3253 C C . THR A 1 410 ? 1.224 2.119 18.684 1.00 90.31 410 THR A C 1
ATOM 3255 O O . THR A 1 410 ? 1.347 2.159 19.901 1.00 90.31 410 THR A O 1
ATOM 3258 N N . LEU A 1 411 ? 1.959 1.317 17.904 1.00 91.94 411 LEU A N 1
ATOM 3259 C CA . LEU A 1 411 ? 2.984 0.416 18.435 1.00 91.94 411 LEU A CA 1
ATOM 3260 C C . LEU A 1 411 ? 4.082 1.188 19.170 1.00 91.94 411 LEU A C 1
ATOM 3262 O O . LEU A 1 411 ? 4.398 0.840 20.301 1.00 91.94 411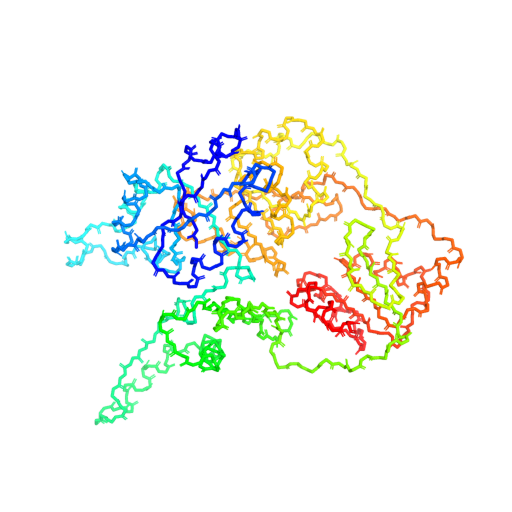 LEU A O 1
ATOM 3266 N N . LYS A 1 412 ? 4.605 2.255 18.552 1.00 90.00 412 LYS A N 1
ATOM 3267 C CA . LYS A 1 412 ? 5.654 3.091 19.151 1.00 90.00 412 LYS A CA 1
ATOM 3268 C C . LYS A 1 412 ? 5.252 3.592 20.541 1.00 90.00 412 LYS A C 1
ATOM 3270 O O . LYS A 1 412 ? 6.008 3.430 21.486 1.00 90.00 412 LYS A O 1
ATOM 3275 N N . ASN A 1 413 ? 4.048 4.144 20.670 1.00 92.44 413 ASN A N 1
ATOM 3276 C CA . ASN A 1 413 ? 3.580 4.671 21.949 1.00 92.44 413 ASN A CA 1
ATOM 3277 C C . ASN A 1 413 ? 3.263 3.556 22.965 1.00 92.44 413 ASN A C 1
ATOM 3279 O O . ASN A 1 413 ? 3.499 3.731 24.150 1.00 92.44 413 ASN A O 1
ATOM 3283 N N . LEU A 1 414 ? 2.745 2.399 22.531 1.00 94.62 414 LEU A N 1
ATOM 3284 C CA . LEU A 1 414 ? 2.493 1.264 23.435 1.00 94.62 414 LEU A CA 1
ATOM 3285 C C . LEU A 1 414 ? 3.785 0.615 23.951 1.00 94.62 414 LEU A C 1
ATOM 3287 O O . LEU A 1 414 ? 3.788 0.059 25.044 1.00 94.62 414 LEU A O 1
ATOM 3291 N N . GLN A 1 415 ? 4.882 0.685 23.192 1.00 93.94 415 GLN A N 1
ATOM 3292 C CA . GLN A 1 415 ? 6.198 0.229 23.653 1.00 93.94 415 GLN A CA 1
ATOM 3293 C C . GLN A 1 415 ? 6.718 1.073 24.828 1.00 93.94 415 GLN A C 1
ATOM 3295 O O . GLN A 1 415 ? 7.421 0.542 25.682 1.00 93.94 415 GLN A O 1
ATOM 3300 N N . GLU A 1 416 ? 6.337 2.352 24.913 1.00 93.88 416 GLU A N 1
ATOM 3301 C CA . GLU A 1 416 ? 6.697 3.244 26.027 1.00 93.88 416 GLU A CA 1
ATOM 3302 C C . GLU A 1 416 ? 5.935 2.903 27.326 1.00 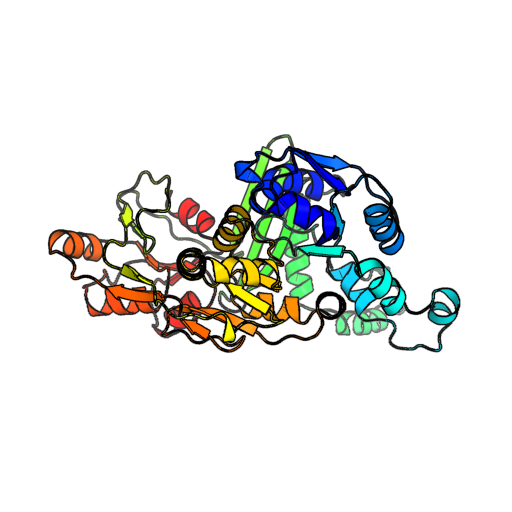93.88 416 GLU A C 1
ATOM 3304 O O . GLU A 1 416 ? 6.375 3.266 28.415 1.00 93.88 416 GLU A O 1
ATOM 3309 N N . GLU A 1 417 ? 4.834 2.148 27.232 1.00 92.94 417 GLU A N 1
ATOM 3310 C CA . GLU A 1 417 ? 3.997 1.738 28.371 1.00 92.94 417 GLU A CA 1
ATOM 3311 C C . GLU A 1 417 ? 4.505 0.464 29.079 1.00 92.94 417 GLU A C 1
ATOM 3313 O O . GLU A 1 417 ? 3.918 0.046 30.072 1.00 92.94 417 GLU A O 1
ATOM 3318 N N . ASN A 1 418 ? 5.593 -0.157 28.598 1.00 85.50 418 ASN A N 1
ATOM 3319 C CA . ASN A 1 418 ? 6.210 -1.364 29.182 1.00 85.50 418 ASN A CA 1
ATOM 3320 C C . ASN A 1 418 ? 5.236 -2.539 29.419 1.00 85.50 418 ASN A C 1
ATOM 3322 O O . ASN A 1 418 ? 5.351 -3.278 30.396 1.00 85.50 418 ASN A O 1
ATOM 3326 N N . LEU A 1 419 ? 4.278 -2.733 28.511 1.00 91.12 419 LEU A N 1
ATOM 3327 C CA . LEU A 1 419 ? 3.316 -3.835 28.569 1.00 91.12 419 LEU A CA 1
ATOM 3328 C C . LEU A 1 419 ? 4.015 -5.197 28.413 1.00 91.12 419 LEU A C 1
ATOM 3330 O O . LEU A 1 419 ? 4.626 -5.459 27.376 1.00 91.12 419 LEU A O 1
ATOM 3334 N N . GLU A 1 420 ? 3.858 -6.100 29.390 1.00 88.88 420 GLU A N 1
ATOM 3335 C CA . GLU A 1 420 ? 4.500 -7.431 29.375 1.00 88.88 420 GLU A CA 1
ATOM 3336 C C . GLU A 1 420 ? 4.125 -8.276 28.145 1.00 88.88 420 GLU A C 1
ATOM 3338 O O . GLU A 1 420 ? 4.923 -9.076 27.656 1.00 88.88 420 GLU A O 1
ATOM 3343 N N . ARG A 1 421 ? 2.897 -8.112 27.639 1.00 94.62 421 ARG A N 1
ATOM 3344 C CA . ARG A 1 421 ? 2.309 -8.931 26.566 1.00 94.62 421 ARG A CA 1
ATOM 3345 C C . ARG A 1 421 ? 1.864 -8.091 25.369 1.00 94.62 421 ARG A C 1
ATOM 3347 O O . ARG A 1 421 ? 0.730 -8.206 24.905 1.00 94.62 421 ARG A O 1
ATOM 3354 N N . LEU A 1 422 ? 2.756 -7.242 24.860 1.00 95.44 422 LEU A N 1
ATOM 3355 C CA . LEU A 1 422 ? 2.526 -6.461 23.642 1.00 95.44 422 LEU A CA 1
ATOM 3356 C C . LEU A 1 422 ? 2.834 -7.279 22.375 1.00 95.44 422 LEU A C 1
ATOM 3358 O O . LEU A 1 422 ? 3.963 -7.719 22.169 1.00 95.44 422 LEU A O 1
ATOM 3362 N N . ILE A 1 423 ? 1.848 -7.440 21.488 1.00 95.25 423 ILE A N 1
ATOM 3363 C CA . ILE A 1 423 ? 1.997 -8.132 20.201 1.00 95.25 423 ILE A CA 1
ATOM 3364 C C . ILE A 1 423 ? 1.601 -7.196 19.054 1.00 95.25 423 ILE A C 1
ATOM 3366 O O . ILE A 1 423 ? 0.477 -6.706 18.969 1.00 95.25 423 ILE A O 1
ATOM 3370 N N . SER A 1 424 ? 2.515 -6.958 18.118 1.00 93.88 424 SER A N 1
ATOM 3371 C CA . SER A 1 424 ? 2.226 -6.188 16.904 1.00 93.88 424 SER A CA 1
ATOM 3372 C C . SER A 1 424 ? 1.851 -7.093 15.735 1.00 93.88 424 SER A C 1
ATOM 3374 O O . SER A 1 424 ? 2.303 -8.229 15.658 1.00 93.88 424 SER A O 1
ATOM 3376 N N . PHE A 1 425 ? 1.043 -6.610 14.796 1.00 92.12 425 PHE A N 1
ATOM 3377 C CA . PHE A 1 425 ? 0.667 -7.352 13.589 1.00 92.12 425 PHE A CA 1
ATOM 3378 C C . PHE A 1 425 ? 0.939 -6.517 12.336 1.00 92.12 425 PHE A C 1
ATOM 3380 O O . PHE A 1 425 ? 0.715 -5.306 12.310 1.00 92.12 425 PHE A O 1
ATOM 3387 N N . SER A 1 426 ? 1.416 -7.168 11.275 1.00 87.69 426 SER A N 1
ATOM 3388 C CA . SER A 1 426 ? 1.688 -6.560 9.965 1.00 87.69 426 SER A CA 1
ATOM 3389 C C . SER A 1 426 ? 0.421 -6.128 9.224 1.00 87.69 426 SER A C 1
ATOM 3391 O O . SER A 1 426 ? 0.500 -5.324 8.290 1.00 87.69 426 SER A O 1
ATOM 3393 N N . SER A 1 427 ? -0.730 -6.686 9.608 1.00 84.06 427 SER A N 1
ATOM 3394 C CA . SER A 1 427 ? -2.054 -6.351 9.092 1.00 84.06 427 SER A CA 1
ATOM 3395 C C . SER A 1 427 ? -3.153 -6.824 10.049 1.00 84.06 427 SER A C 1
ATOM 3397 O O . SER A 1 427 ? -2.948 -7.734 10.852 1.00 84.06 427 SER A O 1
ATOM 3399 N N . MET A 1 428 ? -4.356 -6.258 9.909 1.00 84.69 428 MET A N 1
ATOM 3400 C CA . MET A 1 428 ? -5.555 -6.771 10.588 1.00 84.69 428 MET A CA 1
ATOM 3401 C C . MET A 1 428 ? -5.839 -8.233 10.222 1.00 84.69 428 MET A C 1
ATOM 3403 O O . MET A 1 428 ? -6.296 -8.999 11.060 1.00 84.69 428 MET A O 1
ATOM 3407 N N . LYS A 1 429 ? -5.539 -8.631 8.980 1.00 83.69 429 LYS A N 1
ATOM 3408 C CA . LYS A 1 429 ? -5.731 -10.005 8.516 1.00 83.69 429 LYS A CA 1
ATOM 3409 C C . LYS A 1 429 ? -4.841 -10.989 9.282 1.00 83.69 429 LYS A C 1
ATOM 3411 O O . LYS A 1 429 ? -5.334 -12.011 9.730 1.00 83.69 429 LYS A O 1
ATOM 3416 N N . GLU A 1 430 ? -3.569 -10.654 9.499 1.00 87.50 430 GLU A N 1
ATOM 3417 C CA . GLU A 1 430 ? -2.656 -11.500 10.285 1.00 87.50 430 GLU A CA 1
ATOM 3418 C C . GLU A 1 430 ? -3.142 -11.666 11.733 1.00 87.50 430 GLU A C 1
ATOM 3420 O O . GLU A 1 430 ? -3.073 -12.757 12.290 1.00 87.50 430 GLU A O 1
ATOM 3425 N N . PHE A 1 431 ? -3.675 -10.598 12.336 1.00 90.31 431 PHE A N 1
ATOM 3426 C CA . PHE A 1 431 ? -4.295 -10.681 13.658 1.00 90.31 431 PHE A CA 1
ATOM 3427 C C . PHE A 1 431 ? -5.537 -11.585 13.652 1.00 90.31 431 PHE A C 1
ATOM 3429 O O . PHE A 1 431 ? -5.668 -12.442 14.520 1.00 90.31 431 PHE A O 1
ATOM 3436 N N . GLN A 1 432 ? -6.415 -11.440 12.655 1.00 86.88 432 GLN A N 1
ATOM 3437 C CA . GLN A 1 432 ? -7.592 -12.299 12.490 1.00 86.88 432 GLN A CA 1
ATOM 3438 C C . GLN A 1 432 ? -7.209 -13.769 12.323 1.00 86.88 432 GLN A C 1
ATOM 3440 O O . GLN A 1 432 ? -7.839 -14.633 12.916 1.00 86.88 432 GLN A O 1
ATOM 3445 N N . ASP A 1 433 ? -6.173 -14.056 11.539 1.00 86.62 433 ASP A N 1
ATOM 3446 C CA . ASP A 1 433 ? -5.697 -15.421 11.327 1.00 86.62 433 ASP A CA 1
ATOM 3447 C C . ASP A 1 433 ? -5.078 -16.025 12.599 1.00 86.62 433 ASP A C 1
ATOM 3449 O O . ASP A 1 433 ? -5.170 -17.233 12.792 1.00 86.62 433 ASP A O 1
ATOM 3453 N N . TRP A 1 434 ? -4.518 -15.205 13.495 1.00 89.56 434 TRP A N 1
ATOM 3454 C CA . TRP A 1 434 ? -4.024 -15.650 14.803 1.00 89.56 434 TRP A CA 1
ATOM 3455 C C . TRP A 1 434 ? -5.141 -15.958 15.809 1.00 89.56 434 TRP A C 1
ATOM 3457 O O . TRP A 1 434 ? -5.006 -16.894 16.596 1.00 89.56 434 TRP A O 1
ATOM 3467 N N . ILE A 1 435 ? -6.234 -15.185 15.797 1.00 88.69 435 ILE A N 1
ATOM 3468 C CA . ILE A 1 435 ? -7.363 -15.396 16.718 1.00 88.69 435 ILE A CA 1
ATOM 3469 C C . ILE A 1 435 ? -8.394 -16.414 16.216 1.00 88.69 435 ILE A C 1
ATOM 3471 O O . ILE A 1 435 ? -9.247 -16.820 17.000 1.00 88.69 435 ILE A O 1
ATOM 3475 N N . LYS A 1 436 ? -8.351 -16.842 14.952 1.00 83.56 436 LYS A N 1
ATOM 3476 C CA . LYS A 1 436 ? -9.173 -17.967 14.464 1.00 83.56 436 LYS A CA 1
ATOM 3477 C C . LYS A 1 436 ? -8.799 -19.265 15.178 1.00 83.56 436 LYS A C 1
ATOM 3479 O O . LYS A 1 436 ? -9.735 -20.031 15.513 1.00 83.56 436 LYS A O 1
#

Mean predicted aligned error: 5.82 Å

Sequence (436 aa):
MLFIKNETIAKLQNKEMESFVVGTSSPRRMTNITKYLKQYLPYGVEKNIDISCKSLRGNVNTRLEKLLNDDYDAIVLALPGIERLAMGLPDHDNEAFEKHGDPRAILSELLKDLNFMILPLSEFPAAASQGALGIECLSHREDNKELLTKLQSLNCQQTKKEVAYEREVFQSFGGGCHLAVGISARWNKQAEKVRMNIRGQVDEQVIDRHELKGRELPSLKKTEKVFLGIGKSISIDDKRSTIRDEITEKKPTLKNILAEIEDEHVFMTSGSALDYATEVPEHMKLLKESYLWSSGIHTMKKMAAAGLWVQGSADSLGEEEVQNLAQSHLVQLKCGKRSWKVLTNDSSQSTLGPTLGVYTKEFKEANDSYQSTIESCDIYYWTSYPQYKYFQEHFNLNQSAYHCCGLGKTLKNLQEENLERLISFSSMKEFQDWIK

Nearest PDB structures (foldseek):
  1ypn-assembly1_A  TM=8.083E-01  e=8.736E-08  Escherichia coli
  3eq1-assembly2_B  TM=7.480E-01  e=7.633E-07  Homo sapiens
  3p9z-assembly1_A  TM=6.543E-01  e=6.038E-07  Helicobacter pylori
  4c7b-assembly1_A  TM=2.637E-01  e=5.856E-02  Homo sapiens
  8b48-assembly2_B  TM=1.338E-01  e=1.115E-01  Lentithecium fluviatile